Protein AF-A0A367UFU1-F1 (afdb_monomer)

Solvent-accessible surface area (backbone atoms only — not comparable to full-atom values): 22985 Å² total; per-residue (Å²): 84,31,26,70,29,75,92,66,60,52,73,71,26,34,39,36,25,30,74,46,86,90,56,30,71,63,39,49,72,51,36,103,44,74,48,48,36,26,32,31,28,64,46,93,54,31,32,38,37,34,45,92,88,9,20,47,57,45,50,46,74,53,52,68,40,59,78,88,44,44,77,48,38,34,37,62,72,63,83,74,51,70,70,36,50,43,38,23,44,54,48,49,61,66,41,38,44,17,44,48,31,66,72,57,57,55,51,56,35,41,97,51,92,76,65,72,93,72,73,98,62,87,51,34,37,22,31,24,48,51,32,41,16,35,40,69,45,74,39,67,61,49,98,48,36,88,66,48,48,40,57,54,56,74,69,17,86,56,46,41,79,40,72,80,32,52,39,75,56,52,73,67,48,60,49,50,44,74,72,56,88,62,68,49,58,53,52,48,52,25,46,43,47,25,45,60,47,50,30,75,82,37,81,82,42,40,28,71,70,40,50,54,58,47,38,77,76,40,61,89,48,31,69,61,51,31,50,29,41,57,76,34,41,62,82,52,57,68,54,59,51,48,74,75,40,48,42,49,66,31,50,76,52,42,72,68,49,87,56,56,66,74,44,52,54,51,27,52,54,58,68,70,71,64,93,80,71,65,58,38,62,51,49,21,54,50,24,50,49,50,19,78,72,66,76,38,65,41,33,44,54,53,19,53,46,24,50,48,51,38,51,52,52,50,41,28,40,54,27,31,50,52,50,46,34,62,80,68,40,61,75,74,70,79,75,76,49,54,54,80,36,71,69,36,46,61,44,25,51,76,66,42,46,66,61,39,49,51,27,49,50,33,33,59,75,71,70,46,70,78,28,8,43,87,80,47,46,71,74,40,48,53,28,28,47,36,82,93,69,41,64,100,69,72,78,47,50,44,30,36,20,70,70,58,47,51,49,37,32,74,76,71,68,50,54,70,41,69,67,84,79,125

Foldseek 3Di:
DKAFALVQDDFFKKKWKCDDPPQNVLLVVQDVDLTAFIWGRQARQWIWFQDQLGIFIDGRLLDDDDPPMDIWIKDFPDDDDLLLSLQLNVQSVQRQQAHAPVVLSNVLSHPDPCPPPDDPDSHDHGQLSSQVSNVSSVHRQDPDSSRDGVVSNVPRPRMDTDPVRMDDDDPVSVCVSPPDDDLRVLLSQLQNQLQVQVCVVPVNRRGPVVVLVVCVVPVVCLVSSVCSCVVSCVLPSVVVCCVVCVLLQDLVSLVPDPCVVVLLVQLCSLQVPDDRDPPLVVQLVVLVVSCVVNVGVNSVSSNVSSVVVSVSSVSSNVSSQVNCCPPVNNPPPPPQPDQPDPVLLVLCCVVPVPLSVQLVVLCVVLVHRCAFSNHRDDDWFKKFWDPVPDDPGGHGIGTHDPVRQVCCCPVVVTDIDGPPDD

Organism: NCBI:txid1177929

pLDDT: mean 85.95, std 14.91, range [35.69, 98.75]

InterPro domains:
  IPR038765 Papain-like cysteine peptidase superfamily [SSF54001] (10-162)

Structure (mmCIF, N/CA/C/O backbone):
data_AF-A0A367UFU1-F1
#
_entry.id   AF-A0A367UFU1-F1
#
loop_
_atom_site.group_PDB
_atom_site.id
_atom_site.type_symbol
_atom_site.label_atom_id
_atom_site.label_alt_id
_atom_site.label_comp_id
_atom_site.label_asym_id
_atom_site.label_entity_id
_atom_site.label_seq_id
_atom_site.pdbx_PDB_ins_code
_atom_site.Cartn_x
_atom_site.Cartn_y
_atom_site.Cartn_z
_atom_site.occupancy
_atom_site.B_iso_or_equiv
_atom_site.auth_seq_id
_atom_site.auth_comp_id
_atom_site.auth_asym_id
_atom_site.auth_atom_id
_atom_site.pdbx_PDB_model_num
ATOM 1 N N . MET A 1 1 ? -5.731 17.823 19.046 1.00 87.62 1 MET A N 1
ATOM 2 C CA . MET A 1 1 ? -5.725 16.961 17.847 1.00 87.62 1 MET A CA 1
ATOM 3 C C . MET A 1 1 ? -4.890 15.736 18.154 1.00 87.62 1 MET A C 1
ATOM 5 O O . MET A 1 1 ? -3.736 15.886 18.559 1.00 87.62 1 MET A O 1
ATOM 9 N N . ARG A 1 2 ? -5.437 14.546 17.916 1.00 91.56 2 ARG A N 1
ATOM 10 C CA . ARG A 1 2 ? -4.724 13.268 18.023 1.00 91.56 2 ARG A CA 1
ATOM 11 C C . ARG A 1 2 ? -4.244 12.793 16.655 1.00 91.56 2 ARG A C 1
ATOM 13 O O . ARG A 1 2 ? -4.754 13.222 15.618 1.00 91.56 2 ARG A O 1
ATOM 20 N N . LYS A 1 3 ? -3.270 11.893 16.671 1.00 91.94 3 LYS A N 1
ATOM 21 C CA . LYS A 1 3 ? -2.655 11.250 15.512 1.00 91.94 3 LYS A CA 1
ATOM 22 C C . LYS A 1 3 ? -2.290 9.808 15.878 1.00 91.94 3 LYS A C 1
ATOM 24 O O . LYS A 1 3 ? -2.122 9.495 17.056 1.00 91.94 3 LYS A O 1
ATOM 29 N N . LEU A 1 4 ? -2.165 8.951 14.872 1.00 93.56 4 LEU A N 1
ATOM 30 C CA . LEU A 1 4 ? -1.523 7.647 15.018 1.00 93.56 4 LEU A CA 1
ATOM 31 C C . LEU A 1 4 ? -0.020 7.830 15.274 1.00 93.56 4 LEU A C 1
ATOM 33 O O . LEU A 1 4 ? 0.587 8.744 14.713 1.00 93.56 4 LEU A O 1
ATOM 37 N N . ASP A 1 5 ? 0.565 6.976 16.110 1.00 91.38 5 ASP A N 1
ATOM 38 C CA . ASP A 1 5 ? 2.010 6.944 16.329 1.00 91.38 5 ASP A CA 1
ATOM 39 C C . ASP A 1 5 ? 2.666 5.915 15.409 1.00 91.38 5 ASP A C 1
ATOM 41 O O . ASP A 1 5 ? 2.684 4.713 15.679 1.00 91.38 5 ASP A O 1
ATOM 45 N N . GLU A 1 6 ? 3.210 6.392 14.294 1.00 85.00 6 GLU A N 1
ATOM 46 C CA . GLU A 1 6 ? 3.773 5.527 13.259 1.00 85.00 6 GLU A CA 1
ATOM 47 C C . GLU A 1 6 ? 5.055 4.792 13.686 1.00 85.00 6 GLU A C 1
ATOM 49 O O . GLU A 1 6 ? 5.486 3.887 12.979 1.00 85.00 6 GLU A O 1
ATOM 54 N N . THR A 1 7 ? 5.619 5.118 14.857 1.00 83.50 7 THR A N 1
ATOM 55 C CA . THR A 1 7 ? 6.720 4.356 15.473 1.00 83.50 7 THR A CA 1
ATOM 56 C C . THR A 1 7 ? 6.255 3.065 16.161 1.00 83.50 7 THR A C 1
ATOM 58 O O . THR A 1 7 ? 7.066 2.174 16.399 1.00 83.50 7 THR A O 1
ATOM 61 N N . VAL A 1 8 ? 4.952 2.946 16.453 1.00 89.12 8 VAL A N 1
ATOM 62 C CA . VAL A 1 8 ? 4.328 1.804 17.156 1.00 89.12 8 VAL A CA 1
ATOM 63 C C . VAL A 1 8 ? 3.373 1.010 16.248 1.00 89.12 8 VAL A C 1
ATOM 65 O O . VAL A 1 8 ? 3.113 -0.170 16.500 1.00 89.12 8 VAL A O 1
ATOM 68 N N . MET A 1 9 ? 2.839 1.640 15.197 1.00 90.75 9 MET A N 1
ATOM 69 C CA . MET A 1 9 ? 1.936 1.017 14.217 1.00 90.75 9 MET A CA 1
ATOM 70 C C . MET A 1 9 ? 2.618 -0.113 13.425 1.00 90.75 9 MET A C 1
ATOM 72 O O . MET A 1 9 ? 3.675 0.083 12.829 1.00 90.75 9 MET A O 1
ATOM 76 N N . GLU A 1 10 ? 1.954 -1.263 13.311 1.00 91.62 10 GLU A N 1
ATOM 77 C CA . GLU A 1 10 ? 2.403 -2.411 12.514 1.00 91.62 10 GLU A CA 1
ATOM 78 C C . GLU A 1 10 ? 1.495 -2.665 11.300 1.00 91.62 10 GLU A C 1
ATOM 80 O O . GLU A 1 10 ? 0.275 -2.489 11.381 1.00 91.62 10 GLU A O 1
ATOM 85 N N . PRO A 1 11 ? 2.035 -3.137 10.157 1.00 92.75 11 PRO A N 1
ATOM 86 C CA . PRO A 1 11 ? 1.211 -3.581 9.038 1.00 92.75 11 PRO A CA 1
ATOM 87 C C . PRO A 1 11 ? 0.191 -4.647 9.464 1.00 92.75 11 PRO A C 1
ATOM 89 O O . PRO A 1 11 ? 0.544 -5.640 10.100 1.00 92.75 11 PRO A O 1
ATOM 92 N N . CYS A 1 12 ? -1.047 -4.469 9.003 1.00 96.31 12 CYS A N 1
ATOM 93 C CA . CYS A 1 12 ? -2.282 -5.159 9.397 1.00 96.31 12 CYS A CA 1
ATOM 94 C C . CYS A 1 12 ? -3.001 -4.614 10.647 1.00 96.31 12 CYS A C 1
ATOM 96 O O . CYS A 1 12 ? -4.116 -5.074 10.905 1.00 96.31 12 CYS A O 1
ATOM 98 N N . ASP A 1 13 ? -2.467 -3.620 11.366 1.00 98.19 13 ASP A N 1
ATOM 99 C CA . ASP A 1 13 ? -3.228 -2.929 12.418 1.00 98.19 13 ASP A CA 1
ATOM 100 C C . ASP A 1 13 ? -4.533 -2.336 11.866 1.00 98.19 13 ASP A C 1
ATOM 102 O O . ASP A 1 13 ? -4.585 -1.779 10.765 1.00 98.19 13 ASP A O 1
ATOM 106 N N . ILE A 1 14 ? -5.605 -2.446 12.648 1.00 98.44 14 ILE A N 1
ATOM 107 C CA . ILE A 1 14 ? -6.940 -1.965 12.295 1.00 98.44 14 ILE A CA 1
ATOM 108 C C . ILE A 1 14 ? -7.201 -0.674 13.063 1.00 98.44 14 ILE A C 1
ATOM 110 O O . ILE A 1 14 ? -7.229 -0.667 14.291 1.00 98.44 14 ILE A O 1
ATOM 114 N N . VAL A 1 15 ? -7.445 0.418 12.345 1.00 97.06 15 VAL A N 1
ATOM 115 C CA . VAL A 1 15 ? -7.782 1.713 12.941 1.00 97.06 15 VAL A CA 1
ATOM 116 C C . VAL A 1 15 ? -9.285 1.937 12.851 1.00 97.06 15 VAL A C 1
ATOM 118 O O . VAL A 1 15 ? -9.862 1.943 11.762 1.00 97.06 15 VAL A O 1
ATOM 121 N N . LEU A 1 16 ? -9.923 2.142 13.999 1.00 95.00 16 LEU A N 1
ATOM 122 C CA . LEU A 1 16 ? -11.352 2.413 14.115 1.00 95.00 16 LEU A CA 1
ATOM 123 C C . LEU A 1 16 ? -11.586 3.863 14.548 1.00 95.00 16 LEU A C 1
ATOM 125 O O . LEU A 1 16 ? -10.936 4.342 15.477 1.00 95.00 16 LEU A O 1
ATOM 129 N N . THR A 1 17 ? -12.518 4.563 13.893 1.00 91.00 17 THR A N 1
ATOM 130 C CA . THR A 1 17 ? -12.763 5.998 14.136 1.00 91.00 17 THR A CA 1
ATOM 131 C C . THR A 1 17 ? -14.245 6.402 14.087 1.00 91.00 17 THR A C 1
ATOM 133 O O . THR A 1 17 ? -15.058 5.817 13.359 1.00 91.00 17 THR A O 1
ATOM 136 N N . SER A 1 18 ? -14.618 7.426 14.863 1.00 84.12 18 SER A N 1
ATOM 137 C CA . SER A 1 18 ? -15.928 8.099 14.774 1.00 84.12 18 SER A CA 1
ATOM 138 C C . SER A 1 18 ? -15.929 9.312 13.838 1.00 84.12 18 SER A C 1
ATOM 140 O O . SER A 1 18 ? -16.994 9.722 13.368 1.00 84.12 18 SER A O 1
ATOM 142 N N . ASP A 1 19 ? -14.751 9.841 13.509 1.00 67.81 19 ASP A N 1
ATOM 143 C CA . ASP A 1 19 ? -14.573 10.866 12.490 1.00 67.81 19 ASP A CA 1
ATOM 144 C C . ASP A 1 19 ? -14.424 10.203 11.119 1.00 67.81 19 ASP A C 1
ATOM 146 O O . ASP A 1 19 ? -13.431 9.539 10.817 1.00 67.81 19 ASP A O 1
ATOM 150 N N . SER A 1 20 ? -15.461 10.364 10.303 1.00 54.41 20 SER A N 1
ATOM 151 C CA . SER A 1 20 ? -15.425 10.101 8.870 1.00 54.41 20 SER A CA 1
ATOM 152 C C . SER A 1 20 ? -16.161 11.224 8.146 1.00 54.41 20 SER A C 1
ATOM 154 O O . SER A 1 20 ? -17.334 11.528 8.423 1.00 54.41 20 SER A O 1
ATOM 156 N N . GLY A 1 21 ? -15.453 11.865 7.214 1.00 50.88 21 GLY A N 1
ATOM 157 C CA . GLY A 1 21 ? -16.011 12.892 6.345 1.00 50.88 21 GLY A CA 1
ATOM 158 C C . GLY A 1 21 ? -17.255 12.371 5.621 1.00 50.88 21 GLY A C 1
ATOM 159 O O . GLY A 1 21 ? -17.246 11.289 5.044 1.00 50.88 21 GLY A O 1
ATOM 160 N N . PHE A 1 22 ? -18.337 13.151 5.671 1.00 36.22 22 PHE A N 1
ATOM 161 C CA . PHE A 1 22 ? -19.657 12.891 5.072 1.00 36.22 22 PHE A CA 1
ATOM 162 C C . PHE A 1 22 ? -20.442 11.630 5.511 1.00 36.22 22 PHE A C 1
ATOM 164 O O . PHE A 1 22 ? -21.657 11.736 5.685 1.00 36.22 22 PHE A O 1
ATOM 171 N N . THR A 1 23 ? -19.828 10.468 5.746 1.00 41.69 23 THR A N 1
ATOM 172 C CA . THR A 1 23 ? -20.539 9.218 6.105 1.00 41.69 23 THR A CA 1
ATOM 173 C C . THR A 1 23 ? -20.903 9.107 7.591 1.00 41.69 23 THR A C 1
ATOM 175 O O . THR A 1 23 ? -21.911 8.477 7.935 1.00 41.69 23 THR A O 1
ATOM 178 N N . SER A 1 24 ? -20.163 9.773 8.485 1.00 42.53 24 SER A N 1
ATOM 179 C CA . SER A 1 24 ? -20.280 9.590 9.944 1.00 42.53 24 SER A CA 1
ATOM 180 C C . SER A 1 24 ? -21.638 9.941 10.571 1.00 42.53 24 SER A C 1
ATOM 182 O O . SER A 1 24 ? -21.904 9.531 11.701 1.00 42.53 24 SER A O 1
ATOM 184 N N . ARG A 1 25 ? -22.521 10.688 9.889 1.00 38.47 25 ARG A N 1
ATOM 185 C CA . ARG A 1 25 ? -23.865 11.028 10.410 1.00 38.47 25 ARG A CA 1
ATOM 186 C C . ARG A 1 25 ? -24.912 9.933 10.201 1.00 38.47 25 ARG A C 1
ATOM 188 O O . ARG A 1 25 ? -25.922 9.937 10.900 1.00 38.47 25 ARG A O 1
ATOM 195 N N . VAL A 1 26 ? -24.712 9.026 9.242 1.00 38.28 26 VAL A N 1
ATOM 196 C CA . VAL A 1 26 ? -25.696 7.973 8.930 1.00 38.28 26 VAL A CA 1
ATOM 197 C C . VAL A 1 26 ? -25.449 6.726 9.775 1.00 38.28 26 VAL A C 1
ATOM 199 O O . VAL A 1 26 ? -26.408 6.167 10.303 1.00 38.28 26 VAL A O 1
ATOM 202 N N . VAL A 1 27 ? -24.184 6.330 9.956 1.00 46.50 27 VAL A N 1
ATOM 203 C CA . VAL A 1 27 ? -23.803 5.148 10.752 1.00 46.50 27 VAL A CA 1
ATOM 204 C C . VAL A 1 27 ? -24.115 5.367 12.238 1.00 46.50 27 VAL A C 1
ATOM 206 O O . VAL A 1 27 ? -24.958 4.656 12.781 1.00 46.50 27 VAL A O 1
ATOM 209 N N . ARG A 1 28 ? -23.589 6.446 12.845 1.00 47.97 28 ARG A N 1
ATOM 210 C CA . ARG A 1 28 ? -23.795 6.810 14.269 1.00 47.97 28 ARG A CA 1
ATOM 211 C C . ARG A 1 28 ? -25.255 7.031 14.692 1.00 47.97 28 ARG A C 1
ATOM 213 O O . ARG A 1 28 ? -25.533 7.165 15.874 1.00 47.97 28 ARG A O 1
ATOM 220 N N . LYS A 1 29 ? -26.195 7.124 13.743 1.00 40.75 29 LYS A N 1
ATOM 221 C CA . LYS A 1 29 ? -27.633 7.283 14.026 1.00 40.75 29 LYS A CA 1
ATOM 222 C C . LYS A 1 29 ? -28.403 5.950 14.028 1.00 40.75 29 LYS A C 1
ATOM 224 O O . LYS A 1 29 ? -29.595 5.950 14.316 1.00 40.75 29 LYS A O 1
ATOM 229 N N . HIS A 1 30 ? -27.754 4.840 13.672 1.00 41.94 30 HIS A N 1
ATOM 230 C CA . HIS A 1 30 ? -28.402 3.532 13.517 1.00 41.94 30 HIS A CA 1
ATOM 231 C C . HIS A 1 30 ? -27.644 2.385 14.205 1.00 41.94 30 HIS A C 1
ATOM 233 O O . HIS A 1 30 ? -28.284 1.437 14.646 1.00 41.94 30 HIS A O 1
ATOM 239 N N . THR A 1 31 ? -26.321 2.484 14.367 1.00 50.03 31 THR A N 1
ATOM 240 C CA . THR A 1 31 ? -25.567 1.664 15.329 1.00 50.03 31 THR A CA 1
ATOM 241 C C . THR A 1 31 ? -25.476 2.397 16.660 1.00 50.03 31 THR A C 1
ATOM 243 O O . THR A 1 31 ? -25.051 3.552 16.671 1.00 50.03 31 THR A O 1
ATOM 246 N N . ASP A 1 32 ? -25.786 1.723 17.770 1.00 57.97 32 ASP A N 1
ATOM 247 C CA . ASP A 1 32 ? -25.568 2.215 19.145 1.00 57.97 32 ASP A CA 1
ATOM 248 C C . ASP A 1 32 ? -24.077 2.103 19.537 1.00 57.97 32 ASP A C 1
ATOM 250 O O . ASP A 1 32 ? -23.697 1.528 20.551 1.00 57.97 32 ASP A O 1
ATOM 254 N N . SER A 1 33 ? -23.213 2.571 18.632 1.00 67.31 33 SER A N 1
ATOM 255 C CA . SER A 1 33 ? -21.759 2.453 18.680 1.00 67.31 33 SER A CA 1
ATOM 256 C C . SER A 1 33 ? -21.128 3.829 18.546 1.00 67.31 33 SER A C 1
ATOM 258 O O . SER A 1 33 ? -21.560 4.679 17.762 1.00 67.31 33 SER A O 1
ATOM 260 N N . ASP A 1 34 ? -20.052 4.015 19.295 1.00 75.88 34 ASP A N 1
ATOM 261 C CA . ASP A 1 34 ? -19.193 5.183 19.264 1.00 75.88 34 ASP A CA 1
ATOM 262 C C . ASP A 1 34 ? -18.296 5.241 18.014 1.00 75.88 34 ASP A C 1
ATOM 264 O O . ASP A 1 34 ? -17.669 6.267 17.767 1.00 75.88 34 ASP A O 1
ATOM 268 N N . ILE A 1 35 ? -18.266 4.193 17.183 1.00 83.81 35 ILE A N 1
ATOM 269 C CA . ILE A 1 35 ? -17.428 4.083 15.982 1.00 83.81 35 ILE A CA 1
ATOM 270 C C . ILE A 1 35 ? -18.291 4.122 14.717 1.00 83.81 35 ILE A C 1
ATOM 272 O O . ILE A 1 35 ? -19.382 3.561 14.660 1.00 83.81 35 ILE A O 1
ATOM 276 N N . SER A 1 36 ? -17.784 4.763 13.658 1.00 81.12 36 SER A N 1
ATOM 277 C CA . SER A 1 36 ? -18.466 4.828 12.356 1.00 81.12 36 SER A CA 1
ATOM 278 C C . SER A 1 36 ? -17.673 4.264 11.180 1.00 81.12 36 SER A C 1
ATOM 280 O O . SER A 1 36 ? -18.247 4.062 10.110 1.00 81.12 36 SER A O 1
ATOM 282 N N . HIS A 1 37 ? -16.372 4.023 11.355 1.00 90.31 37 HIS A N 1
ATOM 283 C CA . HIS A 1 37 ? -15.463 3.718 10.256 1.00 90.31 37 HIS A CA 1
ATOM 284 C C . HIS A 1 37 ? -14.309 2.808 10.685 1.00 90.31 37 HIS A C 1
ATOM 286 O O . HIS A 1 37 ? -13.912 2.815 11.851 1.00 90.31 37 HIS A O 1
ATOM 292 N N . ALA A 1 38 ? -13.782 2.041 9.730 1.00 93.94 38 ALA A N 1
ATOM 293 C CA . ALA A 1 38 ? -12.694 1.084 9.916 1.00 93.94 38 ALA A CA 1
ATOM 294 C C . ALA A 1 38 ? -11.688 1.182 8.759 1.00 93.94 38 ALA A C 1
ATOM 296 O O . ALA A 1 38 ? -12.077 1.304 7.598 1.00 93.94 38 ALA A O 1
ATOM 297 N N . MET A 1 39 ? -10.402 1.133 9.083 1.00 96.19 39 MET A N 1
ATOM 298 C CA . MET A 1 39 ? -9.288 1.328 8.154 1.00 96.19 39 MET A CA 1
ATOM 299 C C . MET A 1 39 ? -8.201 0.296 8.474 1.00 96.19 39 MET A C 1
ATOM 301 O O . MET A 1 39 ? -8.058 -0.103 9.628 1.00 96.19 39 MET A O 1
ATOM 305 N N . LEU A 1 40 ? -7.430 -0.134 7.478 1.00 97.75 40 LEU A N 1
ATOM 306 C CA . LEU A 1 40 ? -6.337 -1.096 7.644 1.00 97.75 40 LEU A CA 1
ATOM 307 C C . LEU A 1 40 ? -4.996 -0.401 7.387 1.00 97.75 40 LEU A C 1
ATOM 309 O O . LEU A 1 40 ? -4.816 0.205 6.333 1.00 97.75 40 LEU A O 1
ATOM 313 N N . TYR A 1 41 ? -4.045 -0.498 8.312 1.00 96.69 41 TYR A N 1
ATOM 314 C CA . TYR A 1 41 ? -2.690 0.020 8.124 1.00 96.69 41 TYR A CA 1
ATOM 315 C C . TYR A 1 41 ? -1.889 -0.939 7.243 1.00 96.69 41 TYR A C 1
ATOM 317 O O . TYR A 1 41 ? -1.692 -2.104 7.589 1.00 96.69 41 TYR A O 1
ATOM 325 N N . VAL A 1 42 ? -1.470 -0.474 6.064 1.00 91.75 42 VAL A N 1
ATOM 326 C CA . VAL A 1 42 ? -0.935 -1.340 4.998 1.00 91.75 42 VAL A CA 1
ATOM 327 C C . VAL A 1 42 ? 0.554 -1.185 4.722 1.00 91.75 42 VAL A C 1
ATOM 329 O O . VAL A 1 42 ? 1.138 -2.049 4.068 1.00 91.75 42 VAL A O 1
ATOM 332 N N . GLN A 1 43 ? 1.162 -0.087 5.156 1.00 85.88 43 GLN A N 1
ATOM 333 C CA . GLN A 1 43 ? 2.594 0.205 5.058 1.00 85.88 43 GLN A CA 1
ATOM 334 C C . GLN A 1 43 ? 2.896 1.398 5.978 1.00 85.88 43 GLN A C 1
ATOM 336 O O . GLN A 1 43 ? 1.961 2.060 6.430 1.00 85.88 43 GLN A O 1
ATOM 341 N N . ASN A 1 44 ? 4.176 1.706 6.217 1.00 81.94 44 ASN A N 1
ATOM 342 C CA . ASN A 1 44 ? 4.561 2.932 6.912 1.00 81.94 44 ASN A CA 1
ATOM 343 C C . ASN A 1 44 ? 3.825 4.159 6.332 1.00 81.94 44 ASN A C 1
ATOM 345 O O . ASN A 1 44 ? 3.836 4.394 5.122 1.00 81.94 44 ASN A O 1
ATOM 349 N N . HIS A 1 45 ? 3.163 4.9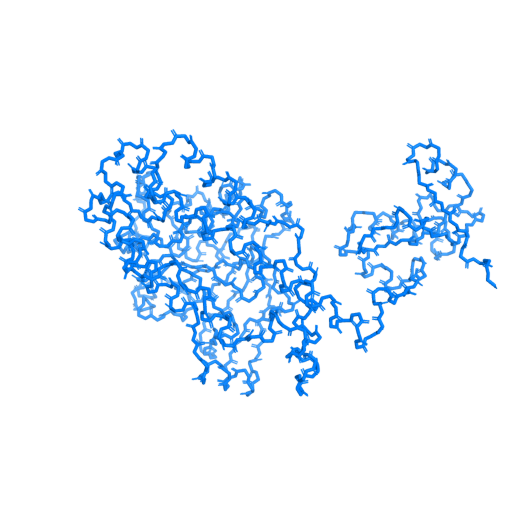01 7.215 1.00 87.56 45 HIS A N 1
ATOM 350 C CA . HIS A 1 45 ? 2.298 6.042 6.933 1.00 87.56 45 HIS A CA 1
ATOM 351 C C . HIS A 1 45 ? 1.089 5.811 6.002 1.00 87.56 45 HIS A C 1
ATOM 353 O O . HIS A 1 45 ? 0.516 6.789 5.522 1.00 87.56 45 HIS A O 1
ATOM 359 N N . ALA A 1 46 ? 0.657 4.572 5.743 1.00 90.94 46 ALA A N 1
ATOM 360 C CA . ALA A 1 46 ? -0.415 4.276 4.787 1.00 90.94 46 ALA A CA 1
ATOM 361 C C . ALA A 1 46 ? -1.580 3.495 5.414 1.00 90.94 46 ALA A C 1
ATOM 363 O O . ALA A 1 46 ? -1.419 2.349 5.835 1.00 90.94 46 ALA A O 1
ATOM 364 N N . LEU A 1 47 ? -2.777 4.086 5.393 1.00 94.69 47 LEU A N 1
ATOM 365 C CA . LEU A 1 47 ? -4.048 3.404 5.664 1.00 94.69 47 LEU A CA 1
ATOM 366 C C . LEU A 1 47 ? -4.762 3.113 4.347 1.00 94.69 47 LEU A C 1
ATOM 368 O O . LEU A 1 47 ? -4.711 3.944 3.448 1.00 94.69 47 LEU A O 1
ATOM 372 N N . ILE A 1 48 ? -5.475 1.994 4.250 1.00 95.56 48 ILE A N 1
ATOM 373 C CA . ILE A 1 48 ? -6.468 1.754 3.199 1.00 95.56 48 ILE A CA 1
ATOM 374 C C . ILE A 1 48 ? -7.853 1.589 3.822 1.00 95.56 48 ILE A C 1
ATOM 376 O O . ILE A 1 48 ? -8.014 0.940 4.861 1.00 95.56 48 ILE A O 1
ATOM 380 N N . ASP A 1 49 ? -8.857 2.185 3.196 1.00 94.19 49 ASP A N 1
ATOM 381 C CA . ASP A 1 49 ? -10.234 2.151 3.670 1.00 94.19 49 ASP A CA 1
ATOM 382 C C . ASP A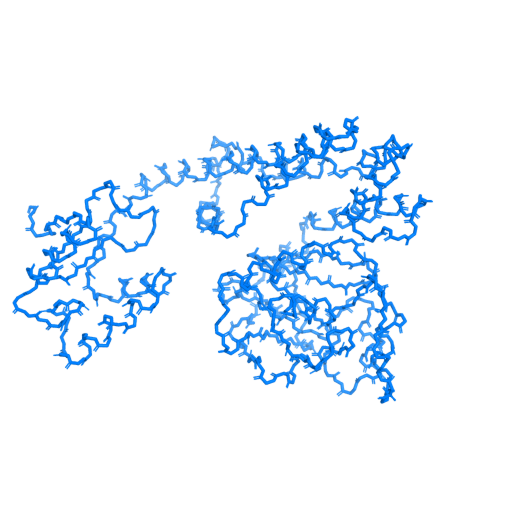 1 49 ? -11.232 2.102 2.508 1.00 94.19 49 ASP A C 1
ATOM 384 O O . ASP A 1 49 ? -10.855 1.987 1.344 1.00 94.19 49 ASP A O 1
ATOM 388 N N . SER A 1 50 ? -12.527 2.129 2.824 1.00 91.44 50 SER A N 1
ATOM 389 C CA . SER A 1 50 ? -13.588 2.248 1.825 1.00 91.44 50 SER A CA 1
ATOM 390 C C . SER A 1 50 ? -14.543 3.357 2.244 1.00 91.44 50 SER A C 1
ATOM 392 O O . SER A 1 50 ? -15.219 3.246 3.271 1.00 91.44 50 SER A O 1
ATOM 394 N N . THR A 1 51 ? -14.588 4.426 1.453 1.00 87.62 51 THR A N 1
ATOM 395 C CA . THR A 1 51 ? -15.399 5.633 1.679 1.00 87.62 51 THR A CA 1
ATOM 396 C C . THR A 1 51 ? -16.335 5.873 0.494 1.00 87.62 51 THR A C 1
ATOM 398 O O . THR A 1 51 ? -16.390 5.063 -0.428 1.00 87.62 51 THR A O 1
ATOM 401 N N . GLY A 1 52 ? -17.072 6.991 0.481 1.00 82.56 52 GLY A N 1
ATOM 402 C CA . GLY A 1 52 ? -17.931 7.364 -0.651 1.00 82.56 52 GLY A CA 1
ATOM 403 C C . GLY A 1 52 ? -17.204 7.448 -2.003 1.00 82.56 52 GLY A C 1
ATOM 404 O O . GLY A 1 52 ? -17.837 7.212 -3.029 1.00 82.56 52 GLY A O 1
ATOM 405 N N . ASP A 1 53 ? -15.889 7.690 -1.998 1.00 85.88 53 ASP A N 1
ATOM 406 C CA . ASP A 1 53 ? -15.049 7.740 -3.202 1.00 85.88 53 ASP A CA 1
ATOM 407 C C . ASP A 1 53 ? -14.591 6.351 -3.689 1.00 85.88 53 ASP A C 1
ATOM 409 O O . ASP A 1 53 ? -13.879 6.254 -4.689 1.00 85.88 53 ASP A O 1
ATOM 413 N N . GLY A 1 54 ? -14.969 5.279 -2.986 1.00 91.50 54 GLY A N 1
ATOM 414 C CA . GLY A 1 54 ? -14.500 3.911 -3.210 1.00 91.50 54 GLY A CA 1
ATOM 415 C C . GLY A 1 54 ? -13.407 3.481 -2.228 1.00 91.50 54 GLY A C 1
ATOM 416 O O . GLY A 1 54 ? -13.249 4.071 -1.157 1.00 91.50 54 GLY A O 1
ATOM 417 N N . VAL A 1 55 ? -12.679 2.417 -2.572 1.00 95.94 55 VAL A N 1
ATOM 418 C CA . VAL A 1 55 ? -11.529 1.921 -1.795 1.00 95.94 55 VAL A CA 1
ATOM 419 C C . VAL A 1 55 ? -10.257 2.658 -2.190 1.00 95.94 55 VAL A C 1
ATOM 421 O O . VAL A 1 55 ? -9.843 2.548 -3.341 1.00 95.94 55 VAL A O 1
ATOM 424 N N . HIS A 1 56 ? -9.619 3.366 -1.257 1.00 94.62 56 HIS A N 1
ATOM 425 C CA . HIS A 1 56 ? -8.417 4.166 -1.531 1.00 94.62 56 HIS A CA 1
ATOM 426 C C . HIS A 1 56 ? -7.462 4.199 -0.335 1.00 94.62 56 HIS A C 1
ATOM 428 O O . HIS A 1 56 ? -7.818 3.807 0.775 1.00 94.62 56 HIS A O 1
ATOM 434 N N . THR A 1 57 ? -6.236 4.665 -0.578 1.00 92.75 57 THR A N 1
ATOM 435 C CA . THR A 1 57 ? -5.194 4.828 0.447 1.00 92.75 57 THR A CA 1
ATOM 436 C C . THR A 1 57 ? -5.148 6.276 0.944 1.00 92.75 57 THR A C 1
ATOM 438 O O . THR A 1 57 ? -5.205 7.193 0.127 1.00 92.75 57 THR A O 1
ATOM 441 N N . SER A 1 58 ? -4.962 6.497 2.250 1.00 90.94 58 SER A N 1
ATOM 442 C CA . SER A 1 58 ? -4.655 7.806 2.850 1.00 90.94 58 SER A CA 1
ATOM 443 C C . SER A 1 58 ? -3.308 7.808 3.581 1.00 90.94 58 SER A C 1
ATOM 445 O O . SER A 1 58 ? -2.815 6.765 4.014 1.00 90.94 58 SER A O 1
ATOM 447 N N . ASN A 1 59 ? -2.705 8.994 3.730 1.00 89.81 59 ASN A N 1
ATOM 448 C CA . ASN A 1 59 ? -1.430 9.170 4.429 1.00 89.81 59 ASN A CA 1
ATOM 449 C C . ASN A 1 59 ? -1.639 9.586 5.903 1.00 89.81 59 ASN A C 1
ATOM 451 O O . ASN A 1 59 ? -2.147 10.678 6.172 1.00 89.81 59 ASN A O 1
ATOM 455 N N . THR A 1 60 ? -1.172 8.776 6.861 1.00 90.19 60 THR A N 1
ATOM 456 C CA . THR A 1 60 ? -1.362 9.022 8.308 1.00 90.19 60 THR A CA 1
ATOM 457 C C . THR A 1 60 ? -0.684 10.290 8.824 1.00 90.19 60 THR A C 1
ATOM 459 O O . THR A 1 60 ? -1.159 10.887 9.787 1.00 90.19 60 THR A O 1
ATOM 462 N N . GLN A 1 61 ? 0.365 10.774 8.151 1.00 87.44 61 GLN A N 1
ATOM 463 C CA . GLN A 1 61 ? 1.003 12.062 8.446 1.00 87.44 61 GLN A CA 1
ATOM 464 C C . GLN A 1 61 ? 0.049 13.247 8.205 1.00 87.44 61 GLN A C 1
ATOM 466 O O . GLN A 1 61 ? 0.294 14.348 8.696 1.00 87.44 61 GLN A O 1
ATOM 471 N N . ARG A 1 62 ? -1.032 13.024 7.442 1.00 86.25 62 ARG A N 1
ATOM 472 C CA . ARG A 1 62 ? -2.105 13.985 7.140 1.00 86.25 62 ARG A CA 1
ATOM 473 C C . ARG A 1 62 ? -3.387 13.702 7.918 1.00 86.25 62 ARG A C 1
ATOM 475 O O . ARG A 1 62 ? -4.139 14.637 8.184 1.00 86.25 62 ARG A O 1
ATOM 482 N N . ASN A 1 63 ? -3.645 12.441 8.272 1.00 88.00 63 ASN A N 1
ATOM 483 C CA . ASN A 1 63 ? -4.798 12.052 9.081 1.00 88.00 63 ASN A CA 1
ATOM 484 C C . ASN A 1 63 ? -4.639 12.571 10.523 1.00 88.00 63 ASN A C 1
ATOM 486 O O . ASN A 1 63 ? -3.963 11.971 11.356 1.00 88.00 63 ASN A O 1
ATOM 490 N N . LEU A 1 64 ? -5.298 13.692 10.812 1.00 88.44 64 LEU A N 1
ATOM 491 C CA . LEU A 1 64 ? -5.427 14.253 12.153 1.00 88.44 64 LEU A CA 1
ATOM 492 C C . LEU A 1 64 ? -6.859 14.066 12.638 1.00 88.44 64 LEU A C 1
ATOM 494 O O . LEU A 1 64 ? -7.799 14.427 11.936 1.00 88.44 64 LEU A O 1
ATOM 498 N N . PHE A 1 65 ? -7.011 13.568 13.858 1.00 88.19 65 PHE A N 1
ATOM 499 C CA . PHE A 1 65 ? -8.305 13.303 14.474 1.00 88.19 65 PHE A CA 1
ATOM 500 C C . PHE A 1 65 ? -8.602 14.382 15.513 1.00 88.19 65 PHE A C 1
ATOM 502 O O . PHE A 1 65 ? -7.714 14.800 16.267 1.00 88.19 65 PHE A O 1
ATOM 509 N N . THR A 1 66 ? -9.845 14.852 15.576 1.00 85.31 66 THR A N 1
ATOM 510 C CA . THR A 1 66 ? -10.265 15.778 16.636 1.00 85.31 66 THR A CA 1
ATOM 511 C C . THR A 1 66 ? -10.220 15.087 18.003 1.00 85.31 66 THR A C 1
ATOM 513 O O . THR A 1 66 ? -10.145 13.859 18.093 1.00 85.31 66 THR A O 1
ATOM 516 N N . ASP A 1 67 ? -10.206 15.854 19.091 1.00 81.62 67 ASP A N 1
ATOM 517 C CA . ASP A 1 67 ? -10.057 15.284 20.440 1.00 81.62 67 ASP A CA 1
ATOM 518 C C . ASP A 1 67 ? -11.371 14.679 20.977 1.00 81.62 67 ASP A C 1
ATOM 520 O O . ASP A 1 67 ? -11.332 13.789 21.819 1.00 81.62 67 ASP A O 1
ATOM 524 N N . ASP A 1 68 ? -12.518 15.092 20.424 1.00 81.69 68 ASP A N 1
ATOM 525 C CA . ASP A 1 68 ? -13.868 14.563 20.681 1.00 81.69 68 ASP A CA 1
ATOM 526 C C . ASP A 1 68 ? -14.230 13.323 19.838 1.00 81.69 68 ASP A C 1
ATOM 528 O O . ASP A 1 68 ? -15.249 12.674 20.075 1.00 81.69 68 ASP A O 1
ATOM 532 N N . CYS A 1 69 ? -13.406 12.970 18.851 1.00 83.88 69 CYS A N 1
ATOM 533 C CA . CYS A 1 69 ? -13.574 11.750 18.070 1.00 83.88 69 CYS A CA 1
ATOM 534 C C . CYS A 1 69 ? -13.307 10.494 18.935 1.00 83.88 69 CYS A C 1
ATOM 536 O O . CYS A 1 69 ? -12.468 10.500 19.838 1.00 83.88 69 CYS A O 1
ATOM 538 N N . THR A 1 70 ? -13.912 9.357 18.608 1.00 89.31 70 THR A N 1
ATOM 539 C CA . THR A 1 70 ? -13.445 8.056 19.119 1.00 89.31 70 THR A CA 1
ATOM 540 C C . THR A 1 70 ? -12.344 7.565 18.193 1.00 89.31 70 THR A C 1
ATOM 542 O O . THR A 1 70 ? -12.531 7.607 16.981 1.00 89.31 70 THR A O 1
ATOM 545 N N . LEU A 1 71 ? -11.206 7.127 18.728 1.00 92.81 71 LEU A N 1
ATOM 546 C CA . LEU A 1 71 ? -10.108 6.568 17.941 1.00 92.81 71 LEU A CA 1
ATOM 547 C C . LEU A 1 71 ? -9.532 5.365 18.686 1.00 92.81 71 LEU A C 1
ATOM 549 O O . LEU A 1 71 ? -9.171 5.491 19.855 1.00 92.81 71 LEU A O 1
ATOM 553 N N . TYR A 1 72 ? -9.434 4.229 18.001 1.00 96.62 72 TYR A N 1
ATOM 554 C CA . TYR A 1 72 ? -8.802 3.016 18.509 1.00 96.62 72 TYR A CA 1
ATOM 555 C C . TYR A 1 72 ? -7.884 2.413 17.451 1.00 96.62 72 TYR A C 1
ATOM 557 O O . TYR A 1 72 ? -8.187 2.464 16.259 1.00 96.62 72 TYR A O 1
ATOM 565 N N . VAL A 1 73 ? -6.804 1.788 17.909 1.00 98.00 73 VAL A N 1
ATOM 566 C CA . VAL A 1 73 ? -5.970 0.886 17.111 1.00 98.00 73 VAL A CA 1
ATOM 567 C C . VAL A 1 73 ? -6.130 -0.511 17.696 1.00 98.00 73 VAL A C 1
ATOM 569 O O . VAL A 1 73 ? -6.060 -0.675 18.916 1.00 98.00 73 VAL A O 1
ATOM 572 N N . LEU A 1 74 ? -6.383 -1.493 16.835 1.00 98.50 74 LEU A N 1
ATOM 573 C CA . LEU A 1 74 ? -6.542 -2.897 17.186 1.00 98.50 74 LEU A CA 1
ATOM 574 C C . LEU A 1 74 ? -5.508 -3.752 16.451 1.00 98.50 74 LEU A C 1
ATOM 576 O O . LEU A 1 74 ? -5.320 -3.586 15.245 1.00 98.50 74 LEU A O 1
ATOM 580 N N . ARG A 1 75 ? -4.910 -4.709 17.159 1.00 98.06 75 ARG A N 1
ATOM 581 C CA . ARG A 1 75 ? -3.928 -5.669 16.635 1.00 98.06 75 ARG A CA 1
ATOM 582 C C . ARG A 1 75 ? -4.383 -7.108 16.914 1.00 98.06 75 ARG A C 1
ATOM 584 O O . ARG A 1 75 ? -5.070 -7.333 17.913 1.00 98.06 75 ARG A O 1
ATOM 591 N N . PRO A 1 76 ? -4.051 -8.095 16.063 1.00 97.81 76 PRO A N 1
ATOM 592 C CA . PRO A 1 76 ? -4.287 -9.506 16.363 1.00 97.81 76 PRO A CA 1
ATOM 593 C C . PRO A 1 76 ? -3.521 -9.970 17.603 1.00 97.81 76 PRO A C 1
ATOM 595 O O . PRO A 1 76 ? -2.309 -9.796 17.677 1.00 97.81 76 PRO A O 1
ATOM 598 N N . ARG A 1 77 ? -4.219 -10.631 18.535 1.00 96.94 77 ARG A N 1
ATOM 599 C CA . ARG A 1 77 ? -3.620 -11.223 19.752 1.00 96.94 77 ARG A CA 1
ATOM 600 C C . ARG A 1 77 ? -2.611 -12.323 19.449 1.00 96.94 77 ARG A C 1
ATOM 602 O O . ARG A 1 77 ? -1.680 -12.563 20.209 1.00 96.94 77 ARG A O 1
ATOM 609 N N . THR A 1 78 ? -2.845 -13.053 18.363 1.00 94.31 78 THR A N 1
ATOM 610 C CA . THR A 1 78 ? -1.911 -14.048 17.843 1.00 94.31 78 THR A CA 1
ATOM 611 C C . THR A 1 78 ? -1.067 -13.379 16.761 1.00 94.31 78 THR A C 1
ATOM 613 O O . THR A 1 78 ? -1.651 -12.906 15.781 1.00 94.31 78 THR A O 1
ATOM 616 N N . PRO A 1 79 ? 0.273 -13.346 16.895 1.00 93.25 79 PRO A N 1
ATOM 617 C CA . PRO A 1 79 ? 1.150 -12.772 15.883 1.00 93.25 79 PRO A CA 1
ATOM 618 C C . PRO A 1 79 ? 0.891 -13.358 14.492 1.00 93.25 79 PRO A C 1
ATOM 620 O O . PRO A 1 79 ? 0.828 -14.574 14.309 1.00 93.25 79 PRO A O 1
ATOM 623 N N . LEU A 1 80 ? 0.738 -12.477 13.503 1.00 91.00 80 LEU A N 1
ATOM 624 C CA . LEU A 1 80 ? 0.536 -12.871 12.111 1.00 91.00 80 LEU A CA 1
ATOM 625 C C . LEU A 1 80 ? 1.848 -13.369 11.501 1.00 91.00 80 LEU A C 1
ATOM 627 O O . LEU A 1 80 ? 2.850 -12.652 11.516 1.00 91.00 80 LEU A O 1
ATOM 631 N N . SER A 1 81 ? 1.816 -14.541 10.867 1.00 89.38 81 SER A N 1
ATOM 632 C CA . SER A 1 81 ? 2.916 -14.994 10.007 1.00 89.38 81 SER A CA 1
ATOM 633 C C . SER A 1 81 ? 3.093 -14.078 8.789 1.00 89.38 81 SER A C 1
ATOM 635 O O . SER A 1 81 ? 2.137 -13.451 8.322 1.00 89.38 81 SER A O 1
ATOM 637 N N . ASN A 1 82 ? 4.296 -14.050 8.204 1.00 85.62 82 ASN A N 1
ATOM 638 C CA . ASN A 1 82 ? 4.576 -13.240 7.010 1.00 85.62 82 ASN A CA 1
ATOM 639 C C . ASN A 1 82 ? 3.631 -13.568 5.840 1.00 85.62 82 ASN A C 1
ATOM 641 O O . ASN A 1 82 ? 3.150 -12.657 5.174 1.00 85.62 82 ASN A O 1
ATOM 645 N N . ALA A 1 83 ? 3.276 -14.843 5.642 1.00 85.81 83 ALA A N 1
ATOM 646 C CA . ALA A 1 83 ? 2.305 -15.254 4.624 1.00 85.81 83 ALA A CA 1
ATOM 647 C C . ALA A 1 83 ? 0.897 -14.674 4.872 1.00 85.81 83 ALA A C 1
ATOM 649 O O . ALA A 1 83 ? 0.231 -14.243 3.930 1.00 85.81 83 ALA A O 1
ATOM 650 N N . GLN A 1 84 ? 0.453 -14.606 6.133 1.00 94.06 84 GLN A N 1
ATOM 651 C CA . GLN A 1 84 ? -0.821 -13.977 6.499 1.00 94.06 84 GLN A CA 1
ATOM 652 C C . GLN A 1 84 ? -0.769 -12.457 6.320 1.00 94.06 84 GLN A C 1
ATOM 654 O O . GLN A 1 84 ? -1.691 -11.903 5.721 1.00 94.06 84 GLN A O 1
ATOM 659 N N . LYS A 1 85 ? 0.316 -11.795 6.760 1.00 91.75 85 LYS A N 1
ATOM 660 C CA . LYS A 1 85 ? 0.535 -10.355 6.531 1.00 91.75 85 LYS A CA 1
ATOM 661 C C . LYS A 1 85 ? 0.473 -10.042 5.030 1.00 91.75 85 LYS A C 1
ATOM 663 O O . LYS A 1 85 ? -0.335 -9.218 4.617 1.00 91.75 85 LYS A O 1
ATOM 668 N N . ILE A 1 86 ? 1.229 -10.762 4.196 1.00 87.06 86 ILE A N 1
ATOM 669 C CA . ILE A 1 86 ? 1.196 -10.612 2.731 1.00 87.06 86 ILE A CA 1
ATOM 670 C C . ILE A 1 86 ? -0.230 -10.819 2.196 1.00 87.06 86 ILE A C 1
ATOM 672 O O . ILE A 1 86 ? -0.752 -9.939 1.522 1.00 87.06 86 ILE A O 1
ATOM 676 N N . SER A 1 87 ? -0.915 -11.911 2.555 1.00 92.69 87 SER A N 1
ATOM 677 C CA . SER A 1 87 ? -2.276 -12.183 2.064 1.00 92.69 87 SER A CA 1
ATOM 678 C C . SER A 1 87 ? -3.297 -11.093 2.428 1.00 92.69 87 SER A C 1
ATOM 680 O O . SER A 1 87 ? -4.151 -10.769 1.597 1.00 92.69 87 SER A O 1
ATOM 682 N N . ILE A 1 88 ? -3.231 -10.528 3.639 1.00 96.44 88 ILE A N 1
ATOM 683 C CA . ILE A 1 88 ? -4.090 -9.416 4.085 1.00 96.44 88 ILE A CA 1
ATOM 684 C C . ILE A 1 88 ? -3.816 -8.170 3.234 1.00 96.44 88 ILE A C 1
ATOM 686 O O . ILE A 1 88 ? -4.736 -7.572 2.667 1.00 96.44 88 ILE A O 1
ATOM 690 N N . LEU A 1 89 ? -2.539 -7.799 3.115 1.00 93.25 89 LEU A N 1
ATOM 691 C CA . LEU A 1 89 ? -2.098 -6.578 2.445 1.00 93.25 89 LEU A CA 1
ATOM 692 C C . LEU A 1 89 ? -2.332 -6.628 0.931 1.00 93.25 89 LEU A C 1
ATOM 694 O O . LEU A 1 89 ? -2.847 -5.665 0.360 1.00 93.25 89 LEU A O 1
ATOM 698 N N . THR A 1 90 ? -2.013 -7.751 0.283 1.00 91.62 90 THR A N 1
ATOM 699 C CA . THR A 1 90 ? -2.266 -7.981 -1.145 1.00 91.62 90 THR A CA 1
ATOM 700 C C . THR A 1 90 ? -3.759 -7.922 -1.450 1.00 91.62 90 THR A C 1
ATOM 702 O O . THR A 1 90 ? -4.140 -7.251 -2.409 1.00 91.62 90 THR A O 1
ATOM 705 N N . TYR A 1 91 ? -4.620 -8.549 -0.634 1.00 95.25 91 TYR A N 1
ATOM 706 C CA . TYR A 1 91 ? -6.065 -8.463 -0.854 1.00 95.25 91 TYR A CA 1
ATOM 707 C C . TYR A 1 91 ? -6.566 -7.024 -0.756 1.00 95.25 91 TYR A C 1
ATOM 709 O O . TYR A 1 91 ? -7.235 -6.556 -1.676 1.00 95.25 91 TYR A O 1
ATOM 717 N N . ALA A 1 92 ? -6.227 -6.318 0.326 1.00 95.88 92 ALA A N 1
ATOM 718 C CA . ALA A 1 92 ? -6.714 -4.963 0.546 1.00 95.88 92 ALA A CA 1
ATOM 719 C C . ALA A 1 92 ? -6.282 -4.024 -0.595 1.00 95.88 92 ALA A C 1
ATOM 721 O O . ALA A 1 92 ? -7.128 -3.367 -1.200 1.00 95.88 92 ALA A O 1
ATOM 722 N N . ARG A 1 93 ? -4.996 -4.051 -0.981 1.00 93.88 93 ARG A N 1
ATOM 723 C CA . ARG A 1 93 ? -4.466 -3.285 -2.127 1.00 93.88 93 ARG A CA 1
ATOM 724 C C . ARG A 1 93 ? -5.178 -3.630 -3.438 1.00 93.88 93 ARG A C 1
ATOM 726 O O . ARG A 1 93 ? -5.519 -2.720 -4.191 1.00 93.88 93 ARG A O 1
ATOM 733 N N . ALA A 1 94 ? -5.473 -4.906 -3.687 1.00 93.25 94 ALA A N 1
ATOM 734 C CA . ALA A 1 94 ? -6.198 -5.346 -4.879 1.00 93.25 94 ALA A CA 1
ATOM 735 C C . ALA A 1 94 ? -7.668 -4.885 -4.929 1.00 93.25 94 ALA A C 1
ATOM 737 O O . ALA A 1 94 ? -8.297 -5.029 -5.971 1.00 93.25 94 ALA A O 1
ATOM 738 N N . GLN A 1 95 ? -8.240 -4.344 -3.844 1.00 96.19 95 GLN A N 1
ATOM 739 C CA . GLN A 1 95 ? -9.581 -3.741 -3.863 1.00 96.19 95 GLN A CA 1
ATOM 740 C C . GLN A 1 95 ? -9.587 -2.258 -4.281 1.00 96.19 95 GLN A C 1
ATOM 742 O O . GLN A 1 95 ? -10.673 -1.698 -4.431 1.00 96.19 95 GLN A O 1
ATOM 747 N N . THR A 1 96 ? -8.431 -1.612 -4.485 1.00 95.12 96 THR A N 1
ATOM 748 C CA . THR A 1 96 ? -8.335 -0.172 -4.813 1.00 95.12 96 THR A CA 1
ATOM 749 C C . THR A 1 96 ? -9.226 0.223 -6.002 1.00 95.12 96 THR A C 1
ATOM 751 O O . THR A 1 96 ? -9.240 -0.445 -7.035 1.00 95.12 96 THR A O 1
ATOM 754 N N . GLY A 1 97 ? -9.989 1.310 -5.845 1.00 92.25 97 GLY A N 1
ATOM 755 C CA . GLY A 1 97 ? -10.958 1.820 -6.822 1.00 92.25 97 GLY A CA 1
ATOM 756 C C . GLY A 1 97 ? -12.367 1.205 -6.758 1.00 92.25 97 GLY A C 1
ATOM 757 O O . GLY A 1 97 ? -13.297 1.733 -7.383 1.00 92.25 97 GLY A O 1
ATOM 758 N N . THR A 1 98 ? -12.563 0.141 -5.968 1.00 92.50 98 THR A N 1
ATOM 759 C CA . THR A 1 98 ? -13.865 -0.534 -5.825 1.00 92.50 98 THR A CA 1
ATOM 760 C C . THR A 1 98 ? -14.930 0.408 -5.278 1.00 92.50 98 THR A C 1
ATOM 762 O O . THR A 1 98 ? -14.721 1.055 -4.251 1.00 92.50 98 THR A O 1
ATOM 765 N N . SER A 1 99 ? -16.102 0.450 -5.922 1.00 87.69 99 SER A N 1
ATOM 766 C CA . SER A 1 99 ? -17.210 1.321 -5.516 1.00 87.69 99 SER A CA 1
ATOM 767 C C . SER A 1 99 ? -17.713 1.031 -4.097 1.00 87.69 99 SER A C 1
ATOM 769 O O . SER A 1 99 ? -17.819 -0.128 -3.683 1.00 87.69 99 SER A O 1
ATOM 771 N N . TYR A 1 100 ? -18.166 2.078 -3.402 1.00 82.69 100 TYR A N 1
ATOM 772 C CA . TYR A 1 100 ? -18.831 1.944 -2.105 1.00 82.69 100 TYR A CA 1
ATOM 773 C C . TYR A 1 100 ? -20.199 1.250 -2.209 1.00 82.69 100 TYR A C 1
ATOM 775 O O . TYR A 1 100 ? -21.007 1.510 -3.107 1.00 82.69 100 TYR A O 1
ATOM 783 N N . ALA A 1 101 ? -20.493 0.381 -1.248 1.00 75.12 101 ALA A N 1
ATOM 784 C CA . ALA A 1 101 ? -21.712 -0.411 -1.161 1.00 75.12 101 ALA A CA 1
ATOM 785 C C . ALA A 1 101 ? -22.768 0.260 -0.260 1.00 75.12 101 ALA A C 1
ATOM 787 O O . ALA A 1 101 ? -23.250 -0.350 0.695 1.00 75.12 101 ALA A O 1
ATOM 788 N N . THR A 1 102 ? -23.163 1.505 -0.561 1.00 70.19 102 THR A N 1
ATOM 789 C CA . THR A 1 102 ? -24.019 2.363 0.293 1.00 70.19 102 THR A CA 1
ATOM 790 C C . THR A 1 102 ? -25.256 1.660 0.867 1.00 70.19 102 THR A C 1
ATOM 792 O O . THR A 1 102 ? -25.531 1.756 2.062 1.00 70.19 102 THR A O 1
ATOM 795 N N . PHE A 1 103 ? -25.992 0.910 0.038 1.00 57.59 103 PHE A N 1
ATOM 796 C CA . PHE A 1 103 ? -27.183 0.171 0.475 1.00 57.59 103 PHE A CA 1
ATOM 797 C C . PHE A 1 103 ? -26.867 -0.985 1.432 1.00 57.59 103 PHE A C 1
ATOM 799 O O . PHE A 1 103 ? -27.679 -1.293 2.298 1.00 57.59 103 PHE A O 1
ATOM 806 N N . GLN A 1 104 ? -25.704 -1.624 1.289 1.00 57.81 104 GLN A N 1
ATOM 807 C CA . GLN A 1 104 ? -25.293 -2.740 2.141 1.00 57.81 104 GLN A CA 1
ATOM 808 C C . GLN A 1 104 ? -24.685 -2.241 3.455 1.00 57.81 104 GLN A C 1
ATOM 810 O O . GLN A 1 104 ? -25.004 -2.796 4.501 1.00 57.81 104 GLN A O 1
ATOM 815 N N . ALA A 1 105 ? -23.941 -1.131 3.430 1.00 57.34 105 ALA A N 1
ATOM 816 C CA . ALA A 1 105 ? -23.529 -0.419 4.639 1.00 57.34 105 ALA A CA 1
ATOM 817 C C . ALA A 1 105 ? -24.754 -0.003 5.483 1.00 57.34 105 ALA A C 1
ATOM 819 O O . ALA A 1 105 ? -24.802 -0.260 6.681 1.00 57.34 105 ALA A O 1
ATOM 820 N N . ALA A 1 106 ? -25.807 0.534 4.853 1.00 59.16 106 ALA A N 1
ATOM 821 C CA . ALA A 1 106 ? -27.070 0.848 5.532 1.00 59.16 106 ALA A CA 1
ATOM 822 C C . ALA A 1 106 ? -27.882 -0.390 5.979 1.00 59.16 106 ALA A C 1
ATOM 824 O O . ALA A 1 106 ? -28.750 -0.273 6.844 1.00 59.16 106 ALA A O 1
ATOM 825 N N . ALA A 1 107 ? -27.634 -1.567 5.394 1.00 56.81 107 ALA A N 1
ATOM 826 C CA . ALA A 1 107 ? -28.265 -2.824 5.799 1.00 56.81 107 ALA A CA 1
ATOM 827 C C . ALA A 1 107 ? -27.558 -3.485 6.993 1.00 56.81 107 ALA A C 1
ATOM 829 O O . ALA A 1 107 ? -28.214 -4.187 7.751 1.00 56.81 107 ALA A O 1
ATOM 830 N N . VAL A 1 108 ? -26.257 -3.235 7.181 1.00 58.31 108 VAL A N 1
ATOM 831 C CA . VAL A 1 108 ? -25.514 -3.611 8.396 1.00 58.31 108 VAL A CA 1
ATOM 832 C C . VAL A 1 108 ? -25.974 -2.785 9.598 1.00 58.31 108 VAL A C 1
ATOM 834 O O . VAL A 1 108 ? -26.122 -3.322 10.689 1.00 58.31 108 VAL A O 1
ATOM 837 N N . THR A 1 109 ? -26.215 -1.483 9.414 1.00 53.38 109 THR A N 1
ATOM 838 C CA . THR A 1 109 ? -26.581 -0.588 10.526 1.00 53.38 109 THR A CA 1
ATOM 839 C C . THR A 1 109 ? -28.058 -0.652 10.914 1.00 53.38 109 THR A C 1
ATOM 841 O O . THR A 1 109 ? -28.423 -0.225 12.004 1.00 53.38 109 THR A O 1
ATOM 844 N N . ARG A 1 110 ? -28.935 -1.187 10.056 1.00 50.31 110 ARG A N 1
ATOM 845 C CA . ARG A 1 110 ? -30.324 -1.485 10.426 1.00 50.31 110 ARG A CA 1
ATOM 846 C C . ARG A 1 110 ? -30.398 -2.871 11.055 1.00 50.31 110 ARG A C 1
ATOM 848 O O . ARG A 1 110 ? -30.007 -3.838 10.417 1.00 50.31 110 ARG A O 1
ATOM 855 N N . LEU A 1 111 ? -30.981 -2.938 12.256 1.00 42.78 111 LEU A N 1
ATOM 856 C CA . LEU A 1 111 ? -31.297 -4.132 13.059 1.00 42.78 111 LEU A CA 1
ATOM 857 C C . LEU A 1 111 ? -32.087 -5.209 12.285 1.00 42.78 111 LEU A C 1
ATOM 859 O O . LEU A 1 111 ? -33.277 -5.413 12.520 1.00 42.78 111 LEU A O 1
ATOM 863 N N . ASN A 1 112 ? -31.443 -5.900 11.348 1.00 43.00 112 ASN A N 1
ATOM 864 C CA . ASN A 1 112 ? -32.053 -6.958 10.563 1.00 43.00 112 ASN A CA 1
ATOM 865 C C . ASN A 1 112 ? -31.385 -8.294 10.930 1.00 43.00 112 ASN A C 1
ATOM 867 O O . ASN A 1 112 ? -30.300 -8.584 10.425 1.00 43.00 112 ASN A O 1
ATOM 871 N N . PRO A 1 113 ? -32.004 -9.126 11.795 1.00 45.38 113 PRO A N 1
ATOM 872 C CA . PRO A 1 113 ? -31.440 -10.423 12.188 1.00 45.38 113 PRO A CA 1
ATOM 873 C C . PRO A 1 113 ? -31.315 -11.396 11.003 1.00 45.38 113 PRO A C 1
ATOM 875 O O . PRO A 1 113 ? -30.613 -12.399 11.081 1.00 45.38 113 PRO A O 1
ATOM 878 N N . LEU A 1 114 ? -31.948 -11.073 9.873 1.00 47.88 114 LEU A N 1
ATOM 879 C CA . LEU A 1 114 ? -31.744 -11.712 8.581 1.00 47.88 114 LEU A CA 1
ATOM 880 C C . LEU A 1 114 ? -30.541 -11.077 7.857 1.00 47.88 114 LEU A C 1
ATOM 882 O O . LEU A 1 114 ? -30.713 -10.374 6.857 1.00 47.88 114 LEU A O 1
ATOM 886 N N . LYS A 1 115 ? -29.318 -11.345 8.345 1.00 51.34 115 LYS A N 1
ATOM 887 C CA . LYS A 1 115 ? -28.086 -11.120 7.562 1.00 51.34 115 LYS A CA 1
ATOM 888 C C . LYS A 1 115 ? -28.242 -11.883 6.229 1.00 51.34 115 LYS A C 1
ATOM 890 O O . LYS A 1 115 ? -28.407 -13.104 6.277 1.00 51.34 115 LYS A O 1
ATOM 895 N N . PRO A 1 116 ? -28.237 -11.230 5.047 1.00 49.78 116 PRO A N 1
ATOM 896 C CA . PRO A 1 116 ? -28.392 -11.941 3.777 1.00 49.78 116 PRO A CA 1
ATOM 897 C C . PRO A 1 116 ? -27.262 -12.965 3.622 1.00 49.78 116 PRO A C 1
ATOM 899 O O . PRO A 1 116 ? -26.095 -12.592 3.719 1.00 49.78 116 PRO A O 1
ATOM 902 N N . SER A 1 117 ? -27.585 -14.249 3.421 1.00 47.47 117 SER A N 1
ATOM 903 C CA . SER A 1 117 ? -26.611 -15.325 3.692 1.00 47.47 117 SER A CA 1
ATOM 904 C C . SER A 1 117 ? -25.387 -15.342 2.769 1.00 47.47 117 SER A C 1
ATOM 906 O O . SER A 1 117 ? -24.408 -15.997 3.090 1.00 47.47 117 SER A O 1
ATOM 908 N N . THR A 1 118 ? -25.437 -14.630 1.643 1.00 51.28 118 THR A N 1
ATOM 909 C CA . THR A 1 118 ? -24.301 -14.089 0.874 1.00 51.28 118 THR A CA 1
ATOM 910 C C . THR A 1 118 ? -24.852 -13.024 -0.080 1.00 51.28 118 THR A C 1
ATOM 912 O O . THR A 1 118 ? -25.983 -13.145 -0.559 1.00 51.28 118 THR A O 1
ATOM 915 N N . THR A 1 119 ? -24.061 -12.013 -0.451 1.00 52.09 119 THR A N 1
ATOM 916 C CA . THR A 1 119 ? -24.286 -11.320 -1.733 1.00 52.09 119 THR A CA 1
ATOM 917 C C . THR A 1 119 ? -23.009 -11.308 -2.550 1.00 52.09 119 THR A C 1
ATOM 919 O O . THR A 1 119 ? -21.954 -10.923 -2.065 1.00 52.09 119 THR A O 1
ATOM 922 N N . LYS A 1 120 ? -23.111 -11.679 -3.831 1.00 62.88 120 LYS A N 1
ATOM 923 C CA . LYS A 1 120 ? -21.990 -11.706 -4.790 1.00 62.88 120 LYS A CA 1
ATOM 924 C C . LYS A 1 120 ? -21.560 -10.300 -5.254 1.00 62.88 120 LYS A C 1
ATOM 926 O O . LYS A 1 120 ? -21.231 -10.100 -6.419 1.00 62.88 120 LYS A O 1
ATOM 931 N N . SER A 1 121 ? -21.647 -9.302 -4.377 1.00 74.88 121 SER A N 1
ATOM 932 C CA . SER A 1 121 ? -21.300 -7.916 -4.682 1.00 74.88 121 SER A CA 1
ATOM 933 C C . SER A 1 121 ? -19.795 -7.716 -4.535 1.00 74.88 121 SER A C 1
ATOM 935 O O . SER A 1 121 ? -19.289 -7.820 -3.424 1.00 74.88 121 SER A O 1
ATOM 937 N N . LYS A 1 122 ? -19.099 -7.345 -5.620 1.00 79.75 122 LYS A N 1
ATOM 938 C CA . LYS A 1 122 ? -17.695 -6.892 -5.544 1.00 79.75 122 LYS A CA 1
ATOM 939 C C . LYS A 1 122 ? -17.542 -5.597 -4.717 1.00 79.75 122 LYS A C 1
ATOM 941 O O . LYS A 1 122 ? -16.477 -5.363 -4.169 1.00 79.75 122 LYS A O 1
ATOM 946 N N . LYS A 1 123 ? -18.598 -4.776 -4.593 1.00 85.06 123 LYS A N 1
ATOM 947 C CA . LYS A 1 123 ? -18.574 -3.475 -3.888 1.00 85.06 123 LYS A CA 1
ATOM 948 C C . LYS A 1 123 ? -18.236 -3.588 -2.401 1.00 85.06 123 LYS A C 1
ATOM 950 O O . LYS A 1 123 ? -18.698 -4.512 -1.729 1.00 85.06 123 LYS A O 1
ATOM 955 N N . GLN A 1 124 ? -17.534 -2.586 -1.880 1.00 87.25 124 GLN A N 1
ATOM 956 C CA . GLN A 1 124 ? -16.955 -2.591 -0.535 1.00 87.25 124 GLN A CA 1
ATOM 957 C C . GLN A 1 124 ? -17.607 -1.583 0.416 1.00 87.25 124 GLN A C 1
ATOM 959 O O . GLN A 1 124 ? -18.241 -0.617 -0.000 1.00 87.25 124 GLN A O 1
ATOM 964 N N . PHE A 1 125 ? -17.445 -1.811 1.716 1.00 86.00 125 PHE A N 1
ATOM 965 C CA . PHE A 1 125 ? -17.561 -0.777 2.746 1.00 86.00 125 PHE A CA 1
ATOM 966 C C . PHE A 1 125 ? -16.480 -1.022 3.806 1.00 86.00 125 PHE A C 1
ATOM 968 O O . PHE A 1 125 ? -15.894 -2.101 3.855 1.00 86.00 125 PHE A O 1
ATOM 975 N N . CYS A 1 126 ? -16.200 -0.019 4.636 1.00 90.06 126 CYS A N 1
ATOM 976 C CA . CYS A 1 126 ? -15.004 0.053 5.478 1.00 90.06 126 CYS A CA 1
ATOM 977 C C . CYS A 1 126 ? -14.720 -1.207 6.319 1.00 90.06 126 CYS A C 1
ATOM 979 O O . CYS A 1 126 ? -13.671 -1.827 6.163 1.00 90.06 126 CYS A O 1
ATOM 981 N N . SER A 1 127 ? -15.668 -1.651 7.144 1.00 91.06 127 SER A N 1
ATOM 982 C CA . SER A 1 127 ? -15.525 -2.855 7.976 1.00 91.06 127 SER A CA 1
ATOM 983 C C . SER A 1 127 ? -15.470 -4.163 7.174 1.00 91.06 127 SER A C 1
ATOM 985 O O . SER A 1 127 ? -14.708 -5.056 7.545 1.00 91.06 127 SER A O 1
ATOM 987 N N . ARG A 1 128 ? -16.198 -4.273 6.049 1.00 92.25 128 ARG A N 1
ATOM 988 C CA . ARG A 1 128 ? -16.122 -5.440 5.146 1.00 92.25 128 ARG A CA 1
ATOM 989 C C . ARG A 1 128 ? -14.732 -5.577 4.543 1.00 92.25 128 ARG A C 1
ATOM 991 O O . ARG A 1 128 ? -14.199 -6.679 4.548 1.00 92.25 128 ARG A O 1
ATOM 998 N N . LEU A 1 129 ? -14.146 -4.482 4.053 1.00 95.25 129 LEU A N 1
ATOM 999 C CA . LEU A 1 129 ? -12.811 -4.494 3.451 1.00 95.25 129 LEU A CA 1
ATOM 1000 C C . LEU A 1 129 ? -11.786 -5.099 4.424 1.00 95.25 129 LEU A C 1
ATOM 1002 O O . LEU A 1 129 ? -11.038 -6.000 4.050 1.00 95.25 129 LEU A O 1
ATOM 1006 N N . VAL A 1 130 ? -11.812 -4.650 5.684 1.00 97.25 130 VAL A N 1
ATOM 1007 C CA . VAL A 1 130 ? -10.956 -5.172 6.760 1.00 97.25 130 VAL A CA 1
ATOM 1008 C C . VAL A 1 130 ? -11.251 -6.650 7.039 1.00 97.25 130 VAL A C 1
ATOM 1010 O O . VAL A 1 130 ? -10.337 -7.475 7.021 1.00 97.25 130 VAL A O 1
ATOM 1013 N N . ALA A 1 131 ? -12.518 -7.015 7.258 1.00 96.56 131 ALA A N 1
ATOM 1014 C CA . ALA A 1 131 ? -12.895 -8.385 7.603 1.00 96.56 131 ALA A CA 1
ATOM 1015 C C . ALA A 1 131 ? -12.588 -9.392 6.479 1.00 96.56 131 ALA A C 1
ATOM 1017 O O . ALA A 1 131 ? -12.095 -10.486 6.749 1.00 96.56 131 ALA A O 1
ATOM 1018 N N . GLN A 1 132 ? -12.825 -9.023 5.217 1.00 96.00 132 GLN A N 1
ATOM 1019 C CA . GLN A 1 132 ? -12.491 -9.846 4.056 1.00 96.00 132 GLN A CA 1
ATOM 1020 C C . GLN A 1 132 ? -10.975 -9.984 3.865 1.00 96.00 132 GLN A C 1
ATOM 1022 O O . GLN A 1 132 ? -10.525 -11.079 3.530 1.00 96.00 132 GLN A O 1
ATOM 1027 N N . ALA A 1 133 ? -10.180 -8.936 4.123 1.00 97.56 133 ALA A N 1
ATOM 1028 C CA . ALA A 1 133 ? -8.717 -9.017 4.053 1.00 97.56 133 ALA A CA 1
ATOM 1029 C C . ALA A 1 133 ? -8.154 -10.065 5.022 1.00 97.56 133 ALA A C 1
ATOM 1031 O O . ALA A 1 133 ? -7.365 -10.921 4.623 1.00 97.56 133 ALA A O 1
ATOM 1032 N N . TYR A 1 134 ? -8.637 -10.063 6.264 1.00 98.38 134 TYR A N 1
ATOM 1033 C CA . TYR A 1 134 ? -8.295 -11.081 7.255 1.00 98.38 134 TYR A CA 1
ATOM 1034 C C . TYR A 1 134 ? -8.822 -12.476 6.887 1.00 98.38 134 TYR A C 1
ATOM 1036 O O . TYR A 1 134 ? -8.073 -13.454 6.966 1.00 98.38 134 TYR A O 1
ATOM 1044 N N . ALA A 1 135 ? -10.055 -12.581 6.380 1.00 97.06 135 ALA A N 1
ATOM 1045 C CA . ALA A 1 135 ? -10.618 -13.857 5.938 1.00 97.06 135 ALA A CA 1
ATOM 1046 C C . ALA A 1 135 ? -9.821 -14.495 4.780 1.00 97.06 135 ALA A C 1
ATOM 1048 O O . ALA A 1 135 ? -9.715 -15.720 4.713 1.00 97.06 135 ALA A O 1
ATOM 1049 N N . LYS A 1 136 ? -9.191 -13.701 3.895 1.00 96.19 136 LYS A N 1
ATOM 1050 C CA . LYS A 1 136 ? -8.276 -14.227 2.859 1.00 96.19 136 LYS A CA 1
ATOM 1051 C C . LYS A 1 136 ? -7.030 -14.897 3.433 1.00 96.19 136 LYS A C 1
ATOM 1053 O O . LYS A 1 136 ? -6.574 -15.877 2.855 1.00 96.19 136 LYS A O 1
ATOM 1058 N N . ALA A 1 137 ? -6.539 -14.431 4.579 1.00 95.94 137 ALA A N 1
ATOM 1059 C CA . ALA A 1 137 ? -5.450 -15.060 5.325 1.00 95.94 137 ALA A CA 1
ATOM 1060 C C . ALA A 1 137 ? -5.917 -16.206 6.253 1.00 95.94 137 ALA A C 1
ATOM 1062 O O . ALA A 1 137 ? -5.156 -16.657 7.111 1.00 95.94 137 ALA A O 1
ATOM 1063 N N . GLY A 1 138 ? -7.168 -16.665 6.113 1.00 96.69 138 GLY A N 1
ATOM 1064 C CA . GLY A 1 138 ? -7.764 -17.712 6.947 1.00 96.69 138 GLY A CA 1
ATOM 1065 C C . GLY A 1 138 ? -8.184 -17.249 8.346 1.00 96.69 138 GLY A C 1
ATOM 1066 O O . GLY A 1 138 ? -8.516 -18.086 9.182 1.00 96.69 138 GLY A O 1
ATOM 1067 N N . ILE A 1 139 ? -8.177 -15.940 8.618 1.00 97.31 139 ILE A N 1
ATOM 1068 C CA . ILE A 1 139 ? -8.493 -15.373 9.933 1.00 97.31 139 ILE A CA 1
ATOM 1069 C C . ILE A 1 139 ? -9.892 -14.765 9.892 1.00 97.31 139 ILE A C 1
ATOM 1071 O O . ILE A 1 139 ? -10.103 -13.641 9.439 1.00 97.31 139 ILE A O 1
ATOM 1075 N N . ASN A 1 140 ? -10.869 -15.498 10.412 1.00 96.38 140 ASN A N 1
ATOM 1076 C CA . ASN A 1 140 ? -12.225 -14.986 10.565 1.00 96.38 140 ASN A CA 1
ATOM 1077 C C . ASN A 1 140 ? -12.307 -14.143 11.846 1.00 96.38 140 ASN A C 1
ATOM 1079 O O . ASN A 1 140 ? -12.663 -14.655 12.903 1.00 96.38 140 ASN A O 1
ATOM 1083 N N . LEU A 1 141 ? -11.988 -12.843 11.749 1.00 95.81 141 LEU A N 1
ATOM 1084 C CA . LEU A 1 141 ? -12.167 -11.873 12.851 1.00 95.81 141 LEU A CA 1
ATOM 1085 C C . LEU A 1 141 ? -13.601 -11.858 13.403 1.00 95.81 141 LEU A C 1
ATOM 1087 O O . LEU A 1 141 ? -13.833 -11.470 14.544 1.00 95.81 141 LEU A O 1
ATOM 1091 N N . ILE A 1 142 ? -14.550 -12.261 12.564 1.00 92.00 142 ILE A N 1
ATOM 1092 C CA . ILE A 1 142 ? -15.989 -12.283 12.775 1.00 92.00 142 ILE A CA 1
ATOM 1093 C C . ILE A 1 142 ? -16.588 -13.424 11.941 1.00 92.00 142 ILE A C 1
ATOM 1095 O O . ILE A 1 142 ? -15.987 -13.863 10.962 1.00 92.00 142 ILE A O 1
ATOM 1099 N N . GLU A 1 143 ? -17.796 -13.870 12.284 1.00 87.69 143 GLU A N 1
ATOM 1100 C CA . GLU A 1 143 ? -18.471 -14.992 11.610 1.00 87.69 143 GLU A CA 1
ATOM 1101 C C . GLU A 1 143 ? -18.751 -14.741 10.114 1.00 87.69 143 GLU A C 1
ATOM 1103 O O . GLU A 1 143 ? -18.617 -15.648 9.296 1.00 87.69 143 GLU A O 1
ATOM 1108 N N . ASN A 1 144 ? -19.140 -13.514 9.742 1.00 89.12 144 ASN A N 1
ATOM 1109 C CA . ASN A 1 144 ? -19.506 -13.165 8.368 1.00 89.12 144 ASN A CA 1
ATOM 1110 C C . ASN A 1 144 ? -18.743 -11.911 7.894 1.00 89.12 144 ASN A C 1
ATOM 1112 O O . ASN A 1 144 ? -19.164 -10.796 8.217 1.00 89.12 144 ASN A O 1
ATOM 1116 N N . PRO A 1 145 ? -17.655 -12.061 7.110 1.00 89.44 145 PRO A N 1
ATOM 1117 C CA . PRO A 1 145 ? -16.858 -10.930 6.635 1.00 89.44 145 PRO A CA 1
ATOM 1118 C C . PRO A 1 145 ? -17.592 -10.035 5.624 1.00 89.44 145 PRO A C 1
ATOM 1120 O O . PRO A 1 145 ? -17.199 -8.885 5.446 1.00 89.44 145 PRO A O 1
ATOM 1123 N N . ASP A 1 146 ? -18.678 -10.505 4.999 1.00 85.62 146 ASP A N 1
ATOM 1124 C CA . ASP A 1 146 ? -19.476 -9.701 4.066 1.00 85.62 146 ASP A CA 1
ATOM 1125 C C . ASP A 1 146 ? -20.440 -8.740 4.788 1.00 85.62 146 ASP A C 1
ATOM 1127 O O . ASP A 1 146 ? -20.901 -7.768 4.179 1.00 85.62 146 ASP A O 1
ATOM 1131 N N . TYR A 1 147 ? -20.771 -8.988 6.062 1.00 83.81 147 TYR A N 1
ATOM 1132 C CA . TYR A 1 147 ? -21.813 -8.267 6.806 1.00 83.81 147 TYR A CA 1
ATOM 1133 C C . TYR A 1 147 ? -21.404 -7.966 8.246 1.00 83.81 147 TYR A C 1
ATOM 1135 O O . TYR A 1 147 ? -21.741 -8.703 9.179 1.00 83.81 147 TYR A O 1
ATOM 1143 N N . CYS A 1 148 ? -20.718 -6.836 8.411 1.00 85.19 148 CYS A N 1
ATOM 1144 C CA . CYS A 1 148 ? -20.146 -6.411 9.678 1.00 85.19 148 CYS A CA 1
ATOM 1145 C C . CYS A 1 148 ? -20.075 -4.897 9.831 1.00 85.19 148 CYS A C 1
ATOM 1147 O O . CYS A 1 148 ? -19.843 -4.160 8.874 1.00 85.19 148 CYS A O 1
ATOM 1149 N N . SER A 1 149 ? -20.247 -4.429 11.054 1.00 87.25 149 SER A N 1
ATOM 1150 C CA . SER A 1 149 ? -19.993 -3.060 11.474 1.00 87.25 149 SER A CA 1
ATOM 1151 C C . SER A 1 149 ? -18.545 -2.906 11.969 1.00 87.25 149 SER A C 1
ATOM 1153 O O . SER A 1 149 ? -17.874 -3.897 12.265 1.00 87.25 149 SER A O 1
ATOM 1155 N N . PRO A 1 150 ? -18.045 -1.669 12.111 1.00 90.06 150 PRO A N 1
ATOM 1156 C CA . PRO A 1 150 ? -16.815 -1.408 12.856 1.00 90.06 150 PRO A CA 1
ATOM 1157 C C . PRO A 1 150 ? -16.872 -1.873 14.325 1.00 90.06 150 PRO A C 1
ATOM 1159 O O . PRO A 1 150 ? -15.836 -2.181 14.905 1.00 90.06 150 PRO A O 1
ATOM 1162 N N . ASP A 1 151 ? -18.064 -1.964 14.926 1.00 89.94 151 ASP A N 1
ATOM 1163 C CA . ASP A 1 151 ? -18.246 -2.421 16.311 1.00 89.94 151 ASP A CA 1
ATOM 1164 C C . ASP A 1 151 ? -18.075 -3.945 16.454 1.00 89.94 151 ASP A C 1
ATOM 1166 O O . ASP A 1 151 ? -17.476 -4.412 17.422 1.00 89.94 151 ASP A O 1
ATOM 1170 N N . ASP A 1 152 ? -18.481 -4.720 15.438 1.00 91.75 152 ASP A N 1
ATOM 1171 C CA . ASP A 1 152 ? -18.190 -6.163 15.356 1.00 91.75 152 ASP A CA 1
ATOM 1172 C C . ASP A 1 152 ? -16.668 -6.426 15.307 1.00 91.75 152 ASP A C 1
ATOM 1174 O O . ASP A 1 152 ? -16.190 -7.437 15.816 1.00 91.75 152 ASP A O 1
ATOM 1178 N N . LEU A 1 153 ? -15.884 -5.501 14.729 1.00 94.75 153 LEU A N 1
ATOM 1179 C CA . LEU A 1 153 ? -14.418 -5.553 14.783 1.00 94.75 153 LEU A CA 1
ATOM 1180 C C . LEU A 1 153 ? -13.901 -5.159 16.178 1.00 94.75 153 LEU A C 1
ATOM 1182 O O . LEU A 1 153 ? -13.080 -5.884 16.732 1.00 94.75 153 LEU A O 1
ATOM 1186 N N . LYS A 1 154 ? -14.412 -4.073 16.786 1.00 94.88 154 LYS A N 1
ATOM 1187 C CA . LYS A 1 154 ? -14.057 -3.651 18.164 1.00 94.88 154 LYS A CA 1
ATOM 1188 C C . LYS A 1 154 ? -14.258 -4.769 19.193 1.00 94.88 154 LYS A C 1
ATOM 1190 O O . LYS A 1 154 ? -13.485 -4.879 20.139 1.00 94.88 154 LYS A O 1
ATOM 1195 N N . THR A 1 155 ? -15.302 -5.575 19.021 1.00 93.62 155 THR A N 1
ATOM 1196 C CA . THR A 1 155 ? -15.698 -6.640 19.954 1.00 93.62 155 THR A CA 1
ATOM 1197 C C . THR A 1 155 ? -15.115 -8.019 19.618 1.00 93.62 155 THR A C 1
ATOM 1199 O O . THR A 1 155 ? -15.360 -8.976 20.353 1.00 93.62 155 THR A O 1
ATOM 1202 N N . SER A 1 156 ? -14.309 -8.138 18.554 1.00 96.31 156 SER A N 1
ATOM 1203 C CA . SER A 1 156 ? -13.662 -9.399 18.174 1.00 96.31 156 SER A CA 1
ATOM 1204 C C . SER A 1 156 ? -12.701 -9.895 19.258 1.00 96.31 156 SER A C 1
ATOM 1206 O O . SER A 1 156 ? -11.753 -9.208 19.639 1.00 96.31 156 SER A O 1
ATOM 1208 N N . SER A 1 157 ? -12.884 -11.139 19.706 1.00 96.69 157 SER A N 1
ATOM 1209 C CA . SER A 1 157 ? -11.997 -11.783 20.685 1.00 96.69 157 SER A CA 1
ATOM 1210 C C . SER A 1 157 ? -10.580 -12.036 20.156 1.00 96.69 157 SER A C 1
ATOM 1212 O O . SER A 1 157 ? -9.659 -12.200 20.956 1.00 96.69 157 SER A O 1
ATOM 1214 N N . LEU A 1 158 ? -10.386 -12.033 18.831 1.00 97.94 158 LEU A N 1
ATOM 1215 C CA . LEU A 1 158 ? -9.081 -12.209 18.184 1.00 97.94 158 LEU A CA 1
ATOM 1216 C C . LEU A 1 158 ? -8.228 -10.931 18.181 1.00 97.94 158 LEU A C 1
ATOM 1218 O O . LEU A 1 158 ? -7.046 -10.997 17.841 1.00 97.94 158 LEU A O 1
ATOM 1222 N N . LEU A 1 159 ? -8.806 -9.787 18.558 1.00 98.31 159 LEU A N 1
ATOM 1223 C CA . LEU A 1 159 ? -8.153 -8.481 18.548 1.00 98.31 159 LEU A CA 1
ATOM 1224 C C . LEU A 1 159 ? -7.931 -7.930 19.962 1.00 98.31 159 LEU A C 1
ATOM 1226 O O . LEU A 1 159 ? -8.644 -8.257 20.918 1.00 98.31 159 LEU A O 1
ATOM 1230 N N . GLU A 1 160 ? -6.941 -7.052 20.084 1.00 98.12 160 GLU A N 1
ATOM 1231 C CA . GLU A 1 160 ? -6.658 -6.275 21.287 1.00 98.12 160 GLU A CA 1
ATOM 1232 C C . GLU A 1 160 ? -6.286 -4.829 20.979 1.00 98.12 160 GLU A C 1
ATOM 1234 O O . GLU A 1 160 ? -5.833 -4.512 19.883 1.00 98.12 160 GLU A O 1
ATOM 1239 N N . PHE A 1 161 ? -6.510 -3.945 21.950 1.00 98.19 161 PHE A N 1
ATOM 1240 C CA . PHE A 1 161 ? -6.238 -2.519 21.808 1.00 98.19 161 PHE A CA 1
ATOM 1241 C C . PHE A 1 161 ? -4.744 -2.221 21.934 1.00 98.19 161 PHE A C 1
ATOM 1243 O O . PHE A 1 161 ? -4.101 -2.670 22.880 1.00 98.19 161 PHE A O 1
ATOM 1250 N N . VAL A 1 162 ? -4.236 -1.364 21.048 1.00 97.69 162 VAL A N 1
ATOM 1251 C CA . VAL A 1 162 ? -2.877 -0.804 21.100 1.00 97.69 162 VAL A CA 1
ATOM 1252 C C . VAL A 1 162 ? -2.973 0.687 21.464 1.00 97.69 162 VAL A C 1
ATOM 1254 O O . VAL A 1 162 ? -2.889 1.548 20.587 1.00 97.69 162 VAL A O 1
ATOM 1257 N N . PRO A 1 163 ? -3.209 1.047 22.743 1.00 94.81 163 PRO A N 1
ATOM 1258 C CA . PRO A 1 163 ? -3.419 2.443 23.143 1.00 94.81 163 PRO A CA 1
ATOM 1259 C C . PRO A 1 163 ? -2.174 3.319 22.940 1.00 94.81 163 PRO A C 1
ATOM 1261 O O . PRO A 1 163 ? -2.300 4.524 22.755 1.00 94.81 163 PRO A O 1
ATOM 1264 N N . THR A 1 164 ? -0.982 2.716 22.932 1.00 95.19 164 THR A N 1
ATOM 1265 C CA . THR A 1 164 ? 0.305 3.371 22.652 1.00 95.19 164 THR A CA 1
ATOM 1266 C C . THR A 1 164 ? 0.455 3.830 21.202 1.00 95.19 164 THR A C 1
ATOM 1268 O O . THR A 1 164 ? 1.265 4.709 20.935 1.00 95.19 164 THR A O 1
ATOM 1271 N N . ALA A 1 165 ? -0.344 3.305 20.269 1.00 95.06 165 ALA A N 1
ATOM 1272 C CA . ALA A 1 165 ? -0.333 3.720 18.867 1.00 95.06 165 ALA A CA 1
ATOM 1273 C C . ALA A 1 165 ? -1.136 5.014 18.601 1.00 95.06 165 ALA A C 1
ATOM 1275 O O . ALA A 1 165 ? -1.387 5.362 17.446 1.00 95.06 165 ALA A O 1
ATOM 1276 N N . ILE A 1 166 ? -1.562 5.736 19.646 1.00 94.94 166 ILE A N 1
ATOM 1277 C CA . ILE A 1 166 ? -2.283 7.012 19.552 1.00 94.94 166 ILE A CA 1
ATOM 1278 C C . ILE A 1 166 ? -1.579 8.057 20.420 1.00 94.94 166 ILE A C 1
ATOM 1280 O O . ILE A 1 166 ? -1.403 7.867 21.621 1.00 94.94 166 ILE A O 1
ATOM 1284 N N . ARG A 1 167 ? -1.257 9.212 19.830 1.00 94.69 167 ARG A N 1
ATOM 1285 C CA . ARG A 1 167 ? -0.622 10.342 20.524 1.00 94.69 167 ARG A CA 1
ATOM 1286 C C . ARG A 1 167 ? -1.214 11.691 20.126 1.00 94.69 167 ARG A C 1
ATOM 1288 O O . ARG A 1 167 ? -2.001 11.805 19.186 1.00 94.69 167 ARG A O 1
ATOM 1295 N N . THR A 1 168 ? -0.806 12.744 20.825 1.00 94.69 168 THR A N 1
ATOM 1296 C CA . THR A 1 168 ? -1.085 14.130 20.424 1.00 94.69 168 THR A CA 1
ATOM 1297 C C . THR A 1 168 ? -0.218 14.514 19.220 1.00 94.69 168 THR A C 1
ATOM 1299 O O . THR A 1 168 ? 0.967 14.179 19.161 1.00 94.69 168 THR A O 1
ATOM 1302 N N . ALA A 1 169 ? -0.802 15.221 18.251 1.00 92.06 169 ALA A N 1
ATOM 1303 C CA . ALA A 1 169 ? -0.062 15.778 17.119 1.00 92.06 169 ALA A CA 1
ATOM 1304 C C . ALA A 1 169 ? 0.722 17.032 17.538 1.00 92.06 169 ALA A C 1
ATOM 1306 O O . ALA A 1 169 ? 0.189 17.890 18.245 1.00 92.06 169 ALA A O 1
ATOM 1307 N N . THR A 1 170 ? 1.957 17.178 17.061 1.00 93.88 170 THR A N 1
ATOM 1308 C CA . THR A 1 170 ? 2.747 18.404 17.264 1.00 93.88 170 THR A CA 1
ATOM 1309 C C . THR A 1 170 ? 2.238 19.558 16.391 1.00 93.88 170 THR A C 1
ATOM 1311 O O . THR A 1 170 ? 1.563 19.352 15.378 1.00 93.88 170 THR A O 1
ATOM 1314 N N . GLU A 1 171 ? 2.595 20.800 16.732 1.00 93.00 171 GLU A N 1
ATOM 1315 C CA . GLU A 1 171 ? 2.246 21.962 15.902 1.00 93.00 171 GLU A CA 1
ATOM 1316 C C . GLU A 1 171 ? 2.850 21.888 14.490 1.00 93.00 171 GLU A C 1
ATOM 1318 O O . GLU A 1 171 ? 2.219 22.339 13.531 1.00 93.00 171 GLU A O 1
ATOM 1323 N N . GLU A 1 172 ? 4.043 21.302 14.330 1.00 90.00 172 GLU A N 1
ATOM 1324 C CA . GLU A 1 172 ? 4.653 21.104 13.010 1.00 90.00 172 GLU A CA 1
ATOM 1325 C C . GLU A 1 172 ? 3.814 20.141 12.159 1.00 90.00 172 GLU A C 1
ATOM 1327 O O . GLU A 1 172 ? 3.498 20.457 11.012 1.00 90.00 172 GLU A O 1
ATOM 1332 N N . GLU A 1 173 ? 3.369 19.017 12.728 1.00 90.31 173 GLU A N 1
ATOM 1333 C CA . GLU A 1 173 ? 2.506 18.042 12.047 1.00 90.31 173 GLU A CA 1
ATOM 1334 C C . GLU A 1 173 ? 1.138 18.634 11.681 1.00 90.31 173 GLU A C 1
ATOM 1336 O O . GLU A 1 173 ? 0.667 18.472 10.552 1.00 90.31 173 GLU A O 1
ATOM 1341 N N . ILE A 1 174 ? 0.525 19.397 12.595 1.00 89.44 174 ILE A N 1
ATOM 1342 C CA . ILE A 1 174 ? -0.740 20.103 12.341 1.00 89.44 174 ILE A CA 1
ATOM 1343 C C . ILE A 1 174 ? -0.589 21.104 11.186 1.00 89.44 174 ILE A C 1
ATOM 1345 O O . ILE A 1 174 ? -1.499 21.258 10.367 1.00 89.44 174 ILE A O 1
ATOM 1349 N N . ASN A 1 175 ? 0.558 21.780 11.089 1.00 89.38 175 ASN A N 1
ATOM 1350 C CA . ASN A 1 175 ? 0.865 22.680 9.981 1.00 89.38 175 ASN A CA 1
ATOM 1351 C C . ASN A 1 175 ? 1.175 21.929 8.674 1.00 89.38 175 ASN A C 1
ATOM 1353 O O . ASN A 1 175 ? 0.735 22.367 7.609 1.00 89.38 175 ASN A O 1
ATOM 1357 N N . PHE A 1 176 ? 1.896 20.807 8.734 1.00 86.12 176 PHE A N 1
ATOM 1358 C CA . PHE A 1 176 ? 2.242 19.974 7.579 1.00 86.12 176 PHE A CA 1
ATOM 1359 C C . PHE A 1 176 ? 0.995 19.420 6.879 1.00 86.12 176 PHE A C 1
ATOM 1361 O O . PHE A 1 176 ? 0.856 19.580 5.659 1.00 86.12 176 PHE A O 1
ATOM 1368 N N . ALA A 1 177 ? 0.070 18.848 7.658 1.00 84.38 177 ALA A N 1
ATOM 1369 C CA . ALA A 1 177 ? -1.186 18.287 7.167 1.00 84.38 177 ALA A CA 1
ATOM 1370 C C . ALA A 1 177 ? -2.053 19.332 6.441 1.00 84.38 177 ALA A C 1
ATOM 1372 O O . ALA A 1 177 ? -2.684 19.020 5.435 1.00 84.38 177 ALA A O 1
ATOM 1373 N N . LYS A 1 178 ? -2.043 20.589 6.912 1.00 80.44 178 LYS A N 1
ATOM 1374 C CA . LYS A 1 178 ? -2.840 21.694 6.348 1.00 80.44 178 LYS A CA 1
ATOM 1375 C C . LYS A 1 178 ? -2.238 22.356 5.103 1.00 80.44 178 LYS A C 1
ATOM 1377 O O . LYS A 1 178 ? -2.986 22.932 4.321 1.00 80.44 178 LYS A O 1
ATOM 1382 N N . LYS A 1 179 ? -0.907 22.364 4.945 1.00 72.00 179 LYS A N 1
ATOM 1383 C CA . LYS A 1 179 ? -0.215 23.230 3.959 1.00 72.00 179 LYS A CA 1
ATOM 1384 C C . LYS A 1 179 ? 0.229 22.547 2.667 1.00 72.00 179 LYS A C 1
ATOM 1386 O O . LYS A 1 179 ? 0.566 23.241 1.714 1.00 72.00 179 LYS A O 1
ATOM 1391 N N . SER A 1 180 ? 0.328 21.221 2.642 1.00 63.69 180 SER A N 1
ATOM 1392 C CA . SER A 1 180 ? 1.036 20.503 1.574 1.00 63.69 180 SER A CA 1
ATOM 1393 C C . SER A 1 180 ? 0.086 19.722 0.664 1.00 63.69 180 SER A C 1
ATOM 1395 O O . SER A 1 180 ? -0.875 19.133 1.149 1.00 63.69 180 SER A O 1
ATOM 1397 N N . SER A 1 181 ? 0.372 19.674 -0.643 1.00 69.19 181 SER A N 1
ATOM 1398 C CA . SER A 1 181 ? -0.415 18.892 -1.608 1.00 69.19 181 SER A CA 1
ATOM 1399 C C . SER A 1 181 ? -0.423 17.404 -1.256 1.00 69.19 181 SER A C 1
ATOM 1401 O O . SER A 1 181 ? 0.625 16.837 -0.927 1.00 69.19 181 SER A O 1
ATOM 1403 N N . ASP A 1 182 ? -1.589 16.771 -1.343 1.00 77.50 182 ASP A N 1
ATOM 1404 C CA . ASP A 1 182 ? -1.751 15.346 -1.075 1.00 77.50 182 ASP A CA 1
ATOM 1405 C C . ASP A 1 182 ? -1.730 14.544 -2.383 1.00 77.50 182 ASP A C 1
ATOM 1407 O O . ASP A 1 182 ? -2.651 14.616 -3.192 1.00 77.50 182 ASP A O 1
ATOM 1411 N N . THR A 1 183 ? -0.661 13.779 -2.601 1.00 83.94 183 THR A N 1
ATOM 1412 C CA . THR A 1 183 ? -0.528 12.898 -3.770 1.00 83.94 183 THR A CA 1
ATOM 1413 C C . THR A 1 183 ? -1.463 11.689 -3.701 1.00 83.94 1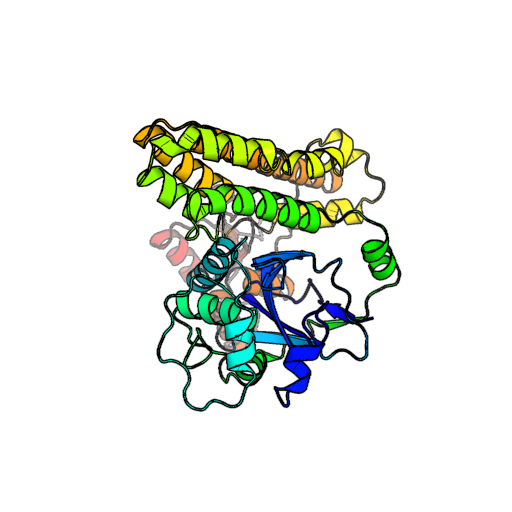83 THR A C 1
ATOM 1415 O O . THR A 1 183 ? -1.776 11.120 -4.743 1.00 83.94 183 THR A O 1
ATOM 1418 N N . THR A 1 184 ? -1.969 11.320 -2.516 1.00 86.75 184 THR A N 1
ATOM 1419 C CA . THR A 1 184 ? -2.967 10.244 -2.389 1.00 86.75 184 THR A CA 1
ATOM 1420 C C . THR A 1 184 ? -4.340 10.677 -2.910 1.00 86.75 184 THR A C 1
ATOM 1422 O O . THR A 1 184 ? -5.039 9.875 -3.527 1.00 86.75 184 THR A O 1
ATOM 1425 N N . ALA A 1 185 ? -4.684 11.966 -2.785 1.00 88.44 185 ALA A N 1
ATOM 1426 C CA . ALA A 1 185 ? -5.890 12.528 -3.390 1.00 88.44 185 ALA A CA 1
ATOM 1427 C C . ALA A 1 185 ? -5.837 12.465 -4.927 1.00 88.44 185 ALA A C 1
ATOM 1429 O O . ALA A 1 185 ? -6.790 11.982 -5.533 1.00 88.44 185 ALA A O 1
ATOM 1430 N N . LEU A 1 186 ?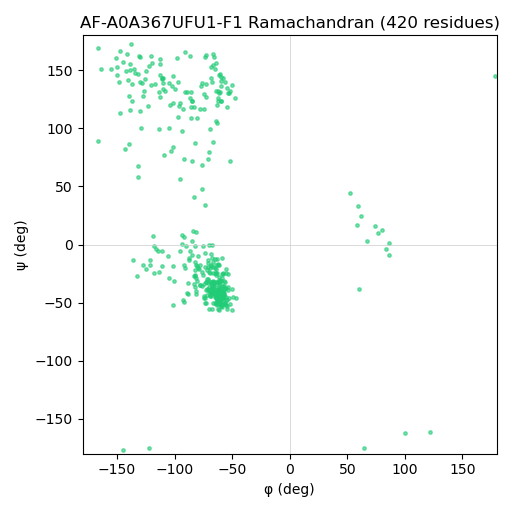 -4.701 12.838 -5.532 1.00 90.94 186 LEU A N 1
ATOM 1431 C CA . LEU A 1 186 ? -4.487 12.719 -6.980 1.00 90.94 186 LEU A CA 1
ATOM 1432 C C . LEU A 1 186 ? -4.589 11.260 -7.456 1.00 90.94 186 LEU A C 1
ATOM 1434 O O . LEU A 1 186 ? -5.290 10.982 -8.422 1.00 90.94 186 LEU A O 1
ATOM 1438 N N . MET A 1 187 ? -3.955 10.316 -6.745 1.00 93.44 187 MET A N 1
ATOM 1439 C CA . MET A 1 187 ? -4.058 8.883 -7.061 1.00 93.44 187 MET A CA 1
ATOM 1440 C C . MET A 1 187 ? -5.515 8.399 -7.052 1.00 93.44 187 MET A C 1
ATOM 1442 O O . MET A 1 187 ? -5.936 7.686 -7.965 1.00 93.44 187 MET A O 1
ATOM 1446 N N . ARG A 1 188 ? -6.296 8.808 -6.044 1.00 93.75 188 ARG A N 1
ATOM 1447 C CA . ARG A 1 188 ? -7.728 8.498 -5.928 1.00 93.75 188 ARG A CA 1
ATOM 1448 C C . ARG A 1 188 ? -8.535 9.071 -7.090 1.00 93.75 188 ARG A C 1
ATOM 1450 O O . ARG A 1 188 ? -9.324 8.343 -7.688 1.00 93.75 188 ARG A O 1
ATOM 1457 N N . GLU A 1 189 ? -8.346 10.351 -7.403 1.00 94.00 189 GLU A N 1
ATOM 1458 C CA . GLU A 1 189 ? -9.048 11.051 -8.488 1.00 94.00 189 GLU A CA 1
ATOM 1459 C C . GLU A 1 189 ? -8.771 10.376 -9.838 1.00 94.00 189 GLU A C 1
ATOM 1461 O O . GLU A 1 189 ? -9.704 9.916 -10.497 1.00 94.00 189 GLU A O 1
ATOM 1466 N N . THR A 1 190 ? -7.496 10.182 -10.182 1.00 95.88 190 THR A N 1
ATOM 1467 C CA . THR A 1 190 ? -7.068 9.508 -11.413 1.00 95.88 190 THR A CA 1
ATOM 1468 C C . THR A 1 190 ? -7.583 8.068 -11.518 1.00 95.88 190 THR A C 1
ATOM 1470 O O . THR A 1 190 ? -8.098 7.666 -12.563 1.00 95.88 190 THR A O 1
ATOM 1473 N N . THR A 1 191 ? -7.506 7.285 -10.435 1.00 97.00 191 THR A N 1
ATOM 1474 C CA . THR A 1 191 ? -8.034 5.907 -10.408 1.00 97.00 191 THR A CA 1
ATOM 1475 C C . THR A 1 191 ? -9.549 5.889 -10.617 1.00 97.00 191 THR A C 1
ATOM 1477 O O . THR A 1 191 ? -10.075 5.048 -11.350 1.00 97.00 191 THR A O 1
ATOM 1480 N N . ASN A 1 192 ? -10.268 6.835 -10.009 1.00 96.62 192 ASN A N 1
ATOM 1481 C CA . ASN A 1 192 ? -11.712 6.944 -10.158 1.00 96.62 192 ASN A CA 1
ATOM 1482 C C . ASN A 1 192 ? -12.123 7.366 -11.574 1.00 96.62 192 ASN A C 1
ATOM 1484 O O . ASN A 1 192 ? -13.097 6.815 -12.086 1.00 96.62 192 ASN A O 1
ATOM 1488 N N . ASP A 1 193 ? -11.394 8.272 -12.232 1.00 97.38 193 ASP A N 1
ATOM 1489 C CA . ASP A 1 193 ? -11.679 8.660 -13.619 1.00 97.38 193 ASP A CA 1
ATOM 1490 C C . ASP A 1 193 ? -11.367 7.535 -14.624 1.00 97.38 193 ASP A C 1
ATOM 1492 O O . ASP A 1 193 ? -12.193 7.276 -15.506 1.00 97.38 193 ASP A O 1
ATOM 1496 N N . LEU A 1 194 ? -10.272 6.782 -14.437 1.00 98.25 194 LEU A N 1
ATOM 1497 C CA . LEU A 1 194 ? -9.997 5.551 -15.196 1.00 98.25 194 LEU A CA 1
ATOM 1498 C C . LEU A 1 194 ? -11.172 4.569 -15.094 1.00 98.25 194 LEU A C 1
ATOM 1500 O O . LEU A 1 194 ? -11.752 4.160 -16.103 1.00 98.25 194 LEU A O 1
ATOM 1504 N N . LEU A 1 195 ? -11.568 4.215 -13.870 1.00 97.81 195 LEU A N 1
ATOM 1505 C CA . LEU A 1 195 ? -12.607 3.210 -13.648 1.00 97.81 195 LEU A CA 1
ATOM 1506 C C . LEU A 1 195 ? -13.995 3.700 -14.061 1.00 97.81 195 LEU A C 1
ATOM 1508 O O . LEU A 1 195 ? -14.813 2.910 -14.521 1.00 97.81 195 LEU A O 1
ATOM 1512 N N . LYS A 1 196 ? -14.281 4.998 -13.947 1.00 97.25 196 LYS A N 1
ATOM 1513 C CA . LYS A 1 196 ? -15.503 5.625 -14.474 1.00 97.25 196 LYS A CA 1
ATOM 1514 C C . LYS A 1 196 ? -15.595 5.510 -15.996 1.00 97.25 196 LYS A C 1
ATOM 1516 O O . LYS A 1 196 ? -16.698 5.308 -16.499 1.00 97.25 196 LYS A O 1
ATOM 1521 N N . SER A 1 197 ? -14.472 5.609 -16.708 1.00 97.56 197 SER A N 1
ATOM 1522 C CA . SER A 1 197 ? -14.406 5.341 -18.148 1.00 97.56 197 SER A CA 1
ATOM 1523 C C . SER A 1 197 ? -14.593 3.845 -18.434 1.00 97.56 197 SER A C 1
ATOM 1525 O O . SER A 1 197 ? -15.557 3.456 -19.090 1.00 97.56 197 SER A O 1
ATOM 1527 N N . ALA A 1 198 ? -13.782 2.971 -17.827 1.00 97.75 198 ALA A N 1
ATOM 1528 C CA . ALA A 1 198 ? -13.856 1.519 -18.031 1.00 97.75 198 ALA A CA 1
ATOM 1529 C C . ALA A 1 198 ? -15.254 0.923 -17.734 1.00 97.75 198 ALA A C 1
ATOM 1531 O O . ALA A 1 198 ? -15.752 0.068 -18.474 1.00 97.75 198 ALA A O 1
ATOM 1532 N N . ARG A 1 199 ? -15.954 1.436 -16.710 1.00 96.94 199 ARG A N 1
ATOM 1533 C CA . ARG A 1 199 ? -17.333 1.044 -16.354 1.00 96.94 199 ARG A CA 1
ATOM 1534 C C . ARG A 1 199 ? -18.375 1.334 -17.445 1.00 96.94 199 ARG A C 1
ATOM 1536 O O . ARG A 1 199 ? -19.446 0.731 -17.402 1.00 96.94 199 ARG A O 1
ATOM 1543 N N . GLN A 1 200 ? -18.086 2.194 -18.429 1.00 96.44 200 GLN A N 1
ATOM 1544 C CA . GLN A 1 200 ? -18.953 2.406 -19.601 1.00 96.44 200 GLN A CA 1
ATOM 1545 C C . GLN A 1 200 ? -18.946 1.202 -20.555 1.00 96.44 200 GLN A C 1
ATOM 1547 O O . GLN A 1 200 ? -19.954 0.941 -21.208 1.00 96.44 200 GLN A O 1
ATOM 1552 N N . LYS A 1 201 ? -17.836 0.450 -20.619 1.00 95.56 201 LYS A N 1
ATOM 1553 C CA . LYS A 1 201 ? -17.741 -0.818 -21.365 1.00 95.56 201 LYS A CA 1
ATOM 1554 C C . LYS A 1 201 ? -18.317 -1.986 -20.577 1.00 95.56 201 LYS A C 1
ATOM 1556 O O . LYS A 1 201 ? -19.030 -2.813 -21.137 1.00 95.56 201 LYS A O 1
ATOM 1561 N N . SER A 1 202 ? -18.024 -2.056 -19.278 1.00 94.62 202 SER A N 1
ATOM 1562 C CA . SER A 1 202 ? -18.493 -3.144 -18.421 1.00 94.62 202 SER A CA 1
ATOM 1563 C C . SER A 1 202 ? -18.754 -2.668 -16.997 1.00 94.62 202 SER A C 1
ATOM 1565 O O . SER A 1 202 ? -17.836 -2.381 -16.232 1.00 94.62 202 SER A O 1
ATOM 1567 N N . THR A 1 203 ? -20.023 -2.681 -16.590 1.00 92.56 203 THR A N 1
ATOM 1568 C CA . THR A 1 203 ? -20.456 -2.325 -15.225 1.00 92.56 203 THR A CA 1
ATOM 1569 C C . THR A 1 203 ? -19.997 -3.318 -14.146 1.00 92.56 203 THR A C 1
ATOM 1571 O O . THR A 1 203 ? -20.303 -3.124 -12.971 1.00 92.56 203 THR A O 1
ATOM 1574 N N . LYS A 1 204 ? -19.278 -4.384 -14.530 1.00 92.75 204 LYS A N 1
ATOM 1575 C CA . LYS A 1 204 ? -18.635 -5.348 -13.623 1.00 92.75 204 LYS A CA 1
ATOM 1576 C C . LYS A 1 204 ? -17.223 -4.931 -13.193 1.00 92.75 204 LYS A C 1
ATOM 1578 O O . LYS A 1 204 ? -16.687 -5.561 -12.283 1.00 92.75 204 LYS A O 1
ATOM 1583 N N . ILE A 1 205 ? -16.629 -3.935 -13.858 1.00 95.88 205 ILE A N 1
ATOM 1584 C CA . ILE A 1 205 ? -15.299 -3.413 -13.536 1.00 95.88 205 ILE A CA 1
ATOM 1585 C C . ILE A 1 205 ? -15.404 -2.568 -12.266 1.00 95.88 205 ILE A C 1
ATOM 1587 O O . ILE A 1 205 ? -16.103 -1.552 -12.228 1.00 95.88 205 ILE A O 1
ATOM 1591 N N . GLU A 1 206 ? -14.720 -2.996 -11.210 1.00 94.56 206 GLU A N 1
ATOM 1592 C CA . GLU A 1 206 ? -14.643 -2.271 -9.944 1.00 94.56 206 GLU A CA 1
ATOM 1593 C C . GLU A 1 206 ? -13.209 -1.857 -9.594 1.00 94.56 206 GLU A C 1
ATOM 1595 O O . GLU A 1 206 ? -13.027 -0.858 -8.911 1.00 94.56 206 GLU A O 1
ATOM 1600 N N . THR A 1 207 ? -12.206 -2.562 -10.111 1.00 96.44 207 THR A N 1
ATOM 1601 C CA . THR A 1 207 ? -10.770 -2.367 -9.863 1.00 96.44 207 THR A CA 1
ATOM 1602 C C . THR A 1 207 ? -9.991 -2.326 -11.183 1.00 96.44 207 THR A C 1
ATOM 1604 O O . THR A 1 207 ? -10.502 -2.814 -12.196 1.00 96.44 207 THR A O 1
ATOM 1607 N N . PRO A 1 208 ? -8.745 -1.810 -11.212 1.00 95.44 208 PRO A N 1
ATOM 1608 C CA . PRO A 1 208 ? -7.891 -1.902 -12.399 1.00 95.44 208 PRO A CA 1
ATOM 1609 C C . PRO A 1 208 ? -7.672 -3.353 -12.858 1.00 95.44 208 PRO A C 1
ATOM 1611 O O . PRO A 1 208 ? -7.711 -3.632 -14.051 1.00 95.44 208 PRO A O 1
ATOM 1614 N N . ASN A 1 209 ? -7.573 -4.300 -11.919 1.00 94.44 209 ASN A N 1
ATOM 1615 C CA . ASN A 1 209 ? -7.414 -5.729 -12.210 1.00 94.44 209 ASN A CA 1
ATOM 1616 C C . ASN A 1 209 ? -8.632 -6.330 -12.949 1.00 94.44 209 ASN A C 1
ATOM 1618 O O . ASN A 1 209 ? -8.493 -7.301 -13.691 1.00 94.44 209 ASN A O 1
ATOM 1622 N N . ASP A 1 210 ? -9.833 -5.759 -12.782 1.00 97.06 210 ASP A N 1
ATOM 1623 C CA . ASP A 1 210 ? -11.013 -6.176 -13.554 1.00 97.06 210 ASP A CA 1
ATOM 1624 C C . ASP A 1 210 ? -10.938 -5.722 -15.025 1.00 97.06 210 ASP A C 1
ATOM 1626 O O . ASP A 1 210 ? -11.607 -6.312 -15.875 1.00 97.06 210 ASP A O 1
ATOM 1630 N N . ILE A 1 211 ? -10.135 -4.695 -15.342 1.00 98.06 211 ILE A N 1
ATOM 1631 C CA . ILE A 1 211 ? -9.853 -4.290 -16.729 1.00 98.06 211 ILE A CA 1
ATOM 1632 C C . ILE A 1 211 ? -9.014 -5.377 -17.410 1.00 98.06 211 ILE A C 1
ATOM 1634 O O . ILE A 1 211 ? -9.326 -5.754 -18.538 1.00 98.06 211 ILE A O 1
ATOM 1638 N N . ASP A 1 212 ? -8.028 -5.952 -16.711 1.00 97.06 212 ASP A N 1
ATOM 1639 C CA . ASP A 1 212 ? -7.242 -7.075 -17.234 1.00 97.06 212 ASP A CA 1
ATOM 1640 C C . ASP A 1 212 ? -8.146 -8.275 -17.560 1.00 97.06 212 ASP A C 1
ATOM 1642 O O . ASP A 1 212 ? -8.115 -8.795 -18.678 1.00 97.06 212 ASP A O 1
ATOM 1646 N N . GLU A 1 213 ? -8.999 -8.689 -16.608 1.00 95.94 213 GLU A N 1
ATOM 1647 C CA . GLU A 1 213 ? -9.962 -9.785 -16.802 1.00 95.94 213 GLU A CA 1
ATOM 1648 C C . GLU A 1 213 ? -10.893 -9.499 -17.996 1.00 95.94 213 GLU A C 1
ATOM 1650 O O . GLU A 1 213 ? -11.136 -10.375 -18.833 1.00 95.94 213 GLU A O 1
ATOM 1655 N N . HIS A 1 214 ? -11.375 -8.254 -18.109 1.00 97.81 214 HIS A N 1
ATOM 1656 C CA . HIS A 1 214 ? -12.228 -7.812 -19.210 1.00 97.81 214 HIS A CA 1
ATOM 1657 C C . HIS A 1 214 ? -11.519 -7.896 -20.564 1.00 97.81 214 HIS A C 1
ATOM 1659 O O . HIS A 1 214 ? -12.122 -8.397 -21.511 1.00 97.81 214 HIS A O 1
ATOM 1665 N N . LEU A 1 215 ? -10.260 -7.462 -20.671 1.00 98.31 215 LEU A N 1
ATOM 1666 C CA . LEU A 1 215 ? -9.485 -7.481 -21.919 1.00 98.31 215 LEU A CA 1
ATOM 1667 C C . LEU A 1 215 ? -9.074 -8.895 -22.348 1.00 98.31 215 LEU A C 1
ATOM 1669 O O . LEU A 1 215 ? -9.080 -9.201 -23.541 1.00 98.31 215 LEU A O 1
ATOM 1673 N N . PHE A 1 216 ? -8.815 -9.805 -21.403 1.00 97.12 216 PHE A N 1
ATOM 1674 C CA . PHE A 1 216 ? -8.620 -11.225 -21.722 1.00 97.12 216 PHE A CA 1
ATOM 1675 C C . PHE A 1 216 ? -9.855 -11.870 -22.372 1.00 97.12 216 PHE A C 1
ATOM 1677 O O . PHE A 1 216 ? -9.707 -12.775 -23.206 1.00 97.12 216 PHE A O 1
ATOM 1684 N N . GLN A 1 217 ? -11.054 -11.413 -21.995 1.00 97.00 217 GLN A N 1
ATOM 1685 C CA . GLN A 1 217 ? -12.342 -11.881 -22.517 1.00 97.00 217 GLN A CA 1
ATOM 1686 C C . GLN A 1 217 ? -12.793 -11.105 -23.769 1.00 97.00 217 GLN A C 1
ATOM 1688 O O . GLN A 1 217 ? -13.398 -11.697 -24.660 1.00 97.00 217 GLN A O 1
ATOM 1693 N N . ASN A 1 218 ? -12.466 -9.812 -23.864 1.00 97.62 218 ASN A N 1
ATOM 1694 C CA . ASN A 1 218 ? -12.920 -8.889 -24.910 1.00 97.62 218 ASN A CA 1
ATOM 1695 C C . ASN A 1 218 ? -11.741 -8.081 -25.510 1.00 97.62 218 ASN A C 1
ATOM 1697 O O . ASN A 1 218 ? -11.693 -6.860 -25.342 1.00 97.62 218 ASN A O 1
ATOM 1701 N N . PRO A 1 219 ? -10.794 -8.712 -26.239 1.00 97.81 219 PRO A N 1
ATOM 1702 C CA . PRO A 1 219 ? -9.611 -8.020 -26.773 1.00 97.81 219 PRO A CA 1
ATOM 1703 C C . PRO A 1 219 ? -9.927 -6.828 -27.692 1.00 97.81 219 PRO A C 1
ATOM 1705 O O . PRO A 1 219 ? -9.132 -5.905 -27.811 1.00 97.81 219 PRO A O 1
ATOM 1708 N N . SER A 1 220 ? -11.110 -6.805 -28.316 1.00 98.00 220 SER A N 1
ATOM 1709 C CA . SER A 1 220 ? -11.578 -5.698 -29.162 1.00 98.00 220 SER A CA 1
ATOM 1710 C C . SER A 1 220 ? -11.804 -4.372 -28.422 1.00 98.00 220 SER A C 1
ATOM 1712 O O . SER A 1 220 ? -11.991 -3.348 -29.075 1.00 98.00 220 SER A O 1
ATOM 1714 N N . ASP A 1 221 ? -11.823 -4.374 -27.086 1.00 98.38 221 ASP A N 1
ATOM 1715 C CA . ASP A 1 221 ? -11.939 -3.158 -26.272 1.00 98.38 221 ASP A CA 1
ATOM 1716 C C . ASP A 1 221 ? -10.582 -2.525 -25.907 1.00 98.38 221 ASP A C 1
ATOM 1718 O O . ASP A 1 221 ? -10.571 -1.469 -25.274 1.00 98.38 221 ASP A O 1
ATOM 1722 N N . ASP A 1 222 ? -9.455 -3.117 -26.323 1.00 98.75 222 ASP A N 1
ATOM 1723 C CA . ASP A 1 222 ? -8.094 -2.685 -25.960 1.00 98.75 222 ASP A CA 1
ATOM 1724 C C . ASP A 1 222 ? -7.822 -1.199 -26.218 1.00 98.75 222 ASP A C 1
ATOM 1726 O O . ASP A 1 222 ? -7.441 -0.481 -25.294 1.00 98.75 222 ASP A O 1
ATOM 1730 N N . GLN A 1 223 ? -8.107 -0.697 -27.425 1.00 98.69 223 GLN A N 1
ATOM 1731 C CA . GLN A 1 223 ? -7.911 0.723 -27.743 1.00 98.69 223 GLN A CA 1
ATOM 1732 C C . GLN A 1 223 ? -8.697 1.633 -26.787 1.00 98.69 223 GLN A C 1
ATOM 1734 O O . GLN A 1 223 ? -8.165 2.625 -26.302 1.00 98.69 223 GLN A O 1
ATOM 1739 N N . TYR A 1 224 ? -9.942 1.275 -26.456 1.00 98.69 224 TYR A N 1
ATOM 1740 C CA . TYR A 1 224 ? -10.767 2.074 -25.548 1.00 98.69 224 TYR A CA 1
ATOM 1741 C C . TYR A 1 224 ? -10.207 2.073 -24.118 1.00 98.69 224 TYR A C 1
ATOM 1743 O O . TYR A 1 224 ? -10.192 3.113 -23.462 1.00 98.69 224 TYR A O 1
ATOM 1751 N N . MET A 1 225 ? -9.746 0.919 -23.625 1.00 98.62 225 MET A N 1
ATOM 1752 C CA . MET A 1 225 ? -9.148 0.828 -22.289 1.00 98.62 225 MET A CA 1
ATOM 1753 C C . MET A 1 225 ? -7.785 1.530 -22.234 1.00 98.62 225 MET A C 1
ATOM 1755 O O . MET A 1 225 ? -7.486 2.195 -21.246 1.00 98.62 225 MET A O 1
ATOM 1759 N N . THR A 1 226 ? -6.998 1.457 -23.308 1.00 98.75 226 THR A N 1
ATOM 1760 C CA . THR A 1 226 ? -5.741 2.200 -23.485 1.00 98.75 226 THR A CA 1
ATOM 1761 C C . THR A 1 226 ? -5.980 3.710 -23.477 1.00 98.75 226 THR A C 1
ATOM 1763 O O . THR A 1 226 ? -5.299 4.442 -22.757 1.00 98.75 226 THR A O 1
ATOM 1766 N N . ASP A 1 227 ? -6.987 4.189 -24.210 1.00 98.62 227 ASP A N 1
ATOM 1767 C CA . ASP A 1 227 ? -7.362 5.604 -24.223 1.00 98.62 227 ASP A CA 1
ATOM 1768 C C . ASP A 1 227 ? -7.849 6.057 -22.838 1.00 98.62 227 ASP A C 1
ATOM 1770 O O . ASP A 1 227 ? -7.464 7.125 -22.369 1.00 98.62 227 ASP A O 1
ATOM 1774 N N . ALA A 1 228 ? -8.631 5.234 -22.128 1.00 98.44 228 ALA A N 1
ATOM 1775 C CA . ALA A 1 228 ? -9.052 5.507 -20.752 1.00 98.44 228 ALA A CA 1
ATOM 1776 C C . ALA A 1 228 ? -7.867 5.579 -19.762 1.00 98.44 228 ALA A C 1
ATOM 1778 O O . ALA A 1 228 ? -7.836 6.450 -18.885 1.00 98.44 228 ALA A O 1
ATOM 1779 N N . LEU A 1 229 ? -6.878 4.694 -19.915 1.00 98.31 229 LEU A N 1
ATOM 1780 C CA . LEU A 1 229 ? -5.651 4.653 -19.114 1.00 98.31 229 LEU A CA 1
ATOM 1781 C C . LEU A 1 229 ? -4.791 5.908 -19.321 1.00 98.31 229 LEU A C 1
ATOM 1783 O O . LEU A 1 229 ? -4.308 6.495 -18.353 1.00 98.31 229 LEU A O 1
ATOM 1787 N N . LYS A 1 230 ? -4.670 6.365 -20.573 1.00 98.25 230 LYS A N 1
ATOM 1788 C CA . LYS A 1 230 ? -3.930 7.580 -20.946 1.00 98.25 230 LYS A CA 1
ATOM 1789 C C . LYS A 1 230 ? -4.663 8.855 -20.521 1.00 98.25 230 LYS A C 1
ATOM 1791 O O . LYS A 1 230 ? -4.082 9.704 -19.854 1.00 98.25 230 LYS A O 1
ATOM 1796 N N . LEU A 1 231 ? -5.952 8.983 -20.845 1.00 98.00 231 LEU A N 1
ATOM 1797 C CA . LEU A 1 231 ? -6.742 10.199 -20.600 1.00 98.00 231 LEU A CA 1
ATOM 1798 C C . LEU A 1 231 ? -7.038 10.468 -19.118 1.00 98.00 231 LEU A C 1
ATOM 1800 O O . LEU A 1 231 ? -7.272 11.617 -18.753 1.00 98.00 231 LEU A O 1
ATOM 1804 N N . SER A 1 232 ? -7.017 9.443 -18.261 1.00 97.75 232 SER A N 1
ATOM 1805 C CA . SER A 1 232 ? -7.106 9.626 -16.804 1.00 97.75 232 SER A CA 1
ATOM 1806 C C . SER A 1 232 ? -5.818 10.190 -16.183 1.00 97.75 232 SER A C 1
ATOM 1808 O O . SER A 1 232 ? -5.859 10.725 -15.076 1.00 97.75 232 SER A O 1
ATOM 1810 N N . GLY A 1 233 ? -4.678 10.079 -16.877 1.00 97.12 233 GLY A N 1
ATOM 1811 C CA . GLY A 1 233 ? -3.352 10.420 -16.353 1.00 97.12 233 GLY A CA 1
ATOM 1812 C C . GLY A 1 233 ? -2.726 9.339 -15.463 1.00 97.12 233 GLY A C 1
ATOM 1813 O O . GLY A 1 233 ? -1.728 9.608 -14.797 1.00 97.12 233 GLY A O 1
ATOM 1814 N N . TYR A 1 234 ? -3.279 8.117 -15.435 1.00 97.12 234 TYR A N 1
ATOM 1815 C CA . TYR A 1 234 ? -2.815 7.029 -14.556 1.00 97.12 234 TYR A CA 1
ATOM 1816 C C . TYR A 1 234 ? -1.335 6.678 -14.771 1.00 97.12 234 TYR A C 1
ATOM 1818 O O . TYR A 1 234 ? -0.605 6.418 -13.815 1.00 97.12 234 TYR A O 1
ATOM 1826 N N . LEU A 1 235 ? -0.873 6.763 -16.021 1.00 97.44 235 LEU A N 1
ATOM 1827 C CA . LEU A 1 235 ? 0.514 6.511 -16.422 1.00 97.44 235 LEU A CA 1
ATOM 1828 C C . LEU A 1 235 ? 1.510 7.598 -15.971 1.00 97.44 235 LEU A C 1
ATOM 1830 O O . LEU A 1 235 ? 2.716 7.368 -16.019 1.00 97.44 235 LEU A O 1
ATOM 1834 N N . ASP A 1 236 ? 1.041 8.769 -15.524 1.00 95.50 236 ASP A N 1
ATOM 1835 C CA . ASP A 1 236 ? 1.880 9.947 -15.258 1.00 95.50 236 ASP A CA 1
ATOM 1836 C C . ASP A 1 236 ? 1.948 10.358 -13.775 1.00 95.50 236 ASP A C 1
ATOM 1838 O O . ASP A 1 236 ? 2.746 11.227 -13.415 1.00 95.50 236 ASP A O 1
ATOM 1842 N N . ILE A 1 237 ? 1.176 9.718 -12.886 1.00 93.25 237 ILE A N 1
ATOM 1843 C CA . ILE A 1 237 ? 1.092 10.066 -11.449 1.00 93.25 237 ILE A CA 1
ATOM 1844 C C . ILE A 1 237 ? 2.479 10.100 -10.784 1.00 93.25 237 ILE A C 1
ATOM 1846 O O . ILE A 1 237 ? 2.767 10.988 -9.979 1.00 93.25 237 ILE A O 1
ATOM 1850 N N . TRP A 1 238 ? 3.367 9.169 -11.150 1.00 93.19 238 TRP A N 1
ATOM 1851 C CA . TRP A 1 238 ? 4.733 9.072 -10.622 1.00 93.19 238 TRP A CA 1
ATOM 1852 C C . TRP A 1 238 ? 5.545 10.363 -10.814 1.00 93.19 238 TRP A C 1
ATOM 1854 O O . TRP A 1 238 ? 6.341 10.721 -9.943 1.00 93.19 238 TRP A O 1
ATOM 1864 N N . ARG A 1 239 ? 5.294 11.121 -11.896 1.00 94.88 239 ARG A N 1
ATOM 1865 C CA . ARG A 1 239 ? 5.993 12.384 -12.186 1.00 94.88 239 ARG A CA 1
ATOM 1866 C C . ARG A 1 239 ? 5.796 13.402 -11.072 1.00 94.88 239 ARG A C 1
ATOM 1868 O O . ARG A 1 239 ? 6.691 14.203 -10.816 1.00 94.88 239 ARG A O 1
ATOM 1875 N N . HIS A 1 240 ? 4.652 13.367 -10.388 1.00 91.75 240 HIS A N 1
ATOM 1876 C CA . HIS A 1 240 ? 4.362 14.286 -9.294 1.00 91.75 240 HIS A CA 1
ATOM 1877 C C . HIS A 1 240 ? 5.271 14.060 -8.079 1.00 91.75 240 HIS A C 1
ATOM 1879 O O . HIS A 1 240 ? 5.599 15.044 -7.417 1.00 91.75 240 HIS A O 1
ATOM 1885 N N . ASP A 1 241 ? 5.721 12.827 -7.795 1.00 89.25 241 ASP A N 1
ATOM 1886 C CA . ASP A 1 241 ? 6.742 12.616 -6.757 1.00 89.25 241 ASP A CA 1
ATOM 1887 C C . ASP A 1 241 ? 8.117 13.080 -7.239 1.00 89.25 241 ASP A C 1
ATOM 1889 O O . ASP A 1 241 ? 8.762 13.851 -6.537 1.00 89.25 241 ASP A O 1
ATOM 1893 N N . CYS A 1 242 ? 8.525 12.731 -8.464 1.00 92.81 242 CYS A N 1
ATOM 1894 C CA . CYS A 1 242 ? 9.810 13.169 -9.025 1.00 92.81 242 CYS A CA 1
ATOM 1895 C C . CYS A 1 242 ? 9.953 14.701 -9.076 1.00 92.81 242 CYS A C 1
ATOM 1897 O O . CYS A 1 242 ? 11.010 15.231 -8.748 1.00 92.81 242 CYS A O 1
ATOM 1899 N N . ILE A 1 243 ? 8.892 15.432 -9.437 1.00 92.88 243 ILE A N 1
ATOM 1900 C CA . ILE A 1 243 ? 8.888 16.906 -9.472 1.00 92.88 243 ILE A CA 1
ATOM 1901 C C . ILE A 1 243 ? 8.903 17.504 -8.057 1.00 92.88 243 ILE A C 1
ATOM 1903 O O . ILE A 1 243 ? 9.548 18.526 -7.820 1.00 92.88 243 ILE A O 1
ATOM 1907 N N . LYS A 1 244 ? 8.187 16.893 -7.106 1.00 89.31 244 LYS A N 1
ATOM 1908 C CA . LYS A 1 244 ? 8.069 17.385 -5.723 1.00 89.31 244 LYS A CA 1
ATOM 1909 C C . LYS A 1 244 ? 9.304 17.067 -4.880 1.00 89.31 244 LYS A C 1
ATOM 1911 O O . LYS A 1 244 ? 9.686 17.861 -4.023 1.00 89.31 244 LYS A O 1
ATOM 1916 N N . ASN A 1 245 ? 9.915 15.917 -5.133 1.00 92.44 245 ASN A N 1
ATOM 1917 C CA . ASN A 1 245 ? 11.025 15.344 -4.392 1.00 92.44 245 ASN A CA 1
ATOM 1918 C C . ASN A 1 245 ? 12.152 14.883 -5.342 1.00 92.44 245 ASN A C 1
ATOM 1920 O O . ASN A 1 245 ? 12.548 13.720 -5.296 1.00 92.44 245 ASN A O 1
ATOM 1924 N N . PRO A 1 246 ? 12.729 15.763 -6.185 1.00 95.75 246 PRO A N 1
ATOM 1925 C CA . PRO A 1 246 ? 13.778 15.366 -7.133 1.00 95.75 246 PRO A CA 1
ATOM 1926 C C . PRO A 1 246 ? 15.023 14.821 -6.417 1.00 95.75 246 PRO A C 1
ATOM 1928 O O . PRO A 1 246 ? 15.699 13.929 -6.913 1.00 95.75 246 PRO A O 1
ATOM 1931 N N . TRP A 1 247 ? 15.259 15.284 -5.186 1.00 96.19 247 TRP A N 1
ATOM 1932 C CA . TRP A 1 247 ? 16.286 14.777 -4.280 1.00 96.19 247 TRP A CA 1
ATOM 1933 C C . TRP A 1 247 ? 16.116 13.301 -3.887 1.00 96.19 247 TRP A C 1
ATOM 1935 O O . TRP A 1 247 ? 17.082 12.712 -3.430 1.00 96.19 247 TRP A O 1
ATOM 1945 N N . HIS A 1 248 ? 14.941 12.678 -4.054 1.00 95.12 248 HIS A N 1
ATOM 1946 C CA . HIS A 1 248 ? 14.799 11.225 -3.887 1.00 95.12 248 HIS A CA 1
ATOM 1947 C C . HIS A 1 248 ? 15.572 10.442 -4.964 1.00 95.12 248 HIS A C 1
ATOM 1949 O O . HIS A 1 248 ? 15.900 9.285 -4.732 1.00 95.12 248 HIS A O 1
ATOM 1955 N N . TYR A 1 249 ? 15.816 11.048 -6.132 1.00 96.50 249 TYR A N 1
ATOM 1956 C CA . TYR A 1 249 ? 16.291 10.387 -7.355 1.00 96.50 249 TYR A CA 1
ATOM 1957 C C . TYR A 1 249 ? 17.677 10.864 -7.811 1.00 96.50 249 TYR A C 1
ATOM 1959 O O . TYR A 1 249 ? 18.223 10.344 -8.778 1.00 96.50 249 TYR A O 1
ATOM 1967 N N . ASP A 1 250 ? 18.245 11.852 -7.121 1.00 97.62 250 ASP A N 1
ATOM 1968 C CA . ASP A 1 250 ? 19.505 12.502 -7.463 1.00 97.62 250 ASP A CA 1
ATOM 1969 C C . ASP A 1 250 ? 20.311 12.717 -6.173 1.00 97.62 250 ASP A C 1
ATOM 1971 O O . ASP A 1 250 ? 19.892 13.451 -5.268 1.00 97.62 250 ASP A O 1
ATOM 1975 N N . LEU A 1 251 ? 21.465 12.048 -6.080 1.00 96.88 251 LEU A N 1
ATOM 1976 C CA . LEU A 1 251 ? 22.347 12.111 -4.913 1.00 96.88 251 LEU A CA 1
ATOM 1977 C C . LEU A 1 251 ? 22.872 13.524 -4.681 1.00 96.88 251 LEU A C 1
ATOM 1979 O O . LEU A 1 251 ? 22.918 13.987 -3.549 1.00 96.88 251 LEU A O 1
ATOM 1983 N N . ASP A 1 252 ? 23.201 14.234 -5.747 1.00 97.31 252 ASP A N 1
ATOM 1984 C CA . ASP A 1 252 ? 23.749 15.578 -5.713 1.00 97.31 252 ASP A CA 1
ATOM 1985 C C . ASP A 1 252 ? 22.734 16.589 -5.153 1.00 97.31 252 ASP A C 1
ATOM 1987 O O . ASP A 1 252 ? 23.108 17.547 -4.472 1.00 97.31 252 ASP A O 1
ATOM 1991 N N . LEU A 1 253 ? 21.441 16.382 -5.411 1.00 97.38 253 LEU A N 1
ATOM 1992 C CA . LEU A 1 253 ? 20.336 17.117 -4.796 1.00 97.38 253 LEU A CA 1
ATOM 1993 C C . LEU A 1 253 ? 20.053 16.658 -3.356 1.00 97.38 253 LEU A C 1
ATOM 1995 O O . LEU A 1 253 ? 19.740 17.503 -2.514 1.00 97.38 253 LEU A O 1
ATOM 1999 N N . MET A 1 254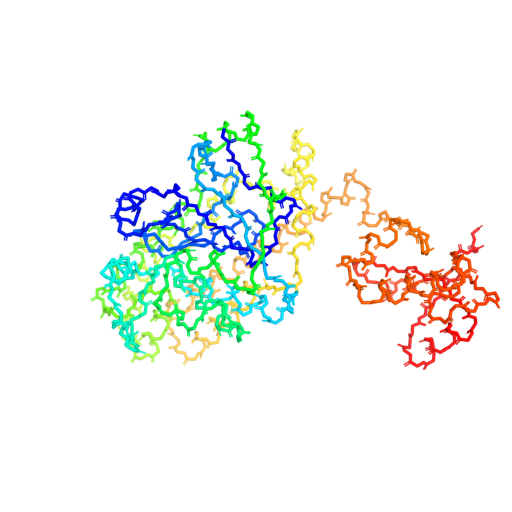 ? 20.194 15.364 -3.042 1.00 96.94 254 MET A N 1
ATOM 2000 C CA . MET A 1 254 ? 20.057 14.848 -1.671 1.00 96.94 254 MET A CA 1
ATOM 2001 C C . MET A 1 254 ? 21.165 15.382 -0.745 1.00 96.94 254 MET A C 1
ATOM 2003 O O . MET A 1 254 ? 20.880 15.853 0.357 1.00 96.94 254 MET A O 1
ATOM 2007 N N . MET A 1 255 ? 22.410 15.414 -1.225 1.00 94.38 255 MET A N 1
ATOM 2008 C CA . MET A 1 255 ? 23.585 15.993 -0.561 1.00 94.38 255 MET A CA 1
ATOM 2009 C C . MET A 1 255 ? 23.404 17.480 -0.215 1.00 94.38 255 MET A C 1
ATOM 2011 O O . MET A 1 255 ? 23.924 17.958 0.787 1.00 94.38 255 MET A O 1
ATOM 2015 N N . LYS A 1 256 ? 22.640 18.229 -1.021 1.00 95.44 256 LYS A N 1
ATOM 2016 C CA . LYS A 1 256 ? 22.389 19.672 -0.829 1.00 95.44 256 LYS A CA 1
ATOM 2017 C C . LYS A 1 256 ? 21.231 19.969 0.143 1.00 95.44 256 LYS A C 1
ATOM 2019 O O . LYS A 1 256 ? 20.885 21.139 0.343 1.00 95.44 256 LYS A O 1
ATOM 2024 N N . ARG A 1 257 ? 20.601 18.956 0.759 1.00 92.94 257 ARG A N 1
ATOM 2025 C CA . ARG A 1 257 ? 19.479 19.162 1.695 1.00 92.94 257 ARG A CA 1
ATOM 2026 C C . ARG A 1 257 ? 19.942 19.748 3.026 1.00 92.94 257 ARG A C 1
ATOM 2028 O O . ARG A 1 257 ? 20.745 19.172 3.744 1.00 92.94 257 ARG A O 1
ATOM 2035 N N . LYS A 1 258 ? 19.316 20.859 3.422 1.00 90.06 258 LYS A N 1
ATOM 2036 C CA . LYS A 1 258 ? 19.585 21.536 4.705 1.00 90.06 258 LYS A CA 1
ATOM 2037 C C . LYS A 1 258 ? 19.111 20.766 5.943 1.00 90.06 258 LYS A C 1
ATOM 2039 O O . LYS A 1 258 ? 19.601 21.027 7.033 1.00 90.06 258 LYS A O 1
ATOM 2044 N N . ASN A 1 259 ? 18.120 19.881 5.806 1.00 86.75 259 ASN A N 1
ATOM 2045 C CA . ASN A 1 259 ? 17.580 19.110 6.927 1.00 86.75 259 ASN A CA 1
ATOM 2046 C C . ASN A 1 259 ? 18.156 17.689 6.892 1.00 86.75 259 ASN A C 1
ATOM 2048 O O . ASN A 1 259 ? 17.548 16.781 6.324 1.00 86.75 259 ASN A O 1
ATOM 2052 N N . ILE A 1 260 ? 19.353 17.536 7.460 1.00 85.56 260 ILE A N 1
ATOM 2053 C CA . ILE A 1 260 ? 20.106 16.274 7.481 1.00 85.56 260 ILE A CA 1
ATOM 2054 C C . ILE A 1 260 ? 19.296 15.187 8.198 1.00 85.56 260 ILE A C 1
ATOM 2056 O O . ILE A 1 260 ? 19.080 14.129 7.619 1.00 85.56 260 ILE A O 1
ATOM 2060 N N . ASN A 1 261 ? 18.724 15.475 9.373 1.00 78.25 261 ASN A N 1
ATOM 2061 C CA . ASN A 1 261 ? 17.954 14.499 10.157 1.00 78.25 261 ASN A CA 1
ATOM 2062 C C . ASN A 1 261 ? 16.755 13.924 9.376 1.00 78.25 261 ASN A C 1
ATOM 2064 O O . ASN A 1 261 ? 16.608 12.709 9.306 1.00 78.25 261 ASN A O 1
ATOM 2068 N N . LYS A 1 262 ? 15.956 14.766 8.697 1.00 82.06 262 LYS A N 1
ATOM 2069 C CA . LYS A 1 262 ? 14.857 14.307 7.812 1.00 82.06 262 LYS A CA 1
ATOM 2070 C C . LYS A 1 262 ? 15.335 13.738 6.467 1.00 82.06 262 LYS A C 1
ATOM 2072 O O . LYS A 1 262 ? 14.517 13.395 5.613 1.00 82.06 262 LYS A O 1
ATOM 2077 N N . THR A 1 263 ? 16.640 13.728 6.202 1.00 89.81 263 THR A N 1
ATOM 2078 C CA . THR A 1 263 ? 17.237 13.004 5.067 1.00 89.81 263 THR A CA 1
ATOM 2079 C C . THR A 1 263 ? 17.669 11.621 5.525 1.00 89.81 263 THR A C 1
ATOM 2081 O O . THR A 1 263 ? 17.242 10.646 4.924 1.00 89.81 263 THR A O 1
ATOM 2084 N N . HIS A 1 264 ? 18.372 11.540 6.654 1.00 84.25 264 HIS A N 1
ATOM 2085 C CA . HIS A 1 264 ? 18.716 10.295 7.331 1.00 84.25 264 HIS A CA 1
ATOM 2086 C C . HIS A 1 264 ? 17.476 9.432 7.619 1.00 84.25 264 HIS A C 1
ATOM 2088 O O . HIS A 1 264 ? 17.410 8.299 7.160 1.00 84.25 264 HIS A O 1
ATOM 2094 N N . GLU A 1 265 ? 16.445 9.990 8.266 1.00 81.75 265 GLU A N 1
ATOM 2095 C CA . GLU A 1 265 ? 15.169 9.304 8.538 1.00 81.75 265 GLU A CA 1
ATOM 2096 C C . GLU A 1 265 ? 14.543 8.710 7.263 1.00 81.75 265 GLU A C 1
ATOM 2098 O O . GLU A 1 265 ? 14.160 7.541 7.237 1.00 81.75 265 GLU A O 1
ATOM 2103 N N . TYR A 1 266 ? 14.500 9.487 6.173 1.00 87.56 266 TYR A N 1
ATOM 2104 C CA . TYR A 1 266 ? 14.027 9.006 4.874 1.00 87.56 266 TYR A CA 1
ATOM 2105 C C . TYR A 1 266 ? 14.891 7.854 4.348 1.00 87.56 266 TYR A C 1
ATOM 2107 O O . TYR A 1 266 ? 14.349 6.835 3.923 1.00 87.56 266 TYR A O 1
ATOM 2115 N N . CYS A 1 267 ? 16.218 7.995 4.373 1.00 88.38 267 CYS A N 1
ATOM 2116 C CA . CYS A 1 267 ? 17.119 6.980 3.843 1.00 88.38 267 CYS A CA 1
ATOM 2117 C C . CYS A 1 267 ? 17.003 5.665 4.621 1.00 88.38 267 CYS A C 1
ATOM 2119 O O . CYS A 1 267 ? 16.845 4.624 3.989 1.00 88.38 267 CYS A O 1
ATOM 2121 N N . ILE A 1 268 ? 16.966 5.721 5.958 1.00 82.19 268 ILE A N 1
ATOM 2122 C CA . ILE A 1 268 ? 16.729 4.559 6.826 1.00 82.19 268 ILE A CA 1
ATOM 2123 C C . ILE A 1 268 ? 15.388 3.890 6.501 1.00 82.19 268 ILE A C 1
ATOM 2125 O O . ILE A 1 268 ? 15.337 2.671 6.355 1.00 82.19 268 ILE A O 1
ATOM 2129 N N . ILE A 1 269 ? 14.298 4.647 6.319 1.00 78.44 269 ILE A N 1
ATOM 2130 C CA . ILE A 1 269 ? 12.992 4.075 5.935 1.00 78.44 269 ILE A CA 1
ATOM 2131 C C . ILE A 1 269 ? 13.068 3.371 4.568 1.00 78.44 269 ILE A C 1
ATOM 2133 O O . ILE A 1 269 ? 12.495 2.296 4.397 1.00 78.44 269 ILE A O 1
ATOM 2137 N N . ILE A 1 270 ? 13.774 3.939 3.588 1.00 83.56 270 ILE A N 1
ATOM 2138 C CA . ILE A 1 270 ? 13.887 3.349 2.243 1.00 83.56 270 ILE A CA 1
ATOM 2139 C C . ILE A 1 270 ? 14.788 2.106 2.214 1.00 83.56 270 ILE A C 1
ATOM 2141 O O . ILE A 1 270 ? 14.525 1.191 1.432 1.00 83.56 270 ILE A O 1
ATOM 2145 N N . THR A 1 271 ? 15.823 2.034 3.054 1.00 80.75 271 THR A N 1
ATOM 2146 C CA . THR A 1 271 ? 16.719 0.868 3.117 1.00 80.75 271 THR A CA 1
ATOM 2147 C C . THR A 1 271 ? 16.176 -0.267 3.986 1.00 80.75 271 THR A C 1
ATOM 2149 O O . THR A 1 271 ? 16.381 -1.426 3.631 1.00 80.75 271 THR A O 1
ATOM 2152 N N . SER A 1 272 ? 15.450 0.033 5.070 1.00 69.44 272 SER A N 1
ATOM 2153 C CA . SER A 1 272 ? 14.928 -0.974 6.014 1.00 69.44 272 SER A CA 1
ATOM 2154 C C . SER A 1 272 ? 13.646 -1.686 5.557 1.00 69.44 272 SER A C 1
ATOM 2156 O O . SER A 1 272 ? 13.449 -2.859 5.865 1.00 69.44 272 SER A O 1
ATOM 2158 N N . TYR A 1 273 ? 12.768 -1.031 4.790 1.00 61.59 273 TYR A N 1
ATOM 2159 C CA . TYR A 1 273 ? 11.491 -1.620 4.355 1.00 61.59 273 TYR A CA 1
ATOM 2160 C C . TYR A 1 273 ? 11.603 -2.338 2.997 1.00 61.59 273 TYR A C 1
ATOM 2162 O O . TYR A 1 273 ? 11.115 -1.835 1.982 1.00 61.59 273 TYR A O 1
ATOM 2170 N N . ARG A 1 274 ? 12.2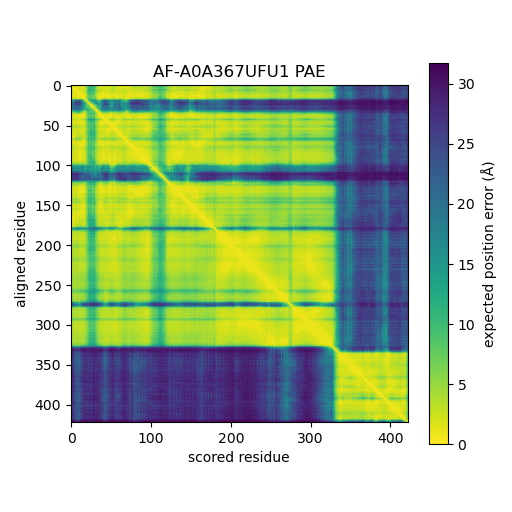36 -3.522 2.963 1.00 61.16 274 ARG A N 1
ATOM 2171 C CA . ARG A 1 274 ? 12.536 -4.242 1.701 1.00 61.16 274 ARG A CA 1
ATOM 2172 C C . ARG A 1 274 ? 12.026 -5.688 1.589 1.00 61.16 274 ARG A C 1
ATOM 2174 O O . ARG A 1 274 ? 11.830 -6.150 0.469 1.00 61.16 274 ARG A O 1
ATOM 2181 N N . ASP A 1 275 ? 11.742 -6.378 2.692 1.00 49.28 275 ASP A N 1
ATOM 2182 C CA . ASP A 1 275 ? 11.719 -7.856 2.689 1.00 49.28 275 ASP A CA 1
ATOM 2183 C C . ASP A 1 275 ? 10.362 -8.548 2.445 1.00 49.28 275 ASP A C 1
ATOM 2185 O O . ASP A 1 275 ? 10.270 -9.766 2.590 1.00 49.28 275 ASP A O 1
ATOM 2189 N N . LEU A 1 276 ? 9.290 -7.826 2.083 1.00 48.53 276 LEU A N 1
ATOM 2190 C CA . LEU A 1 276 ? 7.936 -8.421 2.044 1.00 48.53 276 LEU A CA 1
ATOM 2191 C C . LEU A 1 276 ? 7.120 -8.262 0.746 1.00 48.53 276 LEU A C 1
ATOM 2193 O O . LEU A 1 276 ? 6.161 -9.014 0.590 1.00 48.53 276 LEU A O 1
ATOM 2197 N N . ASP A 1 277 ? 7.439 -7.335 -0.172 1.00 57.91 277 ASP A N 1
ATOM 2198 C CA . ASP A 1 277 ? 6.663 -7.154 -1.423 1.00 57.91 277 ASP A CA 1
ATOM 2199 C C . ASP A 1 277 ? 7.390 -6.266 -2.469 1.00 57.91 277 ASP A C 1
ATOM 2201 O O . ASP A 1 277 ? 7.164 -5.052 -2.510 1.00 57.91 277 ASP A O 1
ATOM 2205 N N . ASP A 1 278 ? 8.231 -6.831 -3.358 1.00 74.94 278 ASP A N 1
ATOM 2206 C CA . ASP A 1 278 ? 8.687 -6.118 -4.578 1.00 74.94 278 ASP A CA 1
ATOM 2207 C C . ASP A 1 278 ? 7.558 -6.102 -5.625 1.00 74.94 278 ASP A C 1
ATOM 2209 O O . ASP A 1 278 ? 7.582 -6.747 -6.680 1.00 74.94 278 ASP A O 1
ATOM 2213 N N . ARG A 1 279 ? 6.511 -5.351 -5.283 1.00 80.38 279 ARG A N 1
ATOM 2214 C CA . ARG A 1 279 ? 5.273 -5.230 -6.052 1.00 80.38 279 ARG A CA 1
ATOM 2215 C C . ARG A 1 279 ? 5.498 -4.710 -7.469 1.00 80.38 279 ARG A C 1
ATOM 2217 O O . ARG A 1 279 ? 4.701 -5.013 -8.354 1.00 80.38 279 ARG A O 1
ATOM 2224 N N . TYR A 1 280 ? 6.534 -3.901 -7.700 1.00 87.38 280 TYR A N 1
ATOM 2225 C CA . TYR A 1 280 ? 6.819 -3.373 -9.033 1.00 87.38 280 TYR A CA 1
ATOM 2226 C C . TYR A 1 280 ? 7.421 -4.470 -9.909 1.00 87.38 280 TYR A C 1
ATOM 2228 O O . TYR A 1 280 ? 6.934 -4.675 -11.018 1.00 87.38 280 TYR A O 1
ATOM 2236 N N . LEU A 1 281 ? 8.372 -5.257 -9.391 1.00 84.81 281 LEU A N 1
ATOM 2237 C CA . LEU A 1 281 ? 8.899 -6.432 -10.088 1.00 84.81 281 LEU A CA 1
ATOM 2238 C C . LEU A 1 281 ? 7.812 -7.480 -10.376 1.00 84.81 281 LEU A C 1
ATOM 2240 O O . LEU A 1 281 ? 7.761 -8.009 -11.489 1.00 84.81 281 LEU A O 1
ATOM 2244 N N . ILE A 1 282 ? 6.923 -7.746 -9.411 1.00 85.75 282 ILE A N 1
ATOM 2245 C CA . ILE A 1 282 ? 5.806 -8.691 -9.576 1.00 85.75 282 ILE A CA 1
ATOM 2246 C C . ILE A 1 282 ? 4.854 -8.216 -10.682 1.00 85.75 282 ILE A C 1
ATOM 2248 O O . ILE A 1 282 ? 4.639 -8.944 -11.654 1.00 85.75 282 ILE A O 1
ATOM 2252 N N . ASN A 1 283 ? 4.325 -6.990 -10.590 1.00 88.25 283 ASN A N 1
ATOM 2253 C CA . ASN A 1 283 ? 3.376 -6.471 -11.581 1.00 88.25 283 ASN A CA 1
ATOM 2254 C C . ASN A 1 283 ? 4.012 -6.334 -12.972 1.00 88.25 283 ASN A C 1
ATOM 2256 O O . ASN A 1 283 ? 3.401 -6.715 -13.968 1.00 88.25 283 ASN A O 1
ATOM 2260 N N . ARG A 1 284 ? 5.275 -5.900 -13.056 1.00 92.56 284 ARG A N 1
ATOM 2261 C CA . ARG A 1 284 ? 6.063 -5.908 -14.297 1.00 92.56 284 ARG A CA 1
ATOM 2262 C C . ARG A 1 284 ? 6.132 -7.305 -14.918 1.00 92.56 284 ARG A C 1
ATOM 2264 O O . ARG A 1 284 ? 5.961 -7.447 -16.127 1.00 92.56 284 ARG A O 1
ATOM 2271 N N . GLY A 1 285 ? 6.379 -8.344 -14.117 1.00 86.06 285 GLY A N 1
ATOM 2272 C CA . GLY A 1 285 ? 6.397 -9.736 -14.578 1.00 86.06 285 GLY A CA 1
ATOM 2273 C C . GLY A 1 285 ? 5.037 -10.208 -15.105 1.00 86.06 285 GLY A C 1
ATOM 2274 O O . GLY A 1 285 ? 4.968 -10.841 -16.163 1.00 86.06 285 GLY A O 1
ATOM 2275 N N . VAL A 1 286 ? 3.957 -9.838 -14.409 1.00 89.31 286 VAL A N 1
ATOM 2276 C CA . VAL A 1 286 ? 2.568 -10.106 -14.813 1.00 89.31 286 VAL A CA 1
ATOM 2277 C C . VAL A 1 286 ? 2.250 -9.432 -16.150 1.00 89.31 286 VAL A C 1
ATOM 2279 O O . VAL A 1 286 ? 1.940 -10.132 -17.114 1.00 89.31 286 VAL A O 1
ATOM 2282 N N . TYR A 1 287 ? 2.419 -8.112 -16.270 1.00 94.62 287 TYR A N 1
ATOM 2283 C CA . TYR A 1 287 ? 2.091 -7.391 -17.505 1.00 94.62 287 TYR A CA 1
ATOM 2284 C C . TYR A 1 287 ? 3.009 -7.750 -18.682 1.00 94.62 287 TYR A C 1
ATOM 2286 O O . TYR A 1 287 ? 2.529 -7.864 -19.808 1.00 94.62 287 TYR A O 1
ATOM 2294 N N . CYS A 1 288 ? 4.287 -8.072 -18.441 1.00 91.88 288 CYS A N 1
ATOM 2295 C CA . CYS A 1 288 ? 5.167 -8.643 -19.470 1.00 91.88 288 CYS A CA 1
ATOM 2296 C C . CYS A 1 288 ? 4.611 -9.966 -20.028 1.00 91.88 288 CYS A C 1
ATOM 2298 O O . CYS A 1 288 ? 4.685 -10.221 -21.231 1.00 91.88 288 CYS A O 1
ATOM 2300 N N . THR A 1 289 ? 4.043 -10.807 -19.159 1.00 91.62 289 THR A N 1
ATOM 2301 C CA . THR A 1 289 ? 3.414 -12.078 -19.546 1.00 91.62 289 THR A CA 1
ATOM 2302 C C . THR A 1 289 ? 2.095 -11.837 -20.279 1.00 91.62 289 THR A C 1
ATOM 2304 O O . THR A 1 289 ? 1.857 -12.447 -21.321 1.00 91.62 289 THR A O 1
ATOM 2307 N N . TYR A 1 290 ? 1.264 -10.913 -19.788 1.00 95.88 290 TYR A N 1
ATOM 2308 C CA . TYR A 1 290 ? -0.013 -10.558 -20.408 1.00 95.88 290 TYR A CA 1
ATOM 2309 C C . TYR A 1 290 ? 0.192 -10.008 -21.823 1.00 95.88 290 TYR A C 1
ATOM 2311 O O . TYR A 1 290 ? -0.383 -10.557 -22.765 1.00 95.88 290 TYR A O 1
ATOM 2319 N N . TYR A 1 291 ? 1.086 -9.027 -21.993 1.00 94.50 291 TYR A N 1
ATOM 2320 C CA . TYR A 1 291 ? 1.435 -8.457 -23.294 1.00 94.50 291 TYR A CA 1
ATOM 2321 C C . TYR A 1 291 ? 1.946 -9.532 -24.263 1.00 94.50 291 TYR A C 1
ATOM 2323 O O . TYR A 1 291 ? 1.353 -9.721 -25.320 1.00 94.50 291 TYR A O 1
ATOM 2331 N N . LYS A 1 292 ? 2.927 -10.358 -23.865 1.00 90.81 292 LYS A N 1
ATOM 2332 C CA . LYS A 1 292 ? 3.416 -11.483 -24.694 1.00 90.81 292 LYS A CA 1
ATOM 2333 C C . LYS A 1 292 ? 2.339 -12.504 -25.077 1.00 90.81 292 LYS A C 1
ATOM 2335 O O . LYS A 1 292 ? 2.510 -13.215 -26.063 1.00 90.81 292 LYS A O 1
ATOM 2340 N N . SER A 1 293 ? 1.272 -12.627 -24.287 1.00 93.69 293 SER A N 1
ATOM 2341 C CA . SER A 1 293 ? 0.203 -13.607 -24.516 1.00 93.69 293 SER A CA 1
ATOM 2342 C C . SER A 1 293 ? -0.961 -13.095 -25.370 1.00 93.69 293 SER A C 1
ATOM 2344 O O . SER A 1 293 ? -1.724 -13.918 -25.879 1.00 93.69 293 SER A O 1
ATOM 2346 N N . ARG A 1 294 ? -1.139 -11.770 -25.495 1.00 92.06 294 ARG A N 1
ATOM 2347 C CA . ARG A 1 294 ? -2.312 -11.157 -26.150 1.00 92.06 294 ARG A CA 1
ATOM 2348 C C . ARG A 1 294 ? -2.015 -9.999 -27.104 1.00 92.06 294 ARG A C 1
ATOM 2350 O O . ARG A 1 294 ? -2.919 -9.658 -27.856 1.00 92.06 294 ARG A O 1
ATOM 2357 N N . ASP A 1 295 ? -0.804 -9.444 -27.084 1.00 96.62 295 ASP A N 1
ATOM 2358 C CA . ASP A 1 295 ? -0.347 -8.343 -27.947 1.00 96.62 295 ASP A CA 1
ATOM 2359 C C . ASP A 1 295 ? -1.284 -7.116 -27.919 1.00 96.62 295 ASP A C 1
ATOM 2361 O O . ASP A 1 295 ? -1.667 -6.566 -28.947 1.00 96.62 295 ASP A O 1
ATOM 2365 N N . LEU A 1 296 ? -1.712 -6.739 -26.706 1.00 98.56 296 LEU A N 1
ATOM 2366 C CA . LEU A 1 296 ? -2.609 -5.608 -26.444 1.00 98.56 296 LEU A CA 1
ATOM 2367 C C . LEU A 1 296 ? -1.831 -4.396 -25.932 1.00 98.56 296 LEU A C 1
ATOM 2369 O O . LEU A 1 296 ? -0.989 -4.531 -25.036 1.00 98.56 296 LEU A O 1
ATOM 2373 N N . GLU A 1 297 ? -2.159 -3.215 -26.449 1.00 98.75 297 GLU A N 1
ATOM 2374 C CA . GLU A 1 297 ? -1.467 -1.965 -26.131 1.00 98.75 297 GLU A CA 1
ATOM 2375 C C . GLU A 1 297 ? -1.672 -1.583 -24.657 1.00 98.75 297 GLU A C 1
ATOM 2377 O O . GLU A 1 297 ? -0.723 -1.151 -24.007 1.00 98.75 297 GLU A O 1
ATOM 2382 N N . TYR A 1 298 ? -2.843 -1.855 -24.066 1.00 98.62 298 TYR A N 1
ATOM 2383 C CA . TYR A 1 298 ? -3.080 -1.623 -22.636 1.00 98.62 298 TYR A CA 1
ATOM 2384 C C . TYR A 1 298 ? -2.088 -2.405 -21.758 1.00 98.62 298 TYR A C 1
ATOM 2386 O O . TYR A 1 298 ? -1.537 -1.871 -20.795 1.00 98.62 298 TYR A O 1
ATOM 2394 N N . PHE A 1 299 ? -1.812 -3.671 -22.099 1.00 98.56 299 PHE A N 1
ATOM 2395 C CA . PHE A 1 299 ? -0.854 -4.490 -21.350 1.00 98.56 299 PHE A CA 1
ATOM 2396 C C . PHE A 1 299 ? 0.597 -4.056 -21.576 1.00 98.56 299 PHE A C 1
ATOM 2398 O O . PHE A 1 299 ? 1.410 -4.199 -20.662 1.00 98.56 299 PHE A O 1
ATOM 2405 N N . LYS A 1 300 ? 0.918 -3.504 -22.752 1.00 98.44 300 LYS A N 1
ATOM 2406 C CA . LYS A 1 300 ? 2.219 -2.890 -23.038 1.00 98.44 300 LYS A CA 1
ATOM 2407 C C . LYS A 1 300 ? 2.441 -1.629 -22.204 1.00 98.44 300 LYS A C 1
ATOM 2409 O O . LYS A 1 300 ? 3.445 -1.546 -21.508 1.00 98.44 300 LYS A O 1
ATOM 2414 N N . GLU A 1 301 ? 1.485 -0.705 -22.195 1.00 98.62 301 GLU A N 1
ATOM 2415 C CA . GLU A 1 301 ? 1.547 0.543 -21.418 1.00 98.62 301 GLU A CA 1
ATOM 2416 C C . GLU A 1 301 ? 1.661 0.269 -19.909 1.00 98.62 301 GLU A C 1
ATOM 2418 O O . GLU A 1 301 ? 2.475 0.877 -19.216 1.00 98.62 301 GLU A O 1
ATOM 2423 N N . MET A 1 302 ? 0.911 -0.713 -19.392 1.00 98.25 302 MET A N 1
ATOM 2424 C CA . MET A 1 302 ? 1.037 -1.150 -17.997 1.00 98.25 302 MET A CA 1
ATOM 2425 C C . MET A 1 302 ? 2.390 -1.824 -17.709 1.00 98.25 302 MET A C 1
ATOM 2427 O O . MET A 1 302 ? 2.965 -1.609 -16.642 1.00 98.25 302 MET A O 1
ATOM 2431 N N . PHE A 1 303 ? 2.938 -2.606 -18.646 1.00 95.19 303 PHE A N 1
ATOM 2432 C CA . PHE A 1 303 ? 4.290 -3.161 -18.522 1.00 95.19 303 PHE A CA 1
ATOM 2433 C C . PHE A 1 303 ? 5.357 -2.056 -18.476 1.00 95.19 303 PHE A C 1
ATOM 2435 O O . PHE A 1 303 ? 6.200 -2.084 -17.580 1.00 95.19 303 PHE A O 1
ATOM 2442 N N . GLU A 1 304 ? 5.298 -1.081 -19.385 1.00 97.75 304 GLU A N 1
ATOM 2443 C CA . GLU A 1 304 ? 6.229 0.054 -19.452 1.00 97.75 304 GLU A CA 1
ATOM 2444 C C . GLU A 1 304 ? 6.141 0.931 -18.190 1.00 97.75 304 GLU A C 1
ATOM 2446 O O . GLU A 1 304 ? 7.172 1.294 -17.619 1.00 97.75 304 GLU A O 1
ATOM 2451 N N . LEU A 1 305 ? 4.930 1.175 -17.666 1.00 97.62 305 LEU A N 1
ATOM 2452 C CA . LEU A 1 305 ? 4.731 1.840 -16.375 1.00 97.62 305 LEU A CA 1
ATOM 2453 C C . LEU A 1 305 ? 5.428 1.089 -15.228 1.00 97.62 305 LEU A C 1
ATOM 2455 O O . LEU A 1 305 ? 6.126 1.711 -14.428 1.00 97.62 305 LEU A O 1
ATOM 2459 N N . TYR A 1 306 ? 5.251 -0.231 -15.113 1.00 94.81 306 TYR A N 1
ATOM 2460 C CA . TYR A 1 306 ? 5.860 -0.993 -14.016 1.00 94.81 306 TYR A CA 1
ATOM 2461 C C . TYR A 1 306 ? 7.370 -1.231 -14.183 1.00 94.81 306 TYR A C 1
ATOM 2463 O O . TYR A 1 306 ? 8.063 -1.355 -13.173 1.00 94.81 306 TYR A O 1
ATOM 2471 N N . ASP A 1 307 ? 7.894 -1.255 -15.412 1.00 93.19 307 ASP A N 1
ATOM 2472 C CA . ASP A 1 307 ? 9.338 -1.237 -15.690 1.00 93.19 307 ASP A CA 1
ATOM 2473 C C . ASP A 1 307 ? 9.962 0.074 -15.179 1.00 93.19 307 ASP A C 1
ATOM 2475 O O . ASP A 1 307 ? 10.895 0.045 -14.374 1.00 93.19 307 ASP A O 1
ATOM 2479 N N . LEU A 1 308 ? 9.348 1.213 -15.520 1.00 96.12 308 LEU A N 1
ATOM 2480 C CA . LEU A 1 308 ? 9.756 2.537 -15.051 1.00 96.12 308 LEU A CA 1
ATOM 2481 C C . LEU A 1 308 ? 9.624 2.699 -13.528 1.00 96.12 308 LEU A C 1
ATOM 2483 O O . LEU A 1 308 ? 10.540 3.198 -12.879 1.00 96.12 308 LEU A O 1
ATOM 2487 N N . LEU A 1 309 ? 8.514 2.263 -12.921 1.00 94.12 309 LEU A N 1
ATOM 2488 C CA . LEU A 1 309 ? 8.335 2.331 -11.463 1.00 94.12 309 LEU A CA 1
ATOM 2489 C C . LEU A 1 309 ? 9.387 1.499 -10.711 1.00 94.12 309 LEU A C 1
ATOM 2491 O O . LEU A 1 309 ? 9.837 1.916 -9.642 1.00 94.12 309 LEU A O 1
ATOM 2495 N N . LEU A 1 310 ? 9.807 0.360 -11.270 1.00 88.88 310 LEU A N 1
ATOM 2496 C CA . LEU A 1 310 ? 10.881 -0.466 -10.718 1.00 88.88 310 LEU A CA 1
ATOM 2497 C C . LEU A 1 310 ? 12.259 0.209 -10.850 1.00 88.88 310 LEU A C 1
ATOM 2499 O O . LEU A 1 310 ? 13.059 0.145 -9.917 1.00 88.88 310 LEU A O 1
ATOM 2503 N N . GLU A 1 311 ? 12.548 0.870 -11.975 1.00 91.19 311 GLU A N 1
ATOM 2504 C CA . GLU A 1 311 ? 13.776 1.661 -12.154 1.00 91.19 311 GLU A CA 1
ATOM 2505 C C . GLU A 1 311 ? 13.835 2.852 -11.186 1.00 91.19 311 GLU A C 1
ATOM 2507 O O . GLU A 1 311 ? 14.858 3.086 -10.534 1.00 91.19 311 GLU A O 1
ATOM 2512 N N . LEU A 1 312 ? 12.716 3.563 -11.034 1.00 93.88 312 LEU A N 1
ATOM 2513 C CA . LEU A 1 312 ? 12.568 4.679 -10.105 1.00 93.88 312 LEU A CA 1
ATOM 2514 C C . LEU A 1 312 ? 12.762 4.229 -8.649 1.00 93.88 312 LEU A C 1
ATOM 2516 O O . LEU A 1 312 ? 13.474 4.898 -7.904 1.00 93.88 312 LEU A O 1
ATOM 2520 N N . ASP A 1 313 ? 12.190 3.095 -8.235 1.00 90.06 313 ASP A N 1
ATOM 2521 C CA . ASP A 1 313 ? 12.389 2.548 -6.885 1.00 90.06 313 ASP A CA 1
ATOM 2522 C C . ASP A 1 313 ? 13.854 2.169 -6.615 1.00 90.06 313 ASP A C 1
ATOM 2524 O O . ASP A 1 313 ? 14.428 2.557 -5.594 1.00 90.06 313 ASP A O 1
ATOM 2528 N N . ARG A 1 314 ? 14.500 1.497 -7.577 1.00 89.19 314 ARG A N 1
ATOM 2529 C CA . ARG A 1 314 ? 15.931 1.157 -7.506 1.00 89.19 314 ARG A CA 1
ATOM 2530 C C . ARG A 1 314 ? 16.804 2.401 -7.403 1.00 89.19 314 ARG A C 1
ATOM 2532 O O . ARG A 1 314 ? 17.671 2.452 -6.537 1.00 89.19 314 ARG A O 1
ATOM 2539 N N . THR A 1 315 ? 16.542 3.415 -8.223 1.00 93.88 315 THR A N 1
ATOM 2540 C CA . THR A 1 315 ? 17.266 4.693 -8.177 1.00 93.88 315 THR A CA 1
ATOM 2541 C C . THR A 1 315 ? 17.148 5.343 -6.799 1.00 93.88 315 THR A C 1
ATOM 2543 O O . THR A 1 315 ? 18.158 5.741 -6.224 1.00 93.88 315 THR A O 1
ATOM 2546 N N . ARG A 1 316 ? 15.943 5.376 -6.213 1.00 93.19 316 ARG A N 1
ATOM 2547 C CA . ARG A 1 316 ? 15.727 5.929 -4.863 1.00 93.19 316 ARG A CA 1
ATOM 2548 C C . ARG A 1 316 ? 16.508 5.196 -3.783 1.00 93.19 316 ARG A C 1
ATOM 2550 O O . ARG A 1 316 ? 17.038 5.841 -2.881 1.00 93.19 316 ARG A O 1
ATOM 2557 N N . LEU A 1 317 ? 16.568 3.868 -3.863 1.00 90.38 317 LEU A N 1
ATOM 2558 C CA . LEU A 1 317 ? 17.347 3.054 -2.936 1.00 90.38 317 LEU A CA 1
ATOM 2559 C C . LEU A 1 317 ? 18.846 3.330 -3.070 1.00 90.38 317 LEU A C 1
ATOM 2561 O O . LEU A 1 317 ? 19.505 3.549 -2.060 1.00 90.38 317 LEU A O 1
ATOM 2565 N N . GLU A 1 318 ? 19.393 3.303 -4.286 1.00 92.25 318 GLU A N 1
ATOM 2566 C CA . GLU A 1 318 ? 20.832 3.499 -4.486 1.00 92.25 318 GLU A CA 1
ATOM 2567 C C . GLU A 1 318 ? 21.263 4.921 -4.102 1.00 92.25 318 GLU A C 1
ATOM 2569 O O . GLU A 1 318 ? 22.300 5.089 -3.464 1.00 92.25 318 GLU A O 1
ATOM 2574 N N . VAL A 1 319 ? 20.427 5.935 -4.356 1.00 95.75 319 VAL A N 1
ATOM 2575 C CA . VAL A 1 319 ? 20.650 7.299 -3.855 1.00 95.75 319 VAL A CA 1
ATOM 2576 C C . VAL A 1 319 ? 20.597 7.354 -2.322 1.00 95.75 319 VAL A C 1
ATOM 2578 O O . VAL A 1 319 ? 21.491 7.936 -1.712 1.00 95.75 319 VAL A O 1
ATOM 2581 N N . ALA A 1 320 ? 19.604 6.725 -1.682 1.00 92.75 320 ALA A N 1
ATOM 2582 C CA . ALA A 1 320 ? 19.496 6.688 -0.221 1.00 92.75 320 ALA A CA 1
ATOM 2583 C C . ALA A 1 320 ? 20.700 5.991 0.441 1.00 92.75 320 ALA A C 1
ATOM 2585 O O . ALA A 1 320 ? 21.279 6.526 1.386 1.00 92.75 320 ALA A O 1
ATOM 2586 N N . LYS A 1 321 ? 21.121 4.836 -0.092 1.00 89.94 321 LYS A N 1
ATOM 2587 C CA . LYS A 1 321 ? 22.326 4.118 0.345 1.00 89.94 321 LYS A CA 1
ATOM 2588 C C . LYS A 1 321 ? 23.586 4.956 0.163 1.00 89.94 321 LYS A C 1
ATOM 2590 O O . LYS A 1 321 ? 24.384 5.037 1.085 1.00 89.94 321 LYS A O 1
ATOM 2595 N N . ALA A 1 322 ? 23.770 5.577 -1.003 1.00 92.69 322 ALA A N 1
ATOM 2596 C CA . ALA A 1 322 ? 24.948 6.392 -1.283 1.00 92.69 322 ALA A CA 1
ATOM 2597 C C . ALA A 1 322 ? 25.012 7.646 -0.395 1.00 92.69 322 ALA A C 1
ATOM 2599 O O . ALA A 1 322 ? 26.098 8.075 -0.015 1.00 92.69 322 ALA A O 1
ATOM 2600 N N . TRP A 1 323 ? 23.860 8.213 -0.024 1.00 94.12 323 TRP A N 1
ATOM 2601 C CA . TRP A 1 323 ? 23.791 9.341 0.903 1.00 94.12 323 TRP A CA 1
ATOM 2602 C C . TRP A 1 323 ? 24.171 8.950 2.335 1.00 94.12 323 TRP A C 1
ATOM 2604 O O . TRP A 1 323 ? 24.949 9.678 2.956 1.00 94.12 323 TRP A O 1
ATOM 2614 N N . LEU A 1 324 ? 23.674 7.805 2.827 1.00 88.38 324 LEU A N 1
ATOM 2615 C CA . LEU A 1 324 ? 24.081 7.222 4.115 1.00 88.38 324 LEU A CA 1
ATOM 2616 C C . LEU A 1 324 ? 25.589 6.938 4.100 1.00 88.38 324 LEU A C 1
ATOM 2618 O O . LEU A 1 324 ? 26.328 7.518 4.893 1.00 88.38 324 LEU A O 1
ATOM 2622 N N . ALA A 1 325 ? 26.050 6.207 3.075 1.00 84.94 325 ALA A N 1
ATOM 2623 C CA . ALA A 1 325 ? 27.453 5.865 2.833 1.00 84.94 325 ALA A CA 1
ATOM 2624 C C . ALA A 1 325 ? 28.408 7.077 2.762 1.00 84.94 325 ALA A C 1
ATOM 2626 O O . ALA A 1 325 ? 29.619 6.926 2.924 1.00 84.94 325 ALA A O 1
ATOM 2627 N N . HIS A 1 326 ? 27.885 8.277 2.486 1.00 85.44 326 HIS A N 1
ATOM 2628 C CA . HIS A 1 326 ? 28.656 9.517 2.480 1.00 85.44 326 HIS A CA 1
ATOM 2629 C C . HIS A 1 326 ? 28.642 10.228 3.838 1.00 85.44 326 HIS A C 1
ATOM 2631 O O . HIS A 1 326 ? 29.693 10.642 4.320 1.00 85.44 326 HIS A O 1
ATOM 2637 N N . HIS A 1 327 ? 27.466 10.418 4.442 1.00 77.31 327 HIS A N 1
ATOM 2638 C CA . HIS A 1 327 ? 27.326 11.223 5.663 1.00 77.31 327 HIS A CA 1
ATOM 2639 C C . HIS A 1 327 ? 27.803 10.506 6.926 1.00 77.31 327 HIS A C 1
ATOM 2641 O O . HIS A 1 327 ? 28.167 11.168 7.896 1.00 77.31 327 HIS A O 1
ATOM 2647 N N . HIS A 1 328 ? 27.815 9.177 6.894 1.00 64.12 328 HIS A N 1
ATOM 2648 C CA . HIS A 1 328 ? 28.115 8.319 8.035 1.00 64.12 328 HIS A CA 1
ATOM 2649 C C . HIS A 1 328 ? 29.354 7.437 7.777 1.00 64.12 328 HIS A C 1
ATOM 2651 O O . HIS A 1 328 ? 29.681 6.555 8.564 1.00 64.12 328 HIS A O 1
ATOM 2657 N N . GLY A 1 329 ? 30.055 7.666 6.657 1.00 46.28 329 GLY A N 1
ATOM 2658 C CA . GLY A 1 329 ? 30.880 6.629 6.036 1.00 46.28 329 GLY A CA 1
ATOM 2659 C C . GLY A 1 329 ? 30.005 5.471 5.546 1.00 46.28 329 GLY A C 1
ATOM 2660 O O . GLY A 1 329 ? 28.780 5.537 5.623 1.00 46.28 329 GLY A O 1
ATOM 2661 N N . THR A 1 330 ? 30.605 4.395 5.035 1.00 41.84 330 THR A N 1
ATOM 2662 C CA . THR A 1 330 ? 29.848 3.162 4.774 1.00 41.84 330 THR A CA 1
ATOM 2663 C C . THR A 1 330 ? 29.304 2.603 6.082 1.00 41.84 330 THR A C 1
ATOM 2665 O O . THR A 1 330 ? 30.056 1.982 6.823 1.00 41.84 330 THR A O 1
ATOM 2668 N N . GLU A 1 331 ? 28.002 2.785 6.309 1.00 39.78 331 GLU A N 1
ATOM 2669 C CA . GLU A 1 331 ? 27.223 2.152 7.376 1.00 39.78 331 GLU A CA 1
ATOM 2670 C C . GLU A 1 331 ? 26.819 0.713 6.998 1.00 39.78 331 GLU A C 1
ATOM 2672 O O . GLU A 1 331 ? 25.942 0.525 6.156 1.00 39.78 331 GLU A O 1
ATOM 2677 N N . ASN A 1 332 ? 27.350 -0.372 7.568 1.00 42.03 332 ASN A N 1
ATOM 2678 C CA . ASN A 1 332 ? 28.729 -0.656 8.000 1.00 42.03 332 ASN A CA 1
ATOM 2679 C C . ASN A 1 332 ? 29.443 0.170 9.098 1.00 42.03 332 ASN A C 1
ATOM 2681 O O . ASN A 1 332 ? 30.666 0.070 9.210 1.00 42.03 332 ASN A O 1
ATOM 2685 N N . ASP A 1 333 ? 28.709 0.819 10.010 1.00 38.66 333 ASP A N 1
ATOM 2686 C CA . ASP A 1 333 ? 29.167 0.857 11.399 1.00 38.66 333 ASP A CA 1
ATOM 2687 C C . ASP A 1 333 ? 29.118 -0.615 11.815 1.00 38.66 333 ASP A C 1
ATOM 2689 O O . ASP A 1 333 ? 28.039 -1.212 11.899 1.00 38.66 333 ASP A O 1
ATOM 2693 N N . GLU A 1 334 ? 30.280 -1.259 11.941 1.00 48.38 334 GLU A N 1
ATOM 2694 C CA . GLU A 1 334 ? 30.351 -2.544 12.623 1.00 48.38 334 GLU A CA 1
ATOM 2695 C C . GLU A 1 334 ? 30.123 -2.253 14.102 1.00 48.38 334 GLU A C 1
ATOM 2697 O O . GLU A 1 334 ? 31.041 -2.264 14.919 1.00 48.38 334 GLU A O 1
ATOM 2702 N N . HIS A 1 335 ? 28.870 -1.961 14.442 1.00 55.41 335 HIS A N 1
ATOM 2703 C CA . HIS A 1 335 ? 28.396 -2.012 15.803 1.00 55.41 335 HIS A CA 1
ATOM 2704 C C . HIS A 1 335 ? 28.359 -3.495 16.167 1.00 55.41 335 HIS A C 1
ATOM 2706 O O . HIS A 1 335 ? 27.339 -4.170 16.026 1.00 55.41 335 HIS A O 1
ATOM 2712 N N . ILE A 1 336 ? 29.543 -4.020 16.500 1.00 72.06 336 ILE A N 1
ATOM 2713 C CA . ILE A 1 336 ? 29.769 -5.399 16.912 1.00 72.06 336 ILE A CA 1
ATOM 2714 C C . ILE A 1 336 ? 29.062 -5.547 18.253 1.00 72.06 336 ILE A C 1
ATOM 2716 O O . ILE A 1 336 ? 29.622 -5.270 19.311 1.00 72.06 336 ILE A O 1
ATOM 2720 N N . LEU A 1 337 ? 27.786 -5.909 18.176 1.00 80.12 337 LEU A N 1
ATOM 2721 C CA . LEU A 1 337 ? 26.934 -6.097 19.332 1.00 80.12 337 LEU A CA 1
ATOM 2722 C C . LEU A 1 337 ? 27.514 -7.241 20.159 1.00 80.12 337 LEU A C 1
ATOM 2724 O O . LEU A 1 337 ? 27.636 -8.364 19.667 1.00 80.12 337 LEU A O 1
ATOM 2728 N N . GLU A 1 338 ? 27.877 -6.953 21.406 1.00 90.75 338 GLU A N 1
ATOM 2729 C CA . GLU A 1 338 ? 28.339 -7.971 22.344 1.00 90.75 338 GLU A CA 1
ATOM 2730 C C . GLU A 1 338 ? 27.214 -9.003 22.535 1.00 90.75 338 GLU A C 1
ATOM 2732 O O . GLU A 1 338 ? 26.092 -8.609 22.887 1.00 90.75 338 GLU A O 1
ATOM 2737 N N . PRO A 1 339 ? 27.456 -10.301 22.281 1.00 93.25 339 PRO A N 1
ATOM 2738 C CA . PRO A 1 339 ? 26.459 -11.339 22.497 1.00 93.25 339 PRO A CA 1
ATOM 2739 C C . PRO A 1 339 ? 25.827 -11.267 23.888 1.00 93.25 339 PRO A C 1
ATOM 2741 O O . PRO A 1 339 ? 26.499 -11.070 24.894 1.00 93.25 339 PRO A O 1
ATOM 2744 N N . HIS A 1 340 ? 24.505 -11.433 23.940 1.00 92.38 340 HIS A N 1
ATOM 2745 C CA . HIS A 1 340 ? 23.688 -11.332 25.158 1.00 92.38 340 HIS A CA 1
ATOM 2746 C C . HIS A 1 340 ? 23.582 -9.934 25.807 1.00 92.38 340 HIS A C 1
ATOM 2748 O O . HIS A 1 340 ? 22.896 -9.804 26.824 1.00 92.38 340 HIS A O 1
ATOM 2754 N N . SER A 1 341 ? 24.166 -8.880 25.225 1.00 89.06 341 SER A N 1
ATOM 2755 C CA . SER A 1 341 ? 23.902 -7.497 25.653 1.00 89.06 341 SER A CA 1
ATOM 2756 C C . SER A 1 341 ? 22.452 -7.063 25.370 1.00 89.06 341 SER A C 1
ATOM 2758 O O . SER A 1 341 ? 21.730 -7.687 24.586 1.00 89.06 341 SER A O 1
ATOM 2760 N N . THR A 1 342 ? 22.005 -5.973 26.006 1.00 82.81 342 THR A N 1
ATOM 2761 C CA . THR A 1 342 ? 20.659 -5.407 25.793 1.00 82.81 342 THR A CA 1
ATOM 2762 C C . THR A 1 342 ? 20.415 -5.092 24.319 1.00 82.81 342 THR A C 1
ATOM 2764 O O . THR A 1 342 ? 19.433 -5.563 23.750 1.00 82.81 342 THR A O 1
ATOM 2767 N N . ASP A 1 343 ? 21.343 -4.371 23.691 1.00 76.31 343 ASP A N 1
ATOM 2768 C CA . ASP A 1 343 ? 21.213 -3.895 22.312 1.00 76.31 343 ASP A CA 1
ATOM 2769 C C . ASP A 1 343 ? 21.272 -5.070 21.314 1.00 76.31 343 ASP A C 1
ATOM 2771 O O . ASP A 1 343 ? 20.539 -5.091 20.321 1.00 76.31 343 ASP A O 1
ATOM 2775 N N . TRP A 1 344 ? 22.057 -6.112 21.632 1.00 89.75 344 TRP A N 1
ATOM 2776 C CA . TRP A 1 344 ? 22.074 -7.381 20.897 1.00 89.75 344 TRP A CA 1
ATOM 2777 C C . TRP A 1 344 ? 20.697 -8.044 20.927 1.00 89.75 344 TRP A C 1
ATOM 2779 O O . TRP A 1 344 ? 20.146 -8.395 19.885 1.00 89.75 344 TRP A O 1
ATOM 2789 N N . PHE A 1 345 ? 20.087 -8.152 22.109 1.00 83.50 345 PHE A N 1
ATOM 2790 C CA . PHE A 1 345 ? 18.749 -8.721 22.249 1.00 83.50 345 PHE A CA 1
ATOM 2791 C C . PHE A 1 345 ? 17.649 -7.851 21.620 1.00 83.50 345 PHE A C 1
ATOM 2793 O O . PHE A 1 345 ? 16.701 -8.402 21.064 1.00 83.50 345 PHE A O 1
ATOM 2800 N N . GLU A 1 346 ? 17.762 -6.521 21.659 1.00 78.75 346 GLU A N 1
ATOM 2801 C CA . GLU A 1 346 ? 16.815 -5.612 21.003 1.00 78.75 346 GLU A CA 1
ATOM 2802 C C . GLU A 1 346 ? 16.847 -5.700 19.473 1.00 78.75 346 GLU A C 1
ATOM 2804 O O . GLU A 1 346 ? 15.827 -5.441 18.825 1.00 78.75 346 GLU A O 1
ATOM 2809 N N . LEU A 1 347 ? 18.000 -6.011 18.873 1.00 73.38 347 LEU A N 1
ATOM 2810 C CA . LEU A 1 347 ? 18.091 -6.288 17.441 1.00 73.38 347 LEU A CA 1
ATOM 2811 C C . LEU A 1 347 ? 17.666 -7.729 17.127 1.00 73.38 347 LEU A C 1
ATOM 2813 O O . LEU A 1 347 ? 16.927 -7.943 16.165 1.00 73.38 347 LEU A O 1
ATOM 2817 N N . MET A 1 348 ? 18.044 -8.701 17.963 1.00 78.31 348 MET A N 1
ATOM 2818 C CA . MET A 1 348 ? 17.653 -10.101 17.787 1.00 78.31 348 MET A CA 1
ATOM 2819 C C . MET A 1 348 ? 16.130 -10.290 17.864 1.00 78.31 348 MET A C 1
ATOM 2821 O O . MET A 1 348 ? 15.580 -11.008 17.040 1.00 78.31 348 MET A O 1
ATOM 2825 N N . ASP A 1 349 ? 15.417 -9.579 18.745 1.00 70.06 349 ASP A N 1
ATOM 2826 C CA . ASP A 1 349 ? 13.941 -9.594 18.797 1.00 70.06 349 ASP A CA 1
ATOM 2827 C C . ASP A 1 349 ? 13.271 -9.133 17.495 1.00 70.06 349 ASP A C 1
ATOM 2829 O O . ASP A 1 349 ? 12.174 -9.581 17.157 1.00 70.06 349 ASP A O 1
ATOM 2833 N N . LYS A 1 350 ? 13.914 -8.220 16.761 1.00 68.62 350 LYS A N 1
ATOM 2834 C CA . LYS A 1 350 ? 13.408 -7.694 15.484 1.00 68.62 350 LYS A CA 1
ATOM 2835 C C . LYS A 1 350 ? 13.739 -8.629 14.317 1.00 68.62 350 LYS A C 1
ATOM 2837 O O . LYS A 1 350 ? 13.025 -8.614 13.318 1.00 68.62 350 LYS A O 1
ATOM 2842 N N . TRP A 1 351 ? 14.817 -9.407 14.436 1.00 68.50 351 TRP A N 1
ATOM 2843 C CA . TRP A 1 351 ? 15.388 -10.218 13.359 1.00 68.50 351 TRP A CA 1
ATOM 2844 C C . TRP A 1 351 ? 15.012 -11.706 13.453 1.00 68.50 351 TRP A C 1
ATOM 2846 O O . TRP A 1 351 ? 14.474 -12.262 12.499 1.00 68.50 351 TRP A O 1
ATOM 2856 N N . ASP A 1 352 ? 15.226 -12.329 14.613 1.00 74.31 352 ASP A N 1
ATOM 2857 C CA . ASP A 1 352 ? 14.813 -13.697 14.941 1.00 74.31 352 ASP A CA 1
ATOM 2858 C C . ASP A 1 352 ? 14.360 -13.784 16.419 1.00 74.31 352 ASP A C 1
ATOM 2860 O O . ASP A 1 352 ? 15.125 -14.196 17.303 1.00 74.31 352 ASP A O 1
ATOM 2864 N N . PRO A 1 353 ? 13.098 -13.412 16.716 1.00 71.75 353 PRO A N 1
ATOM 2865 C CA . PRO A 1 353 ? 12.563 -13.430 18.078 1.00 71.75 353 PRO A CA 1
ATOM 2866 C C . PRO A 1 353 ? 12.463 -14.835 18.687 1.00 71.75 353 PRO A C 1
ATOM 2868 O O . PRO A 1 353 ? 12.389 -14.965 19.910 1.00 71.75 353 PRO A O 1
ATOM 2871 N N . VAL A 1 354 ? 12.455 -15.898 17.872 1.00 74.50 354 VAL A N 1
ATOM 2872 C CA . VAL A 1 354 ? 12.390 -17.279 18.373 1.00 74.50 354 VAL A CA 1
ATOM 2873 C C . VAL A 1 354 ? 13.741 -17.662 18.965 1.00 74.50 354 VAL A C 1
ATOM 2875 O O . VAL A 1 354 ? 13.805 -18.094 20.117 1.00 74.50 354 VAL A O 1
ATOM 2878 N N . THR A 1 355 ? 14.822 -17.431 18.222 1.00 80.19 355 THR A N 1
ATOM 2879 C CA . THR A 1 355 ? 16.184 -17.653 18.717 1.00 80.19 355 THR A CA 1
ATOM 2880 C C . THR A 1 355 ? 16.523 -16.674 19.849 1.00 80.19 355 THR A C 1
ATOM 2882 O O . THR A 1 355 ? 17.103 -17.094 20.850 1.00 80.19 355 THR A O 1
ATOM 2885 N N . ALA A 1 356 ? 16.068 -15.412 19.791 1.00 81.62 356 ALA A N 1
ATOM 2886 C CA . ALA A 1 356 ? 16.190 -14.470 20.912 1.00 81.62 356 ALA A CA 1
ATOM 2887 C C . ALA A 1 356 ? 15.569 -15.025 22.207 1.00 81.62 356 ALA A C 1
ATOM 2889 O O . ALA A 1 356 ? 16.198 -15.003 23.267 1.00 81.62 356 ALA A O 1
ATOM 2890 N N . GLN A 1 357 ? 14.343 -15.560 22.135 1.00 86.06 357 GLN A N 1
ATOM 2891 C CA . GLN A 1 357 ? 13.654 -16.142 23.288 1.00 86.06 357 GLN A CA 1
ATOM 2892 C C . GLN A 1 357 ? 14.354 -17.404 23.816 1.00 86.06 357 GLN A C 1
ATOM 2894 O O . GLN A 1 357 ? 14.452 -17.573 25.033 1.00 86.06 357 GLN A O 1
ATOM 2899 N N . GLN A 1 358 ? 14.861 -18.268 22.931 1.00 89.69 358 GLN A N 1
ATOM 2900 C CA . GLN A 1 358 ? 15.615 -19.468 23.313 1.00 89.69 358 GLN A CA 1
ATOM 2901 C C . GLN A 1 358 ? 16.905 -19.110 24.059 1.00 89.69 358 GLN A C 1
ATOM 2903 O O . GLN A 1 358 ? 17.135 -19.608 25.160 1.00 89.69 358 GLN A O 1
ATOM 2908 N N . ILE A 1 359 ? 17.697 -18.185 23.514 1.00 92.88 359 ILE A N 1
ATOM 2909 C CA . ILE A 1 359 ? 18.956 -17.737 24.121 1.00 92.88 359 ILE A CA 1
ATOM 2910 C C . ILE A 1 359 ? 18.692 -17.032 25.461 1.00 92.88 359 ILE A C 1
ATOM 2912 O O . ILE A 1 359 ? 19.368 -17.316 26.450 1.00 92.88 359 ILE A O 1
ATOM 2916 N N . ARG A 1 360 ? 17.651 -16.188 25.558 1.00 93.31 360 ARG A N 1
ATOM 2917 C CA . ARG A 1 360 ? 17.223 -15.608 26.847 1.00 93.31 360 ARG A CA 1
ATOM 2918 C C . ARG A 1 360 ? 16.861 -16.675 27.872 1.00 93.31 360 ARG A C 1
ATOM 2920 O O . ARG A 1 360 ? 17.213 -16.517 29.036 1.00 93.31 360 ARG A O 1
ATOM 2927 N N . TYR A 1 361 ? 16.164 -17.738 27.470 1.00 93.69 361 TYR A N 1
ATOM 2928 C CA . TYR A 1 361 ? 15.826 -18.834 28.376 1.00 93.69 361 TYR A CA 1
ATOM 2929 C C . TYR A 1 361 ? 17.090 -19.527 28.904 1.00 93.69 361 TYR A C 1
ATOM 2931 O O . TYR A 1 361 ? 17.205 -19.710 30.113 1.00 93.69 361 TYR A O 1
ATOM 2939 N N . VAL A 1 362 ? 18.066 -19.823 28.037 1.00 93.31 362 VAL A N 1
ATOM 2940 C CA . VAL A 1 362 ? 19.370 -20.395 28.426 1.00 93.31 362 VAL A CA 1
ATOM 2941 C C . VAL A 1 362 ? 20.107 -19.483 29.418 1.00 93.31 362 VAL A C 1
ATOM 2943 O O . VAL A 1 362 ? 20.411 -19.911 30.532 1.00 93.31 362 VAL A O 1
ATOM 2946 N N . VAL A 1 363 ? 20.301 -18.206 29.073 1.00 92.19 363 VAL A N 1
ATOM 2947 C CA . VAL A 1 363 ? 20.950 -17.193 29.933 1.00 92.19 363 VAL A CA 1
ATOM 2948 C C . VAL A 1 363 ? 20.237 -17.051 31.288 1.00 92.19 363 VAL A C 1
ATOM 2950 O O . VAL A 1 363 ? 20.888 -16.944 32.327 1.00 92.19 363 VAL A O 1
ATOM 2953 N N . GLN A 1 364 ? 18.901 -17.118 31.317 1.00 91.69 364 GLN A N 1
ATOM 2954 C CA . GLN A 1 364 ? 18.115 -17.089 32.557 1.00 91.69 364 GLN A CA 1
ATOM 2955 C C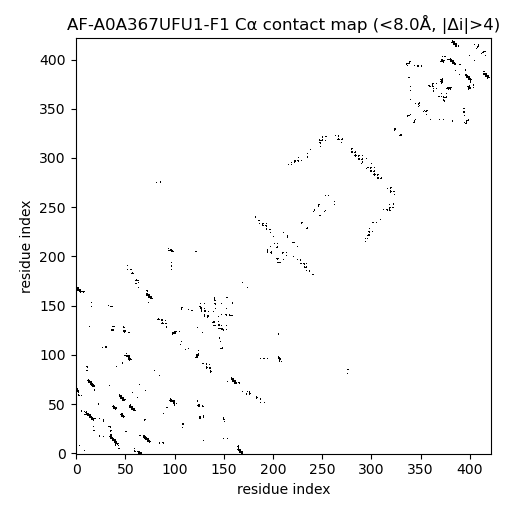 . GLN A 1 364 ? 18.267 -18.367 33.396 1.00 91.69 364 GLN A C 1
ATOM 2957 O O . GLN A 1 364 ? 18.364 -18.265 34.618 1.00 91.69 364 GLN A O 1
ATOM 2962 N N . GLN A 1 365 ? 18.306 -19.557 32.781 1.00 92.06 365 GLN A N 1
ATOM 2963 C CA . GLN A 1 365 ? 18.506 -20.817 33.513 1.00 92.06 365 GLN A CA 1
ATOM 2964 C C . GLN A 1 365 ? 19.884 -20.872 34.189 1.00 92.06 365 GLN A C 1
ATOM 2966 O O . GLN A 1 365 ? 19.973 -21.307 35.335 1.00 92.06 365 GLN A O 1
ATOM 2971 N N . VAL A 1 366 ? 20.942 -20.402 33.516 1.00 90.31 366 VAL A N 1
ATOM 2972 C CA . VAL A 1 366 ? 22.314 -20.407 34.067 1.00 90.31 366 VAL A CA 1
ATOM 2973 C C . VAL A 1 366 ? 22.623 -19.140 34.890 1.00 90.31 366 VAL A C 1
ATOM 2975 O O . VAL A 1 366 ? 23.582 -19.114 35.657 1.00 90.31 366 VAL A O 1
ATOM 2978 N N . SER A 1 367 ? 21.769 -18.111 34.817 1.00 90.50 367 SER A N 1
ATOM 2979 C CA . SER A 1 367 ? 21.875 -16.844 35.567 1.00 90.50 367 SER A CA 1
ATOM 2980 C C . SER A 1 367 ? 23.166 -16.046 35.310 1.00 90.50 367 SER A C 1
ATOM 2982 O O . SER A 1 367 ? 23.667 -15.351 36.194 1.00 90.50 367 SER A O 1
ATOM 2984 N N . THR A 1 368 ? 23.698 -16.125 34.090 1.00 90.25 368 THR A N 1
ATOM 2985 C CA . THR A 1 368 ? 24.873 -15.369 33.626 1.00 90.25 368 THR A CA 1
ATOM 2986 C C . THR A 1 368 ? 24.840 -15.217 32.103 1.00 90.25 368 THR A C 1
ATOM 2988 O O . THR A 1 368 ? 24.289 -16.068 31.407 1.00 90.25 368 THR A O 1
ATOM 2991 N N . THR A 1 369 ? 25.424 -14.137 31.586 1.00 90.06 369 THR A N 1
ATOM 2992 C CA . THR A 1 369 ? 25.638 -13.885 30.150 1.00 90.06 369 THR A CA 1
ATOM 2993 C C . THR A 1 369 ? 26.85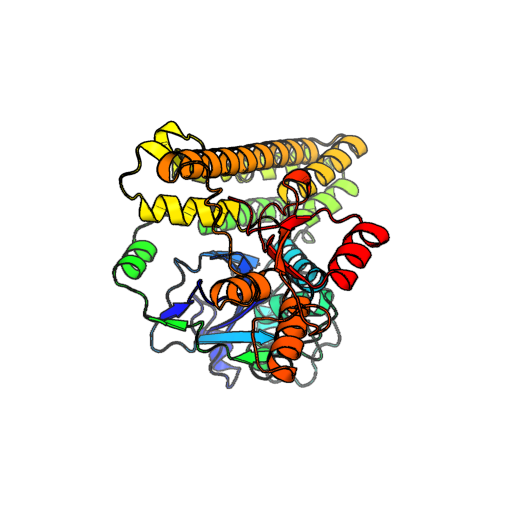8 -14.622 29.591 1.00 90.06 369 THR A C 1
ATOM 2995 O O . THR A 1 369 ? 26.952 -14.815 28.379 1.00 90.06 369 THR A O 1
ATOM 2998 N N . GLU A 1 370 ? 27.773 -15.075 30.451 1.00 93.62 370 GLU A N 1
ATOM 2999 C CA . GLU A 1 370 ? 29.087 -15.650 30.107 1.00 93.62 370 GLU A CA 1
ATOM 3000 C C . GLU A 1 370 ? 29.021 -17.147 29.743 1.00 93.62 370 GLU A C 1
ATOM 3002 O O . GLU A 1 370 ? 29.840 -17.948 30.186 1.00 93.62 370 GLU A O 1
ATOM 3007 N N . VAL A 1 371 ? 27.996 -17.542 28.986 1.00 95.75 371 VAL A N 1
ATOM 3008 C CA . VAL A 1 371 ? 27.676 -18.934 28.616 1.00 95.75 371 VAL A CA 1
ATOM 3009 C C . VAL A 1 371 ? 27.449 -19.061 27.117 1.00 95.75 371 VAL A C 1
ATOM 3011 O O . VAL A 1 371 ? 27.145 -18.078 26.446 1.00 95.75 371 VAL A O 1
ATOM 3014 N N . CYS A 1 372 ? 27.528 -20.278 26.584 1.00 97.00 372 CYS A N 1
ATOM 3015 C CA . CYS A 1 372 ? 27.082 -20.559 25.223 1.00 97.00 372 CYS A CA 1
ATOM 3016 C C . CYS A 1 372 ? 25.575 -20.281 25.093 1.00 97.00 372 CYS A C 1
ATOM 3018 O O . CYS A 1 372 ? 24.774 -20.896 25.798 1.00 97.00 372 CYS A O 1
ATOM 3020 N N . GLY A 1 373 ? 25.166 -19.419 24.159 1.00 93.50 373 GLY A N 1
ATOM 3021 C CA . GLY A 1 373 ? 23.749 -19.078 23.964 1.00 93.50 373 GLY A CA 1
ATOM 3022 C C . GLY A 1 373 ? 22.874 -20.259 23.514 1.00 93.50 373 GLY A C 1
ATOM 3023 O O . GLY A 1 373 ? 21.661 -20.235 23.702 1.00 93.50 373 GLY A O 1
ATOM 3024 N N . ILE A 1 374 ? 23.482 -21.307 22.944 1.00 93.38 374 ILE A N 1
ATOM 3025 C CA . ILE A 1 374 ? 22.777 -22.468 22.378 1.00 93.38 374 ILE A CA 1
ATOM 3026 C C . ILE A 1 374 ? 22.512 -23.565 23.424 1.00 93.38 374 ILE A C 1
ATOM 3028 O O . ILE A 1 374 ? 21.421 -24.132 23.440 1.00 93.38 374 ILE A O 1
ATOM 3032 N N . CYS A 1 375 ? 23.485 -23.873 24.289 1.00 95.00 375 CYS A N 1
ATOM 3033 C CA . CYS A 1 375 ? 23.394 -24.978 25.258 1.00 95.00 375 CYS A CA 1
ATOM 3034 C C . CYS A 1 375 ? 23.550 -24.568 26.733 1.00 95.00 375 CYS A C 1
ATOM 3036 O O . CYS A 1 375 ? 23.149 -25.329 27.609 1.00 95.00 375 CYS A O 1
ATOM 3038 N N . GLY A 1 376 ? 24.097 -23.383 27.022 1.00 94.50 376 GLY A N 1
ATOM 3039 C CA . GLY A 1 376 ? 24.386 -22.913 28.382 1.00 94.50 376 GLY A CA 1
ATOM 3040 C C . GLY A 1 376 ? 25.740 -23.350 28.952 1.00 94.50 376 GLY A C 1
ATOM 3041 O O . GLY A 1 376 ? 26.044 -23.004 30.092 1.00 94.50 376 GLY A O 1
ATOM 3042 N N . ASP A 1 377 ? 26.557 -24.082 28.188 1.00 95.69 377 ASP A N 1
ATOM 3043 C CA . ASP A 1 377 ? 27.866 -24.564 28.646 1.00 95.69 377 ASP A CA 1
ATOM 3044 C C . ASP A 1 377 ? 28.927 -23.456 28.755 1.00 95.69 377 ASP A C 1
ATOM 3046 O O . ASP A 1 377 ? 28.811 -22.376 28.166 1.00 95.69 377 ASP A O 1
ATOM 3050 N N . THR A 1 378 ? 29.995 -23.772 29.497 1.00 90.69 378 THR A N 1
ATOM 3051 C CA . THR A 1 378 ? 31.219 -22.966 29.634 1.00 90.69 378 THR A CA 1
ATOM 3052 C C . THR A 1 378 ? 32.467 -23.864 29.529 1.00 90.69 378 THR A C 1
ATOM 3054 O O . THR A 1 378 ? 32.389 -25.032 29.919 1.00 90.69 378 THR A O 1
ATOM 3057 N N . PRO A 1 379 ? 33.623 -23.356 29.053 1.00 93.38 379 PRO A N 1
ATOM 3058 C CA . PRO A 1 379 ? 33.844 -22.004 28.540 1.00 93.38 379 PRO A CA 1
ATOM 3059 C C . PRO A 1 379 ? 33.083 -21.751 27.232 1.00 93.38 379 PRO A C 1
ATOM 3061 O O . PRO A 1 379 ? 32.739 -22.676 26.498 1.00 93.38 379 PRO A O 1
ATOM 3064 N N . ALA A 1 380 ? 32.796 -20.481 26.980 1.00 95.00 380 ALA A N 1
ATOM 3065 C CA . ALA A 1 380 ? 32.226 -20.005 25.734 1.00 95.00 380 ALA A CA 1
ATOM 3066 C C . ALA A 1 380 ? 32.886 -18.672 25.385 1.00 95.00 380 ALA A C 1
ATOM 3068 O O . ALA A 1 380 ? 33.153 -17.867 26.278 1.00 95.00 380 ALA A O 1
ATOM 3069 N N . GLU A 1 381 ? 33.148 -18.454 24.103 1.00 96.25 381 GLU A N 1
ATOM 3070 C CA . GLU A 1 381 ? 33.791 -17.245 23.593 1.00 96.25 381 GLU A CA 1
ATOM 3071 C C . GLU A 1 381 ? 32.880 -16.529 22.597 1.00 96.25 381 GLU A C 1
ATOM 3073 O O . GLU A 1 381 ? 31.918 -17.106 22.076 1.00 96.25 381 GLU A O 1
ATOM 3078 N N . ASP A 1 382 ? 33.176 -15.255 22.355 1.00 96.12 382 ASP A N 1
ATOM 3079 C CA . ASP A 1 382 ? 32.453 -14.440 21.391 1.00 96.12 382 ASP A CA 1
ATOM 3080 C C . ASP A 1 382 ? 33.020 -14.636 19.989 1.00 96.12 382 ASP A C 1
ATOM 3082 O O . ASP A 1 382 ? 34.203 -14.412 19.722 1.00 96.12 382 ASP A O 1
ATOM 3086 N N . TYR A 1 383 ? 32.138 -15.034 19.081 1.00 94.56 383 TYR A N 1
ATOM 3087 C CA . TYR A 1 383 ? 32.433 -15.281 17.683 1.00 94.56 383 TYR A CA 1
ATOM 3088 C C . TYR A 1 383 ? 31.570 -14.411 16.786 1.00 94.56 383 TYR A C 1
ATOM 3090 O O . TYR A 1 383 ? 30.435 -14.062 17.111 1.00 94.56 383 TYR A O 1
ATOM 3098 N N . ARG A 1 384 ? 32.082 -14.136 15.590 1.00 92.06 384 ARG A N 1
ATOM 3099 C CA . ARG A 1 384 ? 31.376 -13.391 14.554 1.00 92.06 384 ARG A CA 1
ATOM 3100 C C . ARG A 1 384 ? 31.417 -14.130 13.227 1.00 92.06 384 ARG A C 1
ATOM 3102 O O . ARG A 1 384 ? 32.445 -14.703 12.875 1.00 92.06 384 ARG A O 1
ATOM 3109 N N . LEU A 1 385 ? 30.312 -14.119 12.487 1.00 87.56 385 LEU A N 1
ATOM 3110 C CA . LEU A 1 385 ? 30.227 -14.778 11.183 1.00 87.56 385 LEU A CA 1
ATOM 3111 C C . LEU A 1 385 ? 31.265 -14.214 10.197 1.00 87.56 385 LEU A C 1
ATOM 3113 O O . LEU A 1 385 ? 31.552 -13.008 10.179 1.00 87.56 385 LEU A O 1
ATOM 3117 N N . ALA A 1 386 ? 31.810 -15.093 9.354 1.00 85.88 386 ALA A N 1
ATOM 3118 C CA . ALA A 1 386 ? 32.726 -14.729 8.278 1.00 85.88 386 ALA A CA 1
ATOM 3119 C C . ALA A 1 386 ? 32.066 -13.722 7.308 1.00 85.88 386 ALA A C 1
ATOM 3121 O O . ALA A 1 386 ? 30.861 -13.833 7.067 1.00 85.88 386 ALA A O 1
ATOM 3122 N N . PRO A 1 387 ? 32.802 -12.738 6.748 1.00 76.19 387 PRO A N 1
ATOM 3123 C CA . PRO A 1 387 ? 32.229 -11.619 5.986 1.00 76.19 387 PRO A CA 1
ATOM 3124 C C . PRO A 1 387 ? 31.232 -12.007 4.885 1.00 76.19 387 PRO A C 1
ATOM 3126 O O . PRO A 1 387 ? 30.217 -11.340 4.707 1.00 76.19 387 PRO A O 1
ATOM 3129 N N . GLU A 1 388 ? 31.494 -13.101 4.178 1.00 77.56 388 GLU A N 1
ATOM 3130 C CA . GLU A 1 388 ? 30.663 -13.665 3.112 1.00 77.56 388 GLU A CA 1
ATOM 3131 C C . GLU A 1 388 ? 29.349 -14.314 3.592 1.00 77.56 388 GLU A C 1
ATOM 3133 O O . GLU A 1 388 ? 28.451 -14.547 2.782 1.00 77.56 388 GLU A O 1
ATOM 3138 N N . GLN A 1 389 ? 29.229 -14.592 4.893 1.00 78.06 389 GLN A N 1
ATOM 3139 C CA . GLN A 1 389 ? 28.060 -15.188 5.551 1.00 78.06 389 GLN A CA 1
ATOM 3140 C C . GLN A 1 389 ? 27.320 -14.219 6.479 1.00 78.06 389 GLN A C 1
ATOM 3142 O O . GLN A 1 389 ? 26.245 -14.558 6.975 1.00 78.06 389 GLN A O 1
ATOM 3147 N N . ARG A 1 390 ? 27.844 -13.006 6.696 1.00 79.75 390 ARG A N 1
ATOM 3148 C CA . ARG A 1 390 ? 27.148 -11.978 7.480 1.00 79.75 390 ARG A CA 1
ATOM 3149 C C . ARG A 1 390 ? 25.834 -11.595 6.786 1.00 79.75 390 ARG A C 1
ATOM 3151 O O . ARG A 1 390 ? 25.835 -11.330 5.577 1.00 79.75 390 ARG A O 1
ATOM 3158 N N . PRO A 1 391 ? 24.702 -11.546 7.508 1.00 64.56 391 PRO A N 1
ATOM 3159 C CA . PRO A 1 391 ? 23.452 -11.086 6.928 1.00 64.56 391 PRO A CA 1
ATOM 3160 C C . PRO A 1 391 ? 23.571 -9.603 6.548 1.00 64.56 391 PRO A C 1
ATOM 3162 O O . PRO A 1 391 ? 24.284 -8.833 7.184 1.00 64.56 391 PRO A O 1
ATOM 3165 N N . LYS A 1 392 ? 22.824 -9.165 5.527 1.00 53.12 392 LYS A N 1
ATOM 3166 C CA . LYS A 1 392 ? 22.819 -7.754 5.074 1.00 53.12 392 LYS A CA 1
ATOM 3167 C C . LYS A 1 392 ? 22.152 -6.782 6.068 1.00 53.12 392 LYS A C 1
ATOM 3169 O O . LYS A 1 392 ? 22.068 -5.590 5.792 1.00 53.12 392 LYS A O 1
ATOM 3174 N N . GLY A 1 393 ? 21.670 -7.314 7.187 1.00 59.44 393 GLY A N 1
ATOM 3175 C CA . GLY A 1 393 ? 21.117 -6.650 8.361 1.00 59.44 393 GLY A CA 1
ATOM 3176 C C . GLY A 1 393 ? 20.653 -7.724 9.353 1.00 59.44 393 GLY A C 1
ATOM 3177 O O . GLY A 1 393 ? 20.206 -8.790 8.923 1.00 59.44 393 GLY A O 1
ATOM 3178 N N . GLY A 1 394 ? 20.781 -7.469 10.656 1.00 67.44 394 GLY A N 1
ATOM 3179 C CA . GLY A 1 394 ? 20.522 -8.450 11.718 1.00 67.44 394 GLY A CA 1
ATOM 3180 C C . GLY A 1 394 ? 21.740 -8.691 12.606 1.00 67.44 394 GLY A C 1
ATOM 3181 O O . GLY A 1 394 ? 22.660 -7.879 12.623 1.00 67.44 394 GLY A O 1
ATOM 3182 N N . ILE A 1 395 ? 21.735 -9.809 13.332 1.00 80.06 395 ILE A N 1
ATOM 3183 C CA . ILE A 1 395 ? 22.831 -10.219 14.218 1.00 80.06 395 ILE A CA 1
ATOM 3184 C C . ILE A 1 395 ? 23.863 -11.063 13.462 1.00 80.06 395 ILE A C 1
ATOM 3186 O O . ILE A 1 395 ? 23.511 -12.044 12.804 1.00 80.06 395 ILE A O 1
ATOM 3190 N N . ASP A 1 396 ? 25.144 -10.715 13.608 1.00 86.38 396 ASP A N 1
ATOM 3191 C CA . ASP A 1 396 ? 26.278 -11.487 13.086 1.00 86.38 396 ASP A CA 1
ATOM 3192 C C . ASP A 1 396 ? 27.236 -12.027 14.172 1.00 86.38 396 ASP A C 1
ATOM 3194 O O . ASP A 1 396 ? 28.161 -12.770 13.836 1.00 86.38 396 ASP A O 1
ATOM 3198 N N . THR A 1 397 ? 26.984 -11.730 15.455 1.00 92.12 397 THR A N 1
ATOM 3199 C CA . THR A 1 397 ? 27.780 -12.141 16.630 1.00 92.12 397 THR A CA 1
ATOM 3200 C C . THR A 1 397 ? 27.053 -13.151 17.526 1.00 92.12 397 THR A C 1
ATOM 3202 O O . THR A 1 397 ? 25.845 -13.049 17.743 1.00 92.12 397 THR A O 1
ATOM 3205 N N . TYR A 1 398 ? 27.783 -14.124 18.079 1.00 94.06 398 TYR A N 1
ATOM 3206 C CA . TYR A 1 398 ? 27.254 -15.213 18.911 1.00 94.06 398 TYR A CA 1
ATOM 3207 C C . TYR A 1 398 ? 28.276 -15.647 19.971 1.00 94.06 398 TYR A C 1
ATOM 3209 O O . TYR A 1 398 ? 29.450 -15.808 19.648 1.00 94.06 398 TYR A O 1
ATOM 3217 N N . ARG A 1 399 ? 27.825 -15.931 21.202 1.00 96.19 399 ARG A N 1
ATOM 3218 C CA . ARG A 1 399 ? 28.653 -16.568 22.241 1.00 96.19 399 ARG A CA 1
ATOM 3219 C C . ARG A 1 399 ? 28.467 -18.080 22.201 1.00 96.19 399 ARG A C 1
ATOM 3221 O O . ARG A 1 399 ? 27.351 -18.563 22.412 1.00 96.19 399 ARG A O 1
ATOM 3228 N N . LEU A 1 400 ? 29.527 -18.828 21.897 1.00 96.69 400 LEU A N 1
ATOM 3229 C CA . LEU A 1 400 ? 29.476 -20.274 21.637 1.00 96.69 400 LEU A CA 1
ATOM 3230 C C . LEU A 1 400 ? 30.554 -21.020 22.432 1.00 96.69 400 LEU A C 1
ATOM 3232 O O . LEU A 1 400 ? 31.643 -20.500 22.642 1.00 96.69 400 LEU A O 1
ATOM 3236 N N . CYS A 1 401 ? 30.262 -22.253 22.850 1.00 96.81 401 CYS A N 1
ATOM 3237 C CA . CYS A 1 401 ? 31.286 -23.219 23.261 1.00 96.81 401 CYS A CA 1
ATOM 3238 C C . CYS A 1 401 ? 31.808 -24.000 22.041 1.00 96.81 401 CYS A C 1
ATOM 3240 O O . CYS A 1 401 ? 31.117 -24.072 21.018 1.00 96.81 401 CYS A O 1
ATOM 3242 N N . ASP A 1 402 ? 32.977 -24.636 22.175 1.00 96.44 402 ASP A N 1
ATOM 3243 C CA . ASP A 1 402 ? 33.636 -25.416 21.113 1.00 96.44 402 ASP A CA 1
ATOM 3244 C C . ASP A 1 402 ? 32.699 -26.427 20.430 1.00 96.44 402 ASP A C 1
ATOM 3246 O O . ASP A 1 402 ? 32.636 -26.484 19.202 1.00 96.44 402 ASP A O 1
ATOM 3250 N N . ASP A 1 403 ? 31.914 -27.182 21.208 1.00 96.19 403 ASP A N 1
ATOM 3251 C CA . ASP A 1 403 ? 30.975 -28.177 20.673 1.00 96.19 403 ASP A CA 1
ATOM 3252 C C . ASP A 1 403 ? 29.895 -27.527 19.792 1.00 96.19 403 ASP A C 1
ATOM 3254 O O . ASP A 1 403 ? 29.575 -28.028 18.713 1.00 96.19 403 ASP A O 1
ATOM 3258 N N . CYS A 1 404 ? 29.339 -26.386 20.213 1.00 96.31 404 CYS A N 1
ATOM 3259 C CA . CYS A 1 404 ? 28.332 -25.671 19.428 1.00 96.31 404 CYS A CA 1
ATOM 3260 C C . CYS A 1 404 ? 28.941 -25.000 18.190 1.00 96.31 404 CYS A C 1
ATOM 3262 O O . CYS A 1 404 ? 28.317 -25.016 17.130 1.00 96.31 404 CYS A O 1
ATOM 3264 N N . LEU A 1 405 ? 30.152 -24.453 18.302 1.00 95.56 405 LEU A N 1
ATOM 3265 C CA . LEU A 1 405 ? 30.912 -23.887 17.188 1.00 95.56 405 LEU A CA 1
ATOM 3266 C C . LEU A 1 405 ? 31.177 -24.946 16.102 1.00 95.56 405 LEU A C 1
ATOM 3268 O O . LEU A 1 405 ? 30.857 -24.736 14.930 1.00 95.56 405 LEU A O 1
ATOM 3272 N N . ASP A 1 406 ? 31.691 -26.112 16.495 1.00 95.06 406 ASP A N 1
ATOM 3273 C CA . ASP A 1 406 ? 32.013 -27.225 15.598 1.00 95.06 406 ASP A CA 1
ATOM 3274 C C . ASP A 1 406 ? 30.754 -27.868 14.984 1.00 95.06 406 ASP A C 1
ATOM 3276 O O . ASP A 1 406 ? 30.713 -28.145 13.783 1.00 95.06 406 ASP A O 1
ATOM 3280 N N . ILE A 1 407 ? 29.674 -28.033 15.760 1.00 91.94 407 ILE A N 1
ATOM 3281 C CA . ILE A 1 407 ? 28.370 -28.474 15.235 1.00 91.94 407 ILE A CA 1
ATOM 3282 C C . ILE A 1 407 ? 27.852 -27.503 14.168 1.00 91.94 407 ILE A C 1
ATOM 3284 O O . ILE A 1 407 ? 27.418 -27.947 13.101 1.00 91.94 407 ILE A O 1
ATOM 3288 N N . ARG A 1 408 ? 27.913 -26.189 14.416 1.00 91.06 408 ARG A N 1
ATOM 3289 C CA . ARG A 1 408 ? 27.433 -25.172 13.469 1.00 91.06 408 ARG A CA 1
ATOM 3290 C C . ARG A 1 408 ? 28.293 -25.101 12.210 1.00 91.06 408 ARG A C 1
ATOM 3292 O O . ARG A 1 408 ? 27.746 -25.108 11.105 1.00 91.06 408 ARG A O 1
ATOM 3299 N N . SER A 1 409 ? 29.613 -25.186 12.345 1.00 89.69 409 SER A N 1
ATOM 3300 C CA . SER A 1 409 ? 30.512 -25.265 11.193 1.00 89.69 409 SER A CA 1
ATOM 3301 C C . SER A 1 409 ? 30.280 -26.533 10.360 1.00 89.69 409 SER A C 1
ATOM 3303 O O . SER A 1 409 ? 30.064 -26.447 9.150 1.00 89.69 409 SER A O 1
ATOM 3305 N N . ARG A 1 410 ? 30.220 -27.719 10.983 1.00 92.75 410 ARG A N 1
ATOM 3306 C CA . ARG A 1 410 ? 30.115 -28.996 10.252 1.00 92.75 410 ARG A CA 1
ATOM 3307 C C . ARG A 1 410 ? 28.722 -29.322 9.715 1.00 92.75 410 ARG A C 1
ATOM 3309 O O . ARG A 1 410 ? 28.637 -29.973 8.674 1.00 92.75 410 ARG A O 1
ATOM 3316 N N . LEU A 1 411 ? 27.645 -28.954 10.415 1.00 85.06 411 LEU A N 1
ATOM 3317 C CA . LEU A 1 411 ? 26.270 -29.310 10.022 1.00 85.06 411 LEU A CA 1
ATOM 3318 C C . LEU A 1 411 ? 25.518 -28.173 9.325 1.00 85.06 411 LEU A C 1
ATOM 3320 O O . LEU A 1 411 ? 24.677 -28.449 8.469 1.00 85.06 411 LEU A O 1
ATOM 3324 N N . HIS A 1 412 ? 25.810 -26.919 9.676 1.00 80.50 412 HIS A N 1
ATOM 3325 C CA . HIS A 1 412 ? 25.149 -25.742 9.103 1.00 80.50 412 HIS A CA 1
ATOM 3326 C C . HIS A 1 412 ? 26.046 -24.975 8.116 1.00 80.50 412 HIS A C 1
ATOM 3328 O O . HIS A 1 412 ? 25.547 -24.142 7.363 1.00 80.50 412 HIS A O 1
ATOM 3334 N N . GLY A 1 413 ? 27.340 -25.314 8.036 1.00 88.12 413 GLY A N 1
ATOM 3335 C CA . GLY A 1 413 ? 28.291 -24.709 7.099 1.00 88.12 413 GLY A CA 1
ATOM 3336 C C . GLY A 1 413 ? 28.715 -23.293 7.489 1.00 88.12 413 GLY A C 1
ATOM 3337 O O . GLY A 1 413 ? 29.218 -22.556 6.643 1.00 88.12 413 GLY A O 1
ATOM 3338 N N . GLU A 1 414 ? 28.465 -22.888 8.733 1.00 90.81 414 GLU A N 1
ATOM 3339 C CA . GLU A 1 414 ? 28.692 -21.530 9.226 1.00 90.81 414 GLU A CA 1
ATOM 3340 C C . GLU A 1 414 ? 30.147 -21.346 9.672 1.00 90.81 414 GLU A C 1
ATOM 3342 O O . GLU A 1 414 ? 30.650 -22.081 10.522 1.00 90.81 414 GLU A O 1
ATOM 3347 N N . ASN A 1 415 ? 30.831 -20.356 9.102 1.00 90.69 415 ASN A N 1
ATOM 3348 C CA . ASN A 1 415 ? 32.202 -20.023 9.457 1.00 90.69 415 ASN A CA 1
ATOM 3349 C C . ASN A 1 415 ? 32.207 -18.834 10.414 1.00 90.69 415 ASN A C 1
ATOM 3351 O O . ASN A 1 415 ? 31.542 -17.821 10.185 1.00 90.69 415 ASN A O 1
ATOM 3355 N N . TYR A 1 416 ? 32.993 -18.966 11.472 1.00 91.56 416 TYR A N 1
ATOM 3356 C CA . TYR A 1 416 ? 33.052 -18.043 12.593 1.00 91.56 416 TYR A CA 1
ATOM 3357 C C . TYR A 1 416 ? 34.506 -17.637 12.846 1.00 91.56 416 TYR A C 1
ATOM 3359 O O . TYR A 1 416 ? 35.404 -18.476 12.790 1.00 91.56 416 TYR A O 1
ATOM 3367 N N . ALA A 1 417 ? 34.729 -16.359 13.136 1.00 90.12 417 ALA A N 1
ATOM 3368 C CA . ALA A 1 417 ? 36.005 -15.812 13.585 1.00 90.12 417 ALA A CA 1
ATOM 3369 C C . ALA A 1 417 ? 35.893 -15.387 15.063 1.00 90.12 417 ALA A C 1
ATOM 3371 O O . ALA A 1 417 ? 34.860 -14.813 15.426 1.00 90.12 417 ALA A O 1
ATOM 3372 N N . PRO A 1 418 ? 36.906 -15.639 15.915 1.00 91.06 418 PRO A N 1
ATOM 3373 C CA . PRO A 1 418 ? 36.929 -15.123 17.284 1.00 91.06 418 PRO A CA 1
ATOM 3374 C C . PRO A 1 418 ? 36.893 -13.590 17.299 1.00 91.06 418 PRO A C 1
ATOM 3376 O O . PRO A 1 418 ? 37.558 -12.942 16.492 1.00 91.06 418 PRO A O 1
ATOM 3379 N N . MET A 1 419 ? 36.150 -12.997 18.232 1.00 84.44 419 MET A N 1
ATOM 3380 C CA . MET A 1 419 ? 36.099 -11.539 18.414 1.00 84.44 419 MET A CA 1
ATOM 3381 C C . MET A 1 419 ? 37.269 -10.987 19.244 1.00 84.44 419 MET A C 1
ATOM 3383 O O . MET A 1 419 ? 37.517 -9.787 19.211 1.00 84.44 419 MET A O 1
ATOM 3387 N N . ASN A 1 420 ? 38.002 -11.852 19.953 1.00 66.38 420 ASN A N 1
ATOM 3388 C CA . ASN A 1 420 ? 39.065 -11.468 20.889 1.00 66.38 420 ASN A CA 1
ATOM 3389 C C . ASN A 1 420 ? 40.481 -11.408 20.268 1.00 66.38 420 ASN A C 1
ATOM 3391 O O . ASN A 1 420 ? 41.453 -11.210 20.997 1.00 66.38 420 ASN A O 1
ATOM 3395 N N . GLU A 1 421 ? 40.622 -11.565 18.945 1.00 48.38 421 GLU A N 1
ATOM 3396 C CA . GLU A 1 421 ? 41.901 -11.415 18.227 1.00 48.38 421 GLU A CA 1
ATOM 3397 C C . GLU A 1 421 ? 41.986 -10.070 17.474 1.00 48.38 421 GLU A C 1
ATOM 3399 O O . GLU A 1 421 ? 41.792 -10.004 16.258 1.00 48.38 421 GLU A O 1
ATOM 3404 N N . THR A 1 422 ? 42.323 -8.994 18.200 1.00 35.69 422 THR A N 1
ATOM 3405 C CA . THR A 1 422 ? 42.750 -7.687 17.645 1.00 35.69 422 THR A CA 1
ATOM 3406 C C . THR A 1 422 ? 43.923 -7.100 18.419 1.00 35.69 422 THR A C 1
ATOM 3408 O O . THR A 1 422 ? 43.780 -6.992 19.658 1.00 35.69 422 THR A O 1
#

Sequence (422 aa):
MRKLDETVMEPCDIVLTSDSGFTSRVVRKHTDSDISHAMLYVQNHALIDSTGDGVHTSNTQRNLFTDDCTLYVLRPRTPLSNAQKISILTYARAQTGTSYATFQAAAVTRLNPLK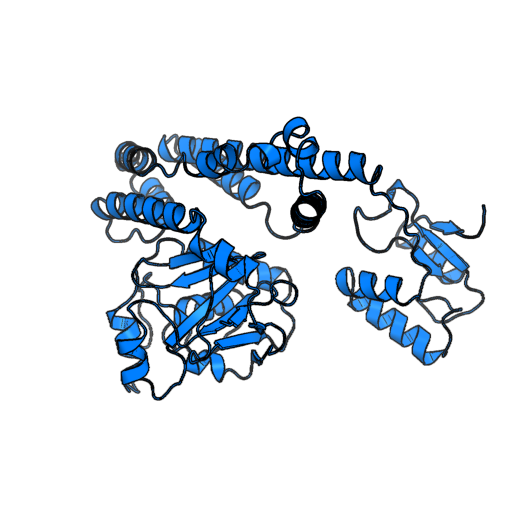PSTTKSKKQFCSRLVAQAYAKAGINLIENPDYCSPDDLKTSSLLEFVPTAIRTATEEEINFAKKSSDTTALMRETTNDLLKSARQKSTKIETPNDIDEHLFQNPSDDQYMTDALKLSGYLDIWRHDCIKNPWHYDLDLMMKRKNINKTHEYCIIITSYRDLDDRYLINRGVYCTYYKSRDLEYFKEMFELYDLLLELDRTRLEVAKAWLAHHHGTENDEHILEPHSTDWFELMDKWDPVTAQQIRYVVQQVSTTEVCGICGDTPAEDYRLAPEQRPKGGIDTYRLCDDCLDIRSRLHGENYAPMNET

Secondary structure (DSSP, 8-state):
-EEE-TTT--TTPEEEES--TTTHHHHTTTSSSS--EEEEEEETTEEEEEETTEEEEEETTT--B-TTS-EEEEEESSPPPHHHHHHHHHHHHHTTTPPB-HHHHHHHHS--S---S------B-HHHHHHHHHHHTT--SSS-TTS--HHHHHT-TTEEE-GGGEEEPPHHHHHHHHHS--HHHHHHHHHHHHHHHHHHH-TT--SHHHHHHHHHH-GGGHHHHHHHHHHTTGGGTHHHHHHH-GGGT-HHHHHT-S-SHHHHHHHHHHHHS-SS--HHHHHHHHHHHHHHHH--HHHHHHHHHHHHHHHHHHHHHHHHHHHHHHHSSSS-----PPTTSHHHHHHHHHH-HHHHHHHHHHHHHHT-SSS-TTT--SS-EEEEE-TTTS-SSS--EEEE-HHHHHHIIIII---EEETT--

Radius of gyration: 25.17 Å; Cα contacts (8 Å, |Δi|>4): 630; chains: 1; bounding box: 75×52×65 Å

Mean predicted aligned error: 12.6 Å